Protein 3QHA (pdb70)

CATH classification: 3.40.50.720 (+1 more: 1.10.1040.10)

Radius of gyration: 26.73 Å; Cα contacts (8 Å, |Δi|>4): 1150; chains: 2; bounding box: 64×56×72 Å

Structure (mmCIF, N/CA/C/O backbone):
data_3QHA
#
_entry.id   3QHA
#
_cell.length_a   67.055
_cell.length_b   76.829
_cell.length_c   115.879
_cell.angle_alpha   90.000
_cell.angle_beta   90.000
_cell.angle_gamma   90.000
#
_symmetry.space_group_name_H-M   'P 21 21 21'
#
loop_
_entity.id
_entity.type
_entity.pdbx_description
1 polymer 'Putative oxidoreductase'
2 water water
#
loop_
_atom_site.group_PDB
_atom_site.id
_atom_site.type_symbol
_atom_site.label_atom_id
_atom_site.label_alt_id
_atom_site.label_comp_id
_atom_site.label_asym_id
_atom_site.label_entity_id
_atom_site.label_seq_id
_atom_site.pdbx_PDB_ins_code
_atom_site.Cartn_x
_atom_site.Cartn_y
_atom_site.Cartn_z
_atom_site.occupancy
_atom_site.B_iso_or_equiv
_atom_site.auth_seq_id
_atom_site.auth_comp_id
_atom_site.auth_asym_id
_atom_site.auth_atom_id
_atom_site.pdbx_PDB_model_num
ATOM 1 N N . GLN A 1 15 ? 6.245 -19.724 8.322 1.00 36.83 11 GLN A N 1
ATOM 2 C CA . GLN A 1 15 ? 6.440 -19.258 6.922 1.00 35.89 11 GLN A CA 1
ATOM 3 C C . GLN A 1 15 ? 7.716 -18.453 6.757 1.00 35.00 11 GLN A C 1
ATOM 4 O O . GLN A 1 15 ? 8.194 -17.809 7.692 1.00 35.42 11 GLN A O 1
ATOM 10 N N . LEU A 1 16 ? 8.238 -18.486 5.537 1.00 33.52 12 LEU A N 1
ATOM 11 C CA . LEU A 1 16 ? 9.485 -17.826 5.200 1.00 32.64 12 LEU A CA 1
ATOM 12 C C . LEU A 1 16 ? 9.391 -16.310 5.366 1.00 31.97 12 LEU A C 1
ATOM 13 O O . LEU A 1 16 ? 8.470 -15.676 4.849 1.00 31.66 12 LEU A O 1
ATOM 18 N N . LYS A 1 17 ? 10.343 -15.743 6.104 1.00 31.41 13 LYS A N 1
ATOM 19 C CA . LYS A 1 17 ? 10.515 -14.299 6.162 1.00 30.85 13 LYS A CA 1
ATOM 20 C C . LYS A 1 17 ? 11.223 -13.868 4.883 1.00 29.54 13 LYS A C 1
ATOM 21 O O . LYS A 1 17 ? 12.230 -14.470 4.491 1.00 29.16 13 LYS A O 1
ATOM 23 N N . LEU A 1 18 ? 10.698 -12.836 4.229 1.00 28.56 14 LEU A N 1
ATOM 24 C CA . LEU A 1 18 ? 11.197 -12.437 2.916 1.00 27.48 14 LEU A CA 1
ATOM 25 C C . LEU A 1 18 ? 12.057 -11.186 2.964 1.00 27.39 14 LEU A C 1
ATOM 26 O O . LEU A 1 18 ? 11.868 -10.315 3.816 1.00 27.97 14 LEU A O 1
ATOM 31 N N . GLY A 1 19 ? 13.006 -11.120 2.035 1.00 26.62 15 GLY A N 1
ATOM 32 C CA . GLY A 1 19 ? 13.786 -9.916 1.785 1.00 26.67 15 GLY A CA 1
ATOM 33 C C . GLY A 1 19 ? 13.694 -9.552 0.318 1.00 26.01 15 GLY A C 1
ATOM 34 O O . GLY A 1 19 ? 13.508 -10.429 -0.530 1.00 25.31 15 GLY A O 1
ATOM 35 N N . TYR A 1 20 ? 13.809 -8.262 0.013 1.00 26.24 16 TYR A N 1
ATOM 36 C CA . TYR A 1 20 ? 13.821 -7.805 -1.374 1.00 25.90 16 TYR A CA 1
ATOM 37 C C . TYR A 1 20 ? 14.812 -6.661 -1.551 1.00 26.47 16 TYR A C 1
ATOM 38 O O . TYR A 1 20 ? 14.748 -5.660 -0.837 1.00 27.08 16 TYR A O 1
ATOM 47 N N . ILE A 1 21 ? 15.726 -6.820 -2.505 1.00 26.31 17 ILE A N 1
ATOM 48 C CA . ILE A 1 21 ? 16.703 -5.788 -2.829 1.00 26.90 17 ILE A CA 1
ATOM 49 C C . ILE A 1 21 ? 16.541 -5.383 -4.294 1.00 26.90 17 ILE A C 1
ATOM 50 O O . ILE A 1 21 ? 16.617 -6.226 -5.187 1.00 26.32 17 ILE A O 1
ATOM 55 N N . GLY A 1 22 ? 16.307 -4.090 -4.522 1.00 27.81 18 GLY A N 1
ATOM 56 C CA . GLY A 1 22 ? 16.084 -3.541 -5.860 1.00 28.02 18 GLY A CA 1
ATOM 57 C C . GLY A 1 22 ? 14.604 -3.342 -6.141 1.00 28.25 18 GLY A C 1
ATOM 58 O O . GLY A 1 22 ? 13.904 -4.294 -6.483 1.00 27.53 18 GLY A O 1
ATOM 59 N N . LEU A 1 23 ? 14.127 -2.106 -6.001 1.00 29.25 19 LEU A N 1
ATOM 60 C CA . LEU A 1 23 ? 12.700 -1.801 -6.141 1.00 29.77 19 LEU A CA 1
ATOM 61 C C . LEU A 1 23 ? 12.402 -1.008 -7.416 1.00 30.55 19 LEU A C 1
ATOM 62 O O . LEU A 1 23 ? 11.693 0.002 -7.384 1.00 31.32 19 LEU A O 1
ATOM 67 N N . GLY A 1 24 ? 12.933 -1.483 -8.540 1.00 30.65 20 GLY A N 1
ATOM 68 C CA . GLY A 1 24 ? 12.726 -0.839 -9.835 1.00 31.40 20 GLY A CA 1
ATOM 69 C C . GLY A 1 24 ? 11.345 -1.116 -10.400 1.00 31.62 20 GLY A C 1
ATOM 70 O O . GLY A 1 24 ? 10.398 -1.380 -9.654 1.00 31.62 20 GLY A O 1
ATOM 71 N N . ASN A 1 25 ? 11.226 -1.070 -11.724 1.00 31.97 21 ASN A N 1
ATOM 72 C CA . ASN A 1 25 ? 9.911 -1.159 -12.364 1.00 32.23 21 ASN A CA 1
ATOM 73 C C . ASN A 1 25 ? 9.241 -2.545 -12.252 1.00 31.19 21 ASN A C 1
ATOM 74 O O . ASN A 1 25 ? 8.023 -2.649 -12.404 1.00 31.17 21 ASN A O 1
ATOM 79 N N . MET A 1 26 ? 10.027 -3.590 -11.976 1.00 30.23 22 MET A N 1
ATOM 80 C CA . MET A 1 26 ? 9.491 -4.919 -11.630 1.00 29.30 22 MET A CA 1
ATOM 81 C C . MET A 1 26 ? 9.684 -5.247 -10.145 1.00 28.64 22 MET A C 1
ATOM 82 O O . MET A 1 26 ? 8.837 -5.904 -9.535 1.00 28.20 22 MET A O 1
ATOM 87 N N . GLY A 1 27 ? 10.805 -4.801 -9.580 1.00 28.28 23 GLY A N 1
ATOM 88 C CA . GLY A 1 27 ? 11.107 -5.000 -8.165 1.00 27.85 23 GLY A CA 1
ATOM 89 C C . GLY A 1 27 ? 10.069 -4.447 -7.201 1.00 27.98 23 GLY A C 1
ATOM 90 O O . GLY A 1 27 ? 9.652 -5.140 -6.272 1.00 27.82 23 GLY A O 1
ATOM 91 N N . ALA A 1 28 ? 9.653 -3.202 -7.417 1.00 28.19 24 ALA A N 1
ATOM 92 C CA . ALA A 1 28 ? 8.666 -2.563 -6.542 1.00 28.43 24 ALA A CA 1
ATOM 93 C C . ALA A 1 28 ? 7.342 -3.341 -6.462 1.00 27.81 24 ALA A C 1
ATOM 94 O O . ALA A 1 28 ? 6.880 -3.646 -5.362 1.00 27.68 24 ALA A O 1
ATOM 96 N N . PRO A 1 29 ? 6.731 -3.666 -7.620 1.00 27.31 25 PRO A N 1
ATOM 97 C CA . PRO A 1 29 ? 5.453 -4.393 -7.578 1.00 26.97 25 PRO A CA 1
ATOM 98 C C . PRO A 1 29 ? 5.515 -5.811 -6.987 1.00 26.11 25 PRO A C 1
ATOM 99 O O . PRO A 1 29 ? 4.602 -6.194 -6.255 1.00 26.00 25 PRO A O 1
ATOM 103 N N . MET A 1 30 ? 6.559 -6.583 -7.298 1.00 25.33 26 MET A N 1
ATOM 104 C CA . MET A 1 30 ? 6.729 -7.906 -6.679 1.00 24.68 26 MET A CA 1
ATOM 105 C C . MET A 1 30 ? 6.819 -7.744 -5.169 1.00 24.78 26 MET A C 1
ATOM 106 O O . MET A 1 30 ? 6.170 -8.469 -4.413 1.00 24.85 26 MET A O 1
ATOM 111 N N . ALA A 1 31 ? 7.632 -6.783 -4.741 1.00 24.94 27 ALA A N 1
ATOM 112 C CA . ALA A 1 31 ? 7.794 -6.475 -3.324 1.00 25.23 27 ALA A CA 1
ATOM 113 C C . ALA A 1 31 ? 6.470 -6.062 -2.690 1.00 25.58 27 ALA A C 1
ATOM 114 O O . ALA A 1 31 ? 6.167 -6.468 -1.568 1.00 25.75 27 ALA A O 1
ATOM 116 N N . THR A 1 32 ? 5.686 -5.261 -3.409 1.00 25.80 28 THR A N 1
ATOM 117 C CA . THR A 1 32 ? 4.385 -4.810 -2.912 1.00 26.30 28 THR A CA 1
ATOM 118 C C . THR A 1 32 ? 3.447 -5.993 -2.702 1.00 25.94 28 THR A C 1
ATOM 119 O O . THR A 1 32 ? 2.758 -6.074 -1.686 1.00 26.33 28 THR A O 1
ATOM 123 N N . ARG A 1 33 ? 3.426 -6.903 -3.672 1.00 25.25 29 ARG A N 1
ATOM 124 C CA . ARG A 1 33 ? 2.655 -8.138 -3.566 1.00 24.95 29 ARG A CA 1
ATOM 125 C C . ARG A 1 33 ? 3.115 -8.968 -2.362 1.00 24.94 29 ARG A C 1
ATOM 126 O O . ARG A 1 33 ? 2.297 -9.601 -1.694 1.00 25.04 29 ARG A O 1
ATOM 134 N N . MET A 1 34 ? 4.417 -8.952 -2.082 1.00 24.82 30 MET A N 1
ATOM 135 C CA . MET A 1 34 ? 4.968 -9.700 -0.948 1.00 24.88 30 MET A CA 1
ATOM 136 C C . MET A 1 34 ? 4.618 -9.109 0.425 1.00 25.66 30 MET A C 1
ATOM 137 O O . MET A 1 34 ? 4.774 -9.788 1.442 1.00 25.71 30 MET A O 1
ATOM 142 N N . THR A 1 35 ? 4.142 -7.866 0.471 1.00 26.19 31 THR A N 1
ATOM 143 C CA . THR A 1 35 ? 3.628 -7.321 1.730 1.00 27.03 31 THR A CA 1
ATOM 144 C C . THR A 1 35 ? 2.348 -8.049 2.177 1.00 27.33 31 THR A C 1
ATOM 145 O O . THR A 1 35 ? 1.999 -8.014 3.355 1.00 27.79 31 THR A O 1
ATOM 149 N N . GLU A 1 36 ? 1.666 -8.713 1.240 1.00 27.12 32 GLU A N 1
ATOM 150 C CA . GLU A 1 36 ? 0.493 -9.539 1.557 1.00 27.46 32 GLU A CA 1
ATOM 151 C C . GLU A 1 36 ? 0.851 -10.942 2.069 1.00 27.22 32 GLU A C 1
ATOM 152 O O . GLU A 1 36 ? -0.020 -11.671 2.552 1.00 27.52 32 GLU A O 1
ATOM 158 N N . TRP A 1 37 ? 2.122 -11.317 1.948 1.00 26.69 33 TRP A N 1
ATOM 159 C CA . TRP A 1 37 ? 2.619 -12.605 2.427 1.00 26.46 33 TRP A CA 1
ATOM 160 C C . TRP A 1 37 ? 2.697 -12.580 3.953 1.00 27.04 33 TRP A C 1
ATOM 161 O O . TRP A 1 37 ? 3.286 -11.658 4.517 1.00 27.24 33 TRP A O 1
ATOM 172 N N . PRO A 1 38 ? 2.106 -13.585 4.631 1.00 27.33 34 PRO A N 1
ATOM 173 C CA . PRO A 1 38 ? 2.069 -13.510 6.099 1.00 28.20 34 PRO A CA 1
ATOM 174 C C . PRO A 1 38 ? 3.434 -13.530 6.793 1.00 28.34 34 PRO A C 1
ATOM 175 O O . PRO A 1 38 ? 3.563 -13.008 7.898 1.00 28.92 34 PRO A O 1
ATOM 179 N N . GLY A 1 39 ? 4.438 -14.120 6.151 1.00 28.01 35 GLY A N 1
ATOM 180 C CA . GLY A 1 39 ? 5.811 -14.052 6.646 1.00 28.28 35 GLY A CA 1
ATOM 181 C C . GLY A 1 39 ? 6.371 -12.638 6.660 1.00 28.64 35 GLY A C 1
ATOM 182 O O . GLY A 1 39 ? 7.304 -12.345 7.408 1.00 29.22 35 GLY A O 1
ATOM 183 N N . GLY A 1 40 ? 5.810 -11.762 5.826 1.00 28.61 36 GLY A N 1
ATOM 184 C CA . GLY A 1 40 ? 6.231 -10.367 5.769 1.00 28.90 36 GLY A CA 1
ATOM 185 C C . GLY A 1 40 ? 7.467 -10.208 4.905 1.00 28.47 36 GLY A C 1
ATOM 186 O O . GLY A 1 40 ? 8.125 -11.195 4.561 1.00 28.07 36 GLY A O 1
ATOM 187 N N . VAL A 1 41 ? 7.784 -8.965 4.553 1.00 28.57 37 VAL A N 1
ATOM 188 C CA . VAL A 1 41 ? 8.923 -8.683 3.690 1.00 28.16 37 VAL A CA 1
ATOM 189 C C . VAL A 1 41 ? 9.714 -7.468 4.173 1.00 28.89 37 VAL A C 1
ATOM 190 O O . VAL A 1 41 ? 9.140 -6.446 4.564 1.00 29.39 37 VAL A O 1
ATOM 194 N N . THR A 1 42 ? 11.037 -7.606 4.152 1.00 28.92 38 THR A N 1
ATOM 195 C CA . THR A 1 42 ? 11.948 -6.516 4.467 1.00 29.68 38 THR A CA 1
ATOM 196 C C . THR A 1 42 ? 12.611 -6.081 3.164 1.00 29.57 38 THR A C 1
ATOM 197 O O . THR A 1 42 ? 13.205 -6.900 2.464 1.00 28.79 38 THR A O 1
ATOM 201 N N . VAL A 1 43 ? 12.503 -4.796 2.837 1.00 30.39 39 VAL A N 1
ATOM 202 C CA . VAL A 1 43 ? 12.919 -4.303 1.524 1.00 30.42 39 VAL A CA 1
ATOM 203 C C . VAL A 1 43 ? 14.099 -3.342 1.610 1.00 31.56 39 VAL A C 1
ATOM 204 O O . VAL A 1 43 ? 14.330 -2.718 2.649 1.00 32.50 39 VAL A O 1
ATOM 208 N N . TYR A 1 44 ? 14.844 -3.235 0.511 1.00 31.79 40 TYR A N 1
ATOM 209 C CA . TYR A 1 44 ? 15.920 -2.253 0.408 1.00 33.04 40 TYR A CA 1
ATOM 210 C C . TYR A 1 44 ? 16.125 -1.736 -1.015 1.00 33.21 40 TYR A C 1
ATOM 211 O O . TYR A 1 44 ? 16.094 -2.493 -1.986 1.00 32.32 40 TYR A O 1
ATOM 220 N N . ASP A 1 45 ? 16.343 -0.429 -1.104 1.00 34.64 41 ASP A N 1
ATOM 221 C CA . ASP A 1 45 ? 16.720 0.239 -2.339 1.00 35.28 41 ASP A CA 1
ATOM 222 C C . ASP A 1 45 ? 17.335 1.587 -1.965 1.00 37.12 41 ASP A C 1
ATOM 223 O O . ASP A 1 45 ? 16.954 2.187 -0.961 1.00 37.84 41 ASP A O 1
ATOM 228 N N . ILE A 1 46 ? 18.282 2.058 -2.769 1.00 38.21 42 ILE A N 1
ATOM 229 C CA . ILE A 1 46 ? 19.003 3.294 -2.451 1.00 40.12 42 ILE A CA 1
ATOM 230 C C . ILE A 1 46 ? 18.177 4.575 -2.649 1.00 41.57 42 ILE A C 1
ATOM 231 O O . ILE A 1 46 ? 18.511 5.609 -2.070 1.00 42.92 42 ILE A O 1
ATOM 236 N N . ARG A 1 47 ? 17.111 4.508 -3.447 1.00 41.72 43 ARG A N 1
ATOM 237 C CA . ARG A 1 47 ? 16.245 5.670 -3.682 1.00 43.18 43 ARG A CA 1
ATOM 238 C C . ARG A 1 47 ? 15.126 5.752 -2.647 1.00 43.53 43 ARG A C 1
ATOM 239 O O . ARG A 1 47 ? 14.313 4.831 -2.530 1.00 42.66 43 ARG A O 1
ATOM 247 N N . ILE A 1 48 ? 15.083 6.857 -1.906 1.00 45.03 44 ILE A N 1
ATOM 248 C CA . ILE A 1 48 ? 13.989 7.125 -0.976 1.00 45.54 44 ILE A CA 1
ATOM 249 C C . ILE A 1 48 ? 12.811 7.663 -1.776 1.00 45.81 44 ILE A C 1
ATOM 250 O O . ILE A 1 48 ? 12.756 8.855 -2.084 1.00 47.14 44 ILE A O 1
ATOM 252 N N . GLU A 1 49 ? 11.863 6.783 -2.086 1.00 44.74 45 GLU A N 1
ATOM 253 C CA . GLU A 1 49 ? 10.813 7.055 -3.075 1.00 44.75 45 GLU A CA 1
ATOM 254 C C . GLU A 1 49 ? 10.452 5.756 -3.781 1.00 43.31 45 GLU A C 1
ATOM 255 O O . GLU A 1 49 ? 9.317 5.573 -4.231 1.00 43.13 45 GLU A O 1
ATOM 257 N N . ALA A 1 50 ? 11.446 4.876 -3.903 1.00 42.37 46 ALA A N 1
ATOM 258 C CA . ALA A 1 50 ? 11.214 3.477 -4.214 1.00 40.95 46 ALA A CA 1
ATOM 259 C C . ALA A 1 50 ? 10.783 2.760 -2.935 1.00 40.53 46 ALA A C 1
ATOM 260 O O . ALA A 1 50 ? 9.919 1.884 -2.971 1.00 39.86 46 ALA A O 1
ATOM 262 N N . MET A 1 51 ? 11.375 3.153 -1.807 1.00 41.01 47 MET A N 1
ATOM 263 C CA . MET A 1 51 ? 11.128 2.493 -0.519 1.00 40.83 47 MET A CA 1
ATOM 264 C C . MET A 1 51 ? 9.957 3.056 0.296 1.00 41.35 47 MET A C 1
ATOM 265 O O . MET A 1 51 ? 9.333 2.314 1.057 1.00 40.98 47 MET A O 1
ATOM 270 N N . THR A 1 52 ? 9.665 4.348 0.156 1.00 42.11 48 THR A N 1
ATOM 271 C CA . THR A 1 52 ? 8.576 4.972 0.921 1.00 42.73 48 THR A CA 1
ATOM 272 C C . THR A 1 52 ? 7.221 4.281 0.690 1.00 41.88 48 THR A C 1
ATOM 273 O O . THR A 1 52 ? 6.530 3.954 1.656 1.00 41.91 48 THR A O 1
ATOM 277 N N . PRO A 1 53 ? 6.849 4.037 -0.584 1.00 41.07 49 PRO A N 1
ATOM 278 C CA . PRO A 1 53 ? 5.576 3.375 -0.905 1.00 40.40 49 PRO A CA 1
ATOM 279 C C . PRO A 1 53 ? 5.456 1.951 -0.350 1.00 39.25 49 PRO A C 1
ATOM 280 O O . PRO A 1 53 ? 4.359 1.529 0.021 1.00 39.15 49 PRO A O 1
ATOM 284 N N . LEU A 1 54 ? 6.569 1.220 -0.314 1.00 38.28 50 LEU A N 1
ATOM 285 C CA . LEU A 1 54 ? 6.602 -0.115 0.291 1.00 37.37 50 LEU A CA 1
ATOM 286 C C . LEU A 1 54 ? 6.371 -0.049 1.797 1.00 37.98 50 LEU A C 1
ATOM 287 O O . LEU A 1 54 ? 5.734 -0.935 2.370 1.00 37.58 50 LEU A O 1
ATOM 292 N N . ALA A 1 55 ? 6.902 0.994 2.432 1.00 39.00 51 ALA A N 1
ATOM 293 C CA . ALA A 1 55 ? 6.666 1.232 3.853 1.00 39.87 51 ALA A CA 1
ATOM 294 C C . ALA A 1 55 ? 5.179 1.462 4.090 1.00 40.39 51 ALA A C 1
ATOM 295 O O . ALA A 1 55 ? 4.594 0.891 5.012 1.00 40.41 51 ALA A O 1
ATOM 297 N N . GLU A 1 56 ? 4.578 2.291 3.238 1.00 40.91 52 GLU A N 1
ATOM 298 C CA . GLU A 1 56 ? 3.134 2.546 3.264 1.00 41.53 52 GLU A CA 1
ATOM 299 C C . GLU A 1 56 ? 2.308 1.270 3.057 1.00 40.69 52 GLU A C 1
ATOM 300 O O . GLU A 1 56 ? 1.253 1.104 3.673 1.00 41.11 52 GLU A O 1
ATOM 306 N N . ALA A 1 57 ? 2.795 0.371 2.203 1.00 39.61 53 ALA A N 1
ATOM 307 C CA . ALA A 1 57 ? 2.132 -0.915 1.957 1.00 38.83 53 ALA A CA 1
ATOM 308 C C . ALA A 1 57 ? 2.385 -1.938 3.071 1.00 38.58 53 ALA A C 1
ATOM 309 O O . ALA A 1 57 ? 1.830 -3.037 3.038 1.00 38.12 53 ALA A O 1
ATOM 311 N N . GLY A 1 58 ? 3.230 -1.583 4.039 1.00 39.04 54 GLY A N 1
ATOM 312 C CA . GLY A 1 58 ? 3.466 -2.409 5.222 1.00 39.03 54 GLY A CA 1
ATOM 313 C C . GLY A 1 58 ? 4.742 -3.231 5.187 1.00 38.39 54 GLY A C 1
ATOM 314 O O . GLY A 1 58 ? 4.868 -4.209 5.926 1.00 38.29 54 GLY A O 1
ATOM 315 N N . ALA A 1 59 ? 5.691 -2.843 4.338 1.00 38.08 55 ALA A N 1
ATOM 316 C CA . ALA A 1 59 ? 6.987 -3.511 4.284 1.00 37.54 55 ALA A CA 1
ATOM 317 C C . ALA A 1 59 ? 7.891 -2.946 5.371 1.00 38.36 55 ALA A C 1
ATOM 318 O O . ALA A 1 59 ? 7.847 -1.748 5.660 1.00 39.25 55 ALA A O 1
ATOM 320 N N . THR A 1 60 ? 8.697 -3.810 5.983 1.00 38.19 56 THR A N 1
ATOM 321 C CA . THR A 1 60 ? 9.719 -3.363 6.923 1.00 38.93 56 THR A CA 1
ATOM 322 C C . THR A 1 60 ? 10.886 -2.802 6.115 1.00 38.88 56 THR A C 1
ATOM 323 O O . THR A 1 60 ? 11.385 -3.461 5.204 1.00 38.02 56 THR A O 1
ATOM 327 N N . LEU A 1 61 ? 11.306 -1.581 6.436 1.00 39.84 57 LEU A N 1
ATOM 328 C CA . LEU A 1 61 ? 12.411 -0.935 5.728 1.00 39.95 57 LEU A CA 1
ATOM 329 C C . LEU A 1 61 ? 13.741 -1.267 6.401 1.00 40.29 57 LEU A C 1
ATOM 330 O O . LEU A 1 61 ? 13.887 -1.098 7.613 1.00 41.26 57 LEU A O 1
ATOM 332 N N . ALA A 1 62 ? 14.703 -1.742 5.611 1.00 39.63 58 ALA A N 1
ATOM 333 C CA . ALA A 1 62 ? 16.033 -2.088 6.117 1.00 39.90 58 ALA A CA 1
ATOM 334 C C . ALA A 1 62 ? 17.012 -0.939 5.911 1.00 40.76 58 ALA A C 1
ATOM 335 O O . ALA A 1 62 ? 16.850 -0.123 5.003 1.00 40.60 58 ALA A O 1
ATOM 337 N N . ASP A 1 63 ? 18.034 -0.896 6.762 1.00 41.72 59 ASP A N 1
ATOM 338 C CA . ASP A 1 63 ? 19.065 0.142 6.713 1.00 42.81 59 ASP A CA 1
ATOM 339 C C . ASP A 1 63 ? 20.086 -0.111 5.612 1.00 42.23 59 ASP A C 1
ATOM 340 O O . ASP A 1 63 ? 20.667 0.831 5.068 1.00 42.79 59 ASP A O 1
ATOM 345 N N . SER A 1 64 ? 20.309 -1.386 5.301 1.00 41.16 60 SER A N 1
ATOM 346 C CA . SER A 1 64 ? 21.384 -1.788 4.403 1.00 40.66 60 SER A CA 1
ATOM 347 C C . SER A 1 64 ? 21.106 -3.160 3.798 1.00 39.35 60 SER A C 1
ATOM 348 O O . SER A 1 64 ? 20.183 -3.860 4.221 1.00 38.84 60 SER A O 1
ATOM 351 N N . VAL A 1 65 ? 21.914 -3.535 2.811 1.00 38.78 61 VAL A N 1
ATOM 352 C CA . VAL A 1 65 ? 21.831 -4.864 2.211 1.00 37.67 61 VAL A CA 1
ATOM 353 C C . VAL A 1 65 ? 22.109 -5.940 3.263 1.00 37.78 61 VAL A C 1
ATOM 354 O O . VAL A 1 65 ? 21.396 -6.940 3.332 1.00 37.10 61 VAL A O 1
ATOM 358 N N . ALA A 1 66 ? 23.135 -5.720 4.085 1.00 38.75 62 ALA A N 1
ATOM 359 C CA . ALA A 1 66 ? 23.463 -6.634 5.185 1.00 39.12 62 ALA A CA 1
ATOM 360 C C . ALA A 1 66 ? 22.289 -6.835 6.152 1.00 39.24 62 ALA A C 1
ATOM 361 O O . ALA A 1 66 ? 22.113 -7.925 6.701 1.00 39.09 62 ALA A O 1
ATOM 363 N N . ASP A 1 67 ? 21.495 -5.782 6.350 1.00 39.51 63 ASP A N 1
ATOM 364 C CA . ASP A 1 67 ? 20.299 -5.837 7.203 1.00 39.61 63 ASP A CA 1
ATOM 365 C C . ASP A 1 67 ? 19.273 -6.859 6.686 1.00 38.12 63 ASP A C 1
ATOM 366 O O . ASP A 1 67 ? 18.634 -7.563 7.470 1.00 38.27 63 ASP A O 1
ATOM 371 N N . VAL A 1 68 ? 19.133 -6.934 5.363 1.00 36.68 64 VAL A N 1
ATOM 372 C CA . VAL A 1 68 ? 18.170 -7.831 4.713 1.00 35.17 64 VAL A CA 1
ATOM 373 C C . VAL A 1 68 ? 18.594 -9.305 4.801 1.00 34.31 64 VAL A C 1
ATOM 374 O O . VAL A 1 68 ? 17.756 -10.204 4.711 1.00 33.58 64 VAL A O 1
ATOM 378 N N . ALA A 1 69 ? 19.891 -9.540 4.997 1.00 34.16 65 ALA A N 1
ATOM 379 C CA . ALA A 1 69 ? 20.453 -10.895 5.098 1.00 33.49 65 ALA A CA 1
ATOM 380 C C . ALA A 1 69 ? 19.823 -11.794 6.176 1.00 33.32 65 ALA A C 1
ATOM 381 O O . ALA A 1 69 ? 19.975 -13.015 6.122 1.00 33.06 65 ALA A O 1
ATOM 383 N N . ALA A 1 70 ? 19.127 -11.202 7.146 1.00 33.42 66 ALA A N 1
ATOM 384 C CA . ALA A 1 70 ? 18.448 -11.977 8.192 1.00 33.42 66 ALA A CA 1
ATOM 385 C C . ALA A 1 70 ? 17.219 -12.747 7.685 1.00 32.22 66 ALA A C 1
ATOM 386 O O . ALA A 1 70 ? 16.754 -13.676 8.350 1.00 32.53 66 ALA A O 1
ATOM 388 N N . ALA A 1 71 ? 16.695 -12.367 6.520 1.00 30.94 67 ALA A N 1
ATOM 389 C CA . ALA A 1 71 ? 15.559 -13.071 5.911 1.00 29.83 67 ALA A CA 1
ATOM 390 C C . ALA A 1 71 ? 15.917 -14.500 5.480 1.00 29.00 67 ALA A C 1
ATOM 391 O O . ALA A 1 71 ? 17.088 -14.828 5.305 1.00 29.09 67 ALA A O 1
ATOM 393 N N . ASP A 1 72 ? 14.893 -15.336 5.315 1.00 28.28 68 ASP A N 1
ATOM 394 C CA . ASP A 1 72 ? 15.059 -16.738 4.905 1.00 27.68 68 ASP A CA 1
ATOM 395 C C . ASP A 1 72 ? 15.175 -16.863 3.390 1.00 26.47 68 ASP A C 1
ATOM 396 O O . ASP A 1 72 ? 15.880 -17.733 2.875 1.00 26.12 68 ASP A O 1
ATOM 401 N N . LEU A 1 73 ? 14.447 -15.998 2.692 1.00 25.68 69 LEU A N 1
ATOM 402 C CA . LEU A 1 73 ? 14.379 -16.002 1.241 1.00 24.79 69 LEU A CA 1
ATOM 403 C C . LEU A 1 73 ? 14.527 -14.561 0.784 1.00 24.70 69 LEU A C 1
ATOM 404 O O . LEU A 1 73 ? 13.653 -13.727 1.038 1.00 24.67 69 LEU A O 1
ATOM 409 N N . ILE A 1 74 ? 15.641 -14.278 0.117 1.00 24.59 70 ILE A N 1
ATOM 410 C CA . ILE A 1 74 ? 16.008 -12.919 -0.245 1.00 24.79 70 ILE A CA 1
ATOM 411 C C . ILE A 1 74 ? 15.926 -12.761 -1.762 1.00 24.44 70 ILE A C 1
ATOM 412 O O . ILE A 1 74 ? 16.586 -13.491 -2.510 1.00 24.30 70 ILE A O 1
ATOM 417 N N . HIS A 1 75 ? 15.103 -11.812 -2.205 1.00 24.46 71 HIS A N 1
ATOM 418 C CA . HIS A 1 75 ? 14.890 -11.552 -3.626 1.00 24.13 71 HIS A CA 1
ATOM 419 C C . HIS A 1 75 ? 15.747 -10.381 -4.105 1.00 24.50 71 HIS A C 1
ATOM 420 O O . HIS A 1 75 ? 15.909 -9.389 -3.394 1.00 25.09 71 HIS A O 1
ATOM 427 N N . ILE A 1 76 ? 16.289 -10.511 -5.315 1.00 24.27 72 ILE A N 1
ATOM 428 C CA . ILE A 1 76 ? 17.175 -9.508 -5.899 1.00 24.66 72 ILE A CA 1
ATOM 429 C C . ILE A 1 76 ? 16.763 -9.204 -7.334 1.00 24.62 72 ILE A C 1
ATOM 430 O O . ILE A 1 76 ? 16.713 -10.102 -8.173 1.00 24.47 72 ILE A O 1
ATOM 435 N N . THR A 1 77 ? 16.465 -7.937 -7.601 1.00 25.19 73 THR A N 1
ATOM 436 C CA . THR A 1 77 ? 16.212 -7.450 -8.955 1.00 25.43 73 THR A CA 1
ATOM 437 C C . THR A 1 77 ? 16.998 -6.150 -9.158 1.00 26.20 73 THR A C 1
ATOM 438 O O . THR A 1 77 ? 16.515 -5.070 -8.819 1.00 26.80 73 THR A O 1
ATOM 442 N N . VAL A 1 78 ? 18.216 -6.263 -9.689 1.00 26.30 74 VAL A N 1
ATOM 443 C CA . VAL A 1 78 ? 19.079 -5.095 -9.932 1.00 27.14 74 VAL A CA 1
ATOM 444 C C . VAL A 1 78 ? 19.515 -5.016 -11.402 1.00 27.40 74 VAL A C 1
ATOM 445 O O . VAL A 1 78 ? 19.126 -5.855 -12.211 1.00 26.82 74 VAL A O 1
ATOM 449 N N . LEU A 1 79 ? 20.315 -4.006 -11.743 1.00 28.40 75 LEU A N 1
ATOM 450 C CA . LEU A 1 79 ? 20.586 -3.662 -13.145 1.00 28.89 75 LEU A CA 1
ATOM 451 C C . LEU A 1 79 ? 21.216 -4.781 -13.982 1.00 28.41 75 LEU A C 1
ATOM 452 O O . LEU A 1 79 ? 20.704 -5.121 -15.050 1.00 28.46 75 LEU A O 1
ATOM 457 N N . ASP A 1 80 ? 22.323 -5.338 -13.503 1.00 28.24 76 ASP A N 1
ATOM 458 C CA . ASP A 1 80 ? 23.132 -6.251 -14.307 1.00 28.03 76 ASP A CA 1
ATOM 459 C C . ASP A 1 80 ? 23.873 -7.266 -13.438 1.00 27.59 76 ASP A C 1
ATOM 460 O O . ASP A 1 80 ? 23.777 -7.229 -12.210 1.00 27.48 76 ASP A O 1
ATOM 465 N N . ASP A 1 81 ? 24.608 -8.168 -14.085 1.00 27.39 77 ASP A N 1
ATOM 466 C CA . ASP A 1 81 ? 25.385 -9.199 -13.389 1.00 27.22 77 ASP A CA 1
ATOM 467 C C . ASP A 1 81 ? 26.309 -8.600 -12.325 1.00 27.73 77 ASP A C 1
ATOM 468 O O . ASP A 1 81 ? 26.344 -9.077 -11.189 1.00 27.48 77 ASP A O 1
ATOM 473 N N . ALA A 1 82 ? 27.040 -7.551 -12.697 1.00 28.44 78 ALA A N 1
ATOM 474 C CA . ALA A 1 82 ? 27.969 -6.877 -11.784 1.00 29.25 78 ALA A CA 1
ATOM 475 C C . ALA A 1 82 ? 27.301 -6.488 -10.461 1.00 29.32 78 ALA A C 1
ATOM 476 O O . ALA A 1 82 ? 27.829 -6.782 -9.388 1.00 29.44 78 ALA A O 1
ATOM 478 N N . GLN A 1 83 ? 26.139 -5.841 -10.544 1.00 29.37 79 GLN A N 1
ATOM 479 C CA . GLN A 1 83 ? 25.386 -5.445 -9.345 1.00 29.49 79 GLN A CA 1
ATOM 480 C C . GLN A 1 83 ? 24.884 -6.651 -8.549 1.00 28.77 79 GLN A C 1
ATOM 481 O O . GLN A 1 83 ? 24.869 -6.617 -7.317 1.00 29.08 79 GLN A O 1
ATOM 487 N N . VAL A 1 84 ? 24.475 -7.709 -9.245 1.00 27.92 80 VAL A N 1
ATOM 488 C CA . VAL A 1 84 ? 24.021 -8.930 -8.575 1.00 27.35 80 VAL A CA 1
ATOM 489 C C . VAL A 1 84 ? 25.150 -9.549 -7.753 1.00 27.80 80 VAL A C 1
ATOM 490 O O . VAL A 1 84 ? 24.946 -9.918 -6.597 1.00 27.77 80 VAL A O 1
ATOM 494 N N . ARG A 1 85 ? 26.337 -9.651 -8.349 1.00 28.27 81 ARG A N 1
ATOM 495 C CA . ARG A 1 85 ? 27.507 -10.176 -7.644 1.00 28.93 81 ARG A CA 1
ATOM 496 C C . ARG A 1 85 ? 27.804 -9.342 -6.408 1.00 29.52 81 ARG A C 1
ATOM 497 O O . ARG A 1 85 ? 28.005 -9.883 -5.321 1.00 29.70 81 ARG A O 1
ATOM 505 N N . GLU A 1 86 ? 27.824 -8.023 -6.586 1.00 30.00 82 GLU A N 1
ATOM 506 C CA . GLU A 1 86 ? 28.058 -7.091 -5.486 1.00 30.81 82 GLU A CA 1
ATOM 507 C C . GLU A 1 86 ? 27.070 -7.322 -4.344 1.00 30.59 82 GLU A C 1
ATOM 508 O O . GLU A 1 86 ? 27.471 -7.462 -3.188 1.00 31.02 82 GLU A O 1
ATOM 510 N N . VAL A 1 87 ? 25.783 -7.381 -4.676 1.00 29.93 83 VAL A N 1
ATOM 511 C CA . VAL A 1 87 ? 24.738 -7.585 -3.672 1.00 29.75 83 VAL A CA 1
ATOM 512 C C . VAL A 1 87 ? 24.839 -8.969 -3.022 1.00 29.54 83 VAL A C 1
ATOM 513 O O . VAL A 1 87 ? 24.773 -9.085 -1.795 1.00 29.86 83 VAL A O 1
ATOM 517 N N . VAL A 1 88 ? 25.007 -10.007 -3.838 1.00 29.01 84 VAL A N 1
ATOM 518 C CA . VAL A 1 88 ? 25.149 -11.370 -3.321 1.00 28.91 84 VAL A CA 1
ATOM 519 C C . VAL A 1 88 ? 26.362 -11.476 -2.389 1.00 29.88 84 VAL A C 1
ATOM 520 O O . VAL A 1 88 ? 26.278 -12.095 -1.328 1.00 30.12 84 VAL A O 1
ATOM 524 N N . GLY A 1 89 ? 27.474 -10.861 -2.783 1.00 30.64 85 GLY A N 1
ATOM 525 C CA . GLY A 1 89 ? 28.680 -10.834 -1.957 1.00 31.85 85 GLY A CA 1
ATOM 526 C C . GLY A 1 89 ? 28.473 -10.191 -0.595 1.00 32.88 85 GLY A C 1
ATOM 527 O O . GLY A 1 89 ? 29.029 -10.654 0.403 1.00 33.62 85 GLY A O 1
ATOM 528 N N . GLU A 1 90 ? 27.675 -9.126 -0.549 1.00 33.24 86 GLU A N 1
ATOM 529 C CA . GLU A 1 90 ? 27.365 -8.450 0.710 1.00 34.31 86 GLU A CA 1
ATOM 530 C C . GLU A 1 90 ? 26.421 -9.282 1.583 1.00 34.30 86 GLU A C 1
ATOM 531 O O . GLU A 1 90 ? 26.609 -9.362 2.801 1.00 35.07 86 GLU A O 1
ATOM 537 N N . LEU A 1 91 ? 25.411 -9.893 0.967 1.00 33.59 87 LEU A N 1
ATOM 538 C CA . LEU A 1 91 ? 24.497 -10.781 1.691 1.00 33.63 87 LEU A CA 1
ATOM 539 C C . LEU A 1 91 ? 25.226 -12.006 2.251 1.00 34.20 87 LEU A C 1
ATOM 540 O O . LEU A 1 91 ? 24.930 -12.455 3.356 1.00 34.53 87 LEU A O 1
ATOM 545 N N . ALA A 1 92 ? 26.186 -12.526 1.488 1.00 34.52 88 ALA A N 1
ATOM 546 C CA . ALA A 1 92 ? 26.914 -13.746 1.855 1.00 35.10 88 ALA A CA 1
ATOM 547 C C . ALA A 1 92 ? 27.692 -13.622 3.165 1.00 36.54 88 ALA A C 1
ATOM 548 O O . ALA A 1 92 ? 27.853 -14.607 3.884 1.00 37.02 88 ALA A O 1
ATOM 550 N N . GLY A 1 93 ? 28.173 -12.419 3.470 1.00 37.51 89 GLY A N 1
ATOM 551 C CA . GLY A 1 93 ? 28.856 -12.161 4.736 1.00 38.94 89 GLY A CA 1
ATOM 552 C C . GLY A 1 93 ? 27.991 -12.360 5.974 1.00 39.38 89 GLY A C 1
ATOM 553 O O . GLY A 1 93 ? 28.518 -12.606 7.059 1.00 40.43 89 GLY A O 1
ATOM 554 N N . HIS A 1 94 ? 26.670 -12.264 5.817 1.00 38.76 90 HIS A N 1
ATOM 555 C CA . HIS A 1 94 ? 25.745 -12.267 6.958 1.00 39.23 90 HIS A CA 1
ATOM 556 C C . HIS A 1 94 ? 24.662 -13.351 6.939 1.00 38.49 90 HIS A C 1
ATOM 557 O O . HIS A 1 94 ? 24.103 -13.672 7.988 1.00 39.09 90 HIS A O 1
ATOM 564 N N . ALA A 1 95 ? 24.358 -13.907 5.768 1.00 37.32 91 ALA A N 1
ATOM 565 C CA . ALA A 1 95 ? 23.293 -14.905 5.643 1.00 36.48 91 ALA A CA 1
ATOM 566 C C . ALA A 1 95 ? 23.565 -16.153 6.488 1.00 36.84 91 ALA A C 1
ATOM 567 O O . ALA A 1 95 ? 24.670 -16.697 6.465 1.00 37.14 91 ALA A O 1
ATOM 569 N N . LYS A 1 96 ? 22.549 -16.594 7.230 1.00 36.70 92 LYS A N 1
ATOM 570 C CA . LYS A 1 96 ? 22.633 -17.828 8.009 1.00 37.02 92 LYS A CA 1
ATOM 571 C C . LYS A 1 96 ? 22.518 -19.042 7.084 1.00 36.02 92 LYS A C 1
ATOM 572 O O . LYS A 1 96 ? 21.985 -18.925 5.979 1.00 35.10 92 LYS A O 1
ATOM 574 N N . PRO A 1 97 ? 23.018 -20.213 7.526 1.00 36.15 93 PRO A N 1
ATOM 575 C CA . PRO A 1 97 ? 22.873 -21.434 6.725 1.00 35.29 93 PRO A CA 1
ATOM 576 C C . PRO A 1 97 ? 21.409 -21.769 6.435 1.00 34.20 93 PRO A C 1
ATOM 577 O O . PRO A 1 97 ? 20.568 -21.662 7.328 1.00 34.59 93 PRO A O 1
ATOM 581 N N . GLY A 1 98 ? 21.117 -22.162 5.195 1.00 32.78 94 GLY A N 1
ATOM 582 C CA . GLY A 1 98 ? 19.750 -22.472 4.769 1.00 31.64 94 GLY A CA 1
ATOM 583 C C . GLY A 1 98 ? 19.064 -21.328 4.041 1.00 30.39 94 GLY A C 1
ATOM 584 O O . GLY A 1 98 ? 18.001 -21.517 3.447 1.00 29.92 94 GLY A O 1
ATOM 585 N N . THR A 1 99 ? 19.670 -20.143 4.084 1.00 29.79 95 THR A N 1
ATOM 586 C CA . THR A 1 99 ? 19.131 -18.960 3.418 1.00 28.75 95 THR A CA 1
ATOM 587 C C . THR A 1 99 ? 19.109 -19.143 1.898 1.00 27.47 95 THR A C 1
ATOM 588 O O . THR A 1 99 ? 20.078 -19.634 1.315 1.00 27.38 95 THR A O 1
ATOM 592 N N . VAL A 1 100 ? 18.002 -18.750 1.268 1.00 26.34 96 VAL A N 1
ATOM 593 C CA . VAL A 1 100 ? 17.871 -18.804 -0.191 1.00 25.15 96 VAL A CA 1
ATOM 594 C C . VAL A 1 100 ? 18.002 -17.404 -0.777 1.00 24.59 96 VAL A C 1
ATOM 595 O O . VAL A 1 100 ? 17.494 -16.435 -0.209 1.00 24.77 96 VAL A O 1
ATOM 599 N N . ILE A 1 101 ? 18.690 -17.308 -1.912 1.00 23.82 97 ILE A N 1
ATOM 600 C CA . ILE A 1 101 ? 18.824 -16.052 -2.638 1.00 23.25 97 ILE A CA 1
ATOM 601 C C . ILE A 1 101 ? 18.329 -16.246 -4.070 1.00 22.51 97 ILE A C 1
ATOM 602 O O . ILE A 1 101 ? 18.907 -17.021 -4.834 1.00 22.12 97 ILE A O 1
ATOM 607 N N . ALA A 1 102 ? 17.252 -15.540 -4.415 1.00 22.18 98 ALA A N 1
ATOM 608 C CA . ALA A 1 102 ? 16.621 -15.645 -5.727 1.00 21.60 98 ALA A CA 1
ATOM 609 C C . ALA A 1 102 ? 16.928 -14.406 -6.564 1.00 21.66 98 ALA A C 1
ATOM 610 O O . ALA A 1 102 ? 16.706 -13.285 -6.113 1.00 21.93 98 ALA A O 1
ATOM 612 N N . ILE A 1 103 ? 17.437 -14.616 -7.776 1.00 21.63 99 ILE A N 1
ATOM 613 C CA . ILE A 1 103 ? 17.757 -13.523 -8.698 1.00 21.93 99 ILE A CA 1
ATOM 614 C C . ILE A 1 103 ? 16.718 -13.485 -9.817 1.00 21.91 99 ILE A C 1
ATOM 615 O O . ILE A 1 103 ? 16.530 -14.470 -10.533 1.00 21.82 99 ILE A O 1
ATOM 620 N N . HIS A 1 104 ? 16.054 -12.338 -9.956 1.00 22.31 100 HIS A N 1
ATOM 621 C CA . HIS A 1 104 ? 14.950 -12.161 -10.906 1.00 22.34 100 HIS A CA 1
ATOM 622 C C . HIS A 1 104 ? 15.272 -11.259 -12.092 1.00 22.69 100 HIS A C 1
ATOM 623 O O . HIS A 1 104 ? 14.528 -11.239 -13.074 1.00 22.89 100 HIS A O 1
ATOM 630 N N . SER A 1 105 ? 16.355 -10.496 -11.996 1.00 23.02 101 SER A N 1
ATOM 631 C CA . SER A 1 105 ? 16.729 -9.564 -13.052 1.00 23.46 101 SER A CA 1
ATOM 632 C C . SER A 1 105 ? 17.663 -10.249 -14.047 1.00 23.48 101 SER A C 1
ATOM 633 O O . SER A 1 105 ? 18.053 -11.400 -13.853 1.00 23.26 101 SER A O 1
ATOM 636 N N . THR A 1 106 ? 18.014 -9.537 -15.114 1.00 23.93 102 THR A N 1
ATOM 637 C CA . THR A 1 106 ? 18.749 -10.124 -16.227 1.00 23.86 102 THR A CA 1
ATOM 638 C C . THR A 1 106 ? 20.202 -10.442 -15.871 1.00 23.78 102 THR A C 1
ATOM 639 O O . THR A 1 106 ? 20.949 -9.571 -15.418 1.00 24.01 102 THR A O 1
ATOM 643 N N . ILE A 1 107 ? 20.572 -11.706 -16.075 1.00 23.42 103 ILE A N 1
ATOM 644 C CA . ILE A 1 107 ? 21.933 -12.200 -15.871 1.00 23.32 103 ILE A CA 1
ATOM 645 C C . ILE A 1 107 ? 22.276 -13.243 -16.932 1.00 23.46 103 ILE A C 1
ATOM 646 O O . ILE A 1 107 ? 21.384 -13.843 -17.539 1.00 23.10 103 ILE A O 1
ATOM 651 N N . SER A 1 108 ? 23.569 -13.460 -17.150 1.00 23.93 104 SER A N 1
ATOM 652 C CA . SER A 1 108 ? 24.025 -14.594 -17.943 1.00 24.19 104 SER A CA 1
ATOM 653 C C . SER A 1 108 ? 23.830 -15.847 -17.095 1.00 23.88 104 SER A C 1
ATOM 654 O O . SER A 1 108 ? 23.953 -15.790 -15.870 1.00 23.57 104 SER A O 1
ATOM 657 N N . ASP A 1 109 ? 23.515 -16.971 -17.733 1.00 23.97 105 ASP A N 1
ATOM 658 C CA . ASP A 1 109 ? 23.235 -18.202 -16.988 1.00 23.89 105 ASP A CA 1
ATOM 659 C C . ASP A 1 109 ? 24.457 -18.659 -16.178 1.00 23.98 105 ASP A C 1
ATOM 660 O O . ASP A 1 109 ? 24.315 -19.225 -15.092 1.00 23.82 105 ASP A O 1
ATOM 665 N N . THR A 1 110 ? 25.647 -18.371 -16.701 1.00 24.26 106 THR A N 1
ATOM 666 C CA . THR A 1 110 ? 26.898 -18.697 -16.025 1.00 24.36 106 THR A CA 1
ATOM 667 C C . THR A 1 110 ? 27.080 -17.957 -14.693 1.00 24.17 106 THR A C 1
ATOM 668 O O . THR A 1 110 ? 27.742 -18.474 -13.796 1.00 24.30 106 THR A O 1
ATOM 672 N N . THR A 1 111 ? 26.492 -16.767 -14.557 1.00 23.87 107 THR A N 1
ATOM 673 C CA . THR A 1 111 ? 26.524 -16.029 -13.287 1.00 23.79 107 THR A CA 1
ATOM 674 C C . THR A 1 111 ? 25.785 -16.790 -12.182 1.00 23.44 107 THR A C 1
ATOM 675 O O . THR A 1 111 ? 26.245 -16.840 -11.038 1.00 23.60 107 THR A O 1
ATOM 679 N N . ALA A 1 112 ? 24.640 -17.373 -12.530 1.00 22.85 108 ALA A N 1
ATOM 680 C CA . ALA A 1 112 ? 23.865 -18.178 -11.591 1.00 22.53 108 ALA A CA 1
ATOM 681 C C . ALA A 1 112 ? 24.622 -19.449 -11.210 1.00 22.54 108 ALA A C 1
ATOM 682 O O . ALA A 1 112 ? 24.691 -19.809 -10.037 1.00 22.40 108 ALA A O 1
ATOM 684 N N . VAL A 1 113 ? 25.187 -20.124 -12.206 1.00 22.58 109 VAL A N 1
ATOM 685 C CA . VAL A 1 113 ? 25.964 -21.340 -11.963 1.00 22.86 109 VAL A CA 1
ATOM 686 C C . VAL A 1 113 ? 27.124 -21.035 -11.016 1.00 23.32 109 VAL A C 1
ATOM 687 O O . VAL A 1 113 ? 27.381 -21.772 -10.066 1.00 23.44 109 VAL A O 1
ATOM 691 N N . GLU A 1 114 ? 27.789 -19.917 -11.281 1.00 23.55 110 GLU A N 1
ATOM 692 C CA . GLU A 1 114 ? 28.985 -19.505 -10.563 1.00 24.39 110 GLU A CA 1
ATOM 693 C C . GLU A 1 114 ? 28.688 -19.156 -9.110 1.00 24.23 110 GLU A C 1
ATOM 694 O O . GLU A 1 114 ? 29.356 -19.644 -8.197 1.00 24.61 110 GLU A O 1
ATOM 700 N N . LEU A 1 115 ? 27.695 -18.296 -8.904 1.00 23.65 111 LEU A N 1
ATOM 701 C CA . LEU A 1 115 ? 27.353 -17.840 -7.560 1.00 23.68 111 LEU A CA 1
ATOM 702 C C . LEU A 1 115 ? 26.835 -18.994 -6.706 1.00 23.42 111 LEU A C 1
ATOM 703 O O . LEU A 1 115 ? 27.226 -19.131 -5.548 1.00 23.76 111 LEU A O 1
ATOM 708 N N . ALA A 1 116 ? 25.971 -19.828 -7.283 1.00 22.72 112 ALA A N 1
ATOM 709 C CA . ALA A 1 116 ? 25.464 -21.015 -6.589 1.00 22.68 112 ALA A CA 1
ATOM 710 C C . ALA A 1 116 ? 26.598 -21.951 -6.181 1.00 23.18 112 ALA A C 1
ATOM 711 O O . ALA A 1 116 ? 26.616 -22.483 -5.068 1.00 23.30 112 ALA A O 1
ATOM 713 N N . ARG A 1 117 ? 27.536 -22.137 -7.102 1.00 30.22 113 ARG A N 1
ATOM 714 C CA . ARG A 1 117 ? 28.682 -23.008 -6.902 1.00 31.26 113 ARG A CA 1
ATOM 715 C C . ARG A 1 117 ? 29.558 -22.498 -5.760 1.00 31.49 113 ARG A C 1
ATOM 716 O O . ARG A 1 117 ? 29.996 -23.278 -4.913 1.00 32.13 113 ARG A O 1
ATOM 724 N N . ASP A 1 118 ? 29.801 -21.189 -5.736 1.00 30.93 114 ASP A N 1
ATOM 725 C CA . ASP A 1 118 ? 30.672 -20.583 -4.725 1.00 31.41 114 ASP A CA 1
ATOM 726 C C . ASP A 1 118 ? 30.064 -20.551 -3.323 1.00 31.26 114 ASP A C 1
ATOM 727 O O . ASP A 1 118 ? 30.800 -20.537 -2.336 1.00 31.70 114 ASP A O 1
ATOM 732 N N . LEU A 1 119 ? 28.734 -20.537 -3.235 1.00 30.50 115 LEU A N 1
ATOM 733 C CA . LEU A 1 119 ? 28.044 -20.365 -1.950 1.00 30.47 115 LEU A CA 1
ATOM 734 C C . LEU A 1 119 ? 27.448 -21.656 -1.365 1.00 30.91 115 LEU A C 1
ATOM 735 O O . LEU A 1 119 ? 27.029 -21.676 -0.201 1.00 31.08 115 LEU A O 1
ATOM 740 N N . LYS A 1 120 ? 27.432 -22.727 -2.157 1.00 31.16 116 LYS A N 1
ATOM 741 C CA . LYS A 1 120 ? 26.846 -24.011 -1.745 1.00 31.81 116 LYS A CA 1
ATOM 742 C C . LYS A 1 120 ? 27.455 -24.598 -0.465 1.00 32.72 116 LYS A C 1
ATOM 743 O O . LYS A 1 120 ? 26.733 -25.151 0.369 1.00 32.78 116 LYS A O 1
ATOM 749 N N . ALA A 1 121 ? 28.774 -24.486 -0.320 1.00 33.35 117 ALA A N 1
ATOM 750 C CA . ALA A 1 121 ? 29.486 -25.076 0.821 1.00 34.46 117 ALA A CA 1
ATOM 751 C C . ALA A 1 121 ? 29.113 -24.430 2.152 1.00 34.51 117 ALA A C 1
ATOM 752 O O . ALA A 1 121 ? 29.290 -25.041 3.209 1.00 35.35 117 ALA A O 1
ATOM 754 N N . ARG A 1 122 ? 28.615 -23.197 2.101 1.00 33.75 118 ARG A N 1
ATOM 755 C CA . ARG A 1 122 ? 28.117 -22.518 3.295 1.00 33.94 118 ARG A CA 1
ATOM 756 C C . ARG A 1 122 ? 26.599 -22.569 3.419 1.00 33.54 118 ARG A C 1
ATOM 757 O O . ARG A 1 122 ? 26.012 -21.831 4.215 1.00 33.34 118 ARG A O 1
ATOM 765 N N . ASP A 1 123 ? 25.966 -23.454 2.653 1.00 33.60 119 ASP A N 1
ATOM 766 C CA . ASP A 1 123 ? 24.536 -23.697 2.785 1.00 33.50 119 ASP A CA 1
ATOM 767 C C . ASP A 1 123 ? 23.712 -22.470 2.372 1.00 32.21 119 ASP A C 1
ATOM 768 O O . ASP A 1 123 ? 22.583 -22.285 2.837 1.00 32.06 119 ASP A O 1
ATOM 773 N N . ILE A 1 124 ? 24.279 -21.635 1.502 1.00 31.47 120 ILE A N 1
ATOM 774 C CA . ILE A 1 124 ? 23.588 -20.454 0.997 1.00 30.41 120 ILE A CA 1
ATOM 775 C C . ILE A 1 124 ? 23.192 -20.749 -0.438 1.00 29.88 120 ILE A C 1
ATOM 776 O O . ILE A 1 124 ? 24.047 -20.851 -1.321 1.00 29.90 120 ILE A O 1
ATOM 781 N N . HIS A 1 125 ? 21.889 -20.886 -0.660 1.00 29.39 121 HIS A N 1
ATOM 782 C CA . HIS A 1 125 ? 21.375 -21.439 -1.906 1.00 29.07 121 HIS A CA 1
ATOM 783 C C . HIS A 1 125 ? 21.014 -20.355 -2.910 1.00 28.06 121 HIS A C 1
ATOM 784 O O . HIS A 1 125 ? 20.076 -19.586 -2.700 1.00 27.47 121 HIS A O 1
ATOM 791 N N . ILE A 1 126 ? 21.771 -20.302 -4.001 1.00 27.77 122 ILE A N 1
ATOM 792 C CA . ILE A 1 126 ? 21.493 -19.364 -5.077 1.00 27.13 122 ILE A CA 1
ATOM 793 C C . ILE A 1 126 ? 20.495 -19.991 -6.028 1.00 26.58 122 ILE A C 1
ATOM 794 O O . ILE A 1 126 ? 20.608 -21.164 -6.388 1.00 27.06 122 ILE A O 1
ATOM 799 N N . VAL A 1 127 ? 19.523 -19.185 -6.431 1.00 25.74 123 VAL A N 1
ATOM 800 C CA . VAL A 1 127 ? 18.471 -19.604 -7.330 1.00 25.18 123 VAL A CA 1
ATOM 801 C C . VAL A 1 127 ? 18.275 -18.495 -8.364 1.00 24.40 123 VAL A C 1
ATOM 802 O O . VAL A 1 127 ? 18.145 -17.329 -7.993 1.00 23.91 123 VAL A O 1
ATOM 806 N N . ASP A 1 128 ? 18.298 -18.842 -9.652 1.00 23.96 124 ASP A N 1
ATOM 807 C CA . ASP A 1 128 ? 17.926 -17.876 -10.690 1.00 23.54 124 ASP A CA 1
ATOM 808 C C . ASP A 1 128 ? 16.462 -18.078 -11.063 1.00 23.11 124 ASP A C 1
ATOM 809 O O . ASP A 1 128 ? 16.051 -19.173 -11.458 1.00 23.05 124 ASP A O 1
ATOM 814 N N . ALA A 1 129 ? 15.683 -17.009 -10.914 1.00 22.72 125 ALA A N 1
ATOM 815 C CA . ALA A 1 129 ? 14.230 -17.069 -11.040 1.00 22.44 125 ALA A CA 1
ATOM 816 C C . ALA A 1 129 ? 13.694 -15.887 -11.842 1.00 22.19 125 ALA A C 1
ATOM 817 O O . ALA A 1 129 ? 12.892 -15.103 -11.331 1.00 22.04 125 ALA A O 1
ATOM 819 N N . PRO A 1 130 ? 14.133 -15.755 -13.108 1.00 22.15 126 PRO A N 1
ATOM 820 C CA . PRO A 1 130 ? 13.603 -14.698 -13.963 1.00 22.14 126 PRO A CA 1
ATOM 821 C C . PRO A 1 130 ? 12.088 -14.794 -14.099 1.00 22.39 126 PRO A C 1
ATOM 822 O O . PRO A 1 130 ? 11.517 -15.875 -13.938 1.00 22.11 126 PRO A O 1
ATOM 826 N N . VAL A 1 131 ? 11.454 -13.665 -14.387 1.00 22.88 127 VAL A N 1
ATOM 827 C CA . VAL A 1 131 ? 10.004 -13.590 -14.429 1.00 23.50 127 VAL A CA 1
ATOM 828 C C . VAL A 1 131 ? 9.489 -13.076 -15.769 1.00 24.10 127 VAL A C 1
ATOM 829 O O . VAL A 1 131 ? 10.232 -12.491 -16.566 1.00 24.00 127 VAL A O 1
ATOM 833 N N . SER A 1 132 ? 8.202 -13.323 -15.992 1.00 24.79 128 SER A N 1
ATOM 834 C CA . SER A 1 132 ? 7.476 -12.867 -17.172 1.00 25.45 128 SER A CA 1
ATOM 835 C C . SER A 1 132 ? 5.984 -12.938 -16.796 1.00 26.04 128 SER A C 1
ATOM 836 O O . SER A 1 132 ? 5.617 -13.788 -15.995 1.00 26.10 128 SER A O 1
ATOM 839 N N . GLY A 1 133 ? 5.117 -12.041 -17.268 1.00 26.94 129 GLY A N 1
ATOM 840 C CA . GLY A 1 133 ? 5.468 -10.772 -17.875 1.00 27.45 129 GLY A CA 1
ATOM 841 C C . GLY A 1 133 ? 4.584 -9.664 -17.324 1.00 28.12 129 GLY A C 1
ATOM 842 O O . GLY A 1 133 ? 3.353 -9.764 -17.348 1.00 28.77 129 GLY A O 1
ATOM 843 N N . GLY A 1 134 ? 5.218 -8.622 -16.793 1.00 28.35 130 GLY A N 1
ATOM 844 C CA . GLY A 1 134 ? 4.555 -7.343 -16.568 1.00 28.98 130 GLY A CA 1
ATOM 845 C C . GLY A 1 134 ? 4.435 -6.889 -15.125 1.00 29.07 130 GLY A C 1
ATOM 846 O O . GLY A 1 134 ? 4.200 -7.696 -14.221 1.00 28.88 130 GLY A O 1
ATOM 847 N N . ALA A 1 135 ? 4.580 -5.578 -14.929 1.00 29.45 131 ALA A N 1
ATOM 848 C CA . ALA A 1 135 ? 4.429 -4.942 -13.619 1.00 29.68 131 ALA A CA 1
ATOM 849 C C . ALA A 1 135 ? 3.050 -5.188 -13.003 1.00 29.97 131 ALA A C 1
ATOM 850 O O . ALA A 1 135 ? 2.950 -5.529 -11.825 1.00 29.89 131 ALA A O 1
ATOM 852 N N . ALA A 1 136 ? 1.996 -5.012 -13.799 1.00 30.45 132 ALA A N 1
ATOM 853 C CA . ALA A 1 136 ? 0.620 -5.212 -13.331 1.00 30.90 132 ALA A CA 1
ATOM 854 C C . ALA A 1 136 ? 0.417 -6.622 -12.786 1.00 30.32 132 ALA A C 1
ATOM 855 O O . ALA A 1 136 ? -0.140 -6.801 -11.705 1.00 30.61 132 ALA A O 1
ATOM 857 N N . ALA A 1 137 ? 0.881 -7.612 -13.544 1.00 29.65 133 ALA A N 1
ATOM 858 C CA . ALA A 1 137 ? 0.828 -9.010 -13.123 1.00 29.08 133 ALA A CA 1
ATOM 859 C C . ALA A 1 137 ? 1.617 -9.227 -11.833 1.00 28.68 133 ALA A C 1
ATOM 860 O O . ALA A 1 137 ? 1.179 -9.968 -10.951 1.00 28.71 133 ALA A O 1
ATOM 862 N N . ALA A 1 138 ? 2.776 -8.581 -11.730 1.00 28.35 134 ALA A N 1
ATOM 863 C CA . ALA A 1 138 ? 3.581 -8.630 -10.512 1.00 28.14 134 ALA A CA 1
ATOM 864 C C . ALA A 1 138 ? 2.761 -8.174 -9.305 1.00 28.77 134 ALA A C 1
ATOM 865 O O . ALA A 1 138 ? 2.712 -8.867 -8.290 1.00 28.49 134 ALA A O 1
ATOM 867 N N . ALA A 1 139 ? 2.100 -7.024 -9.439 1.00 29.61 135 ALA A N 1
ATOM 868 C CA . ALA A 1 139 ? 1.265 -6.466 -8.368 1.00 30.59 135 ALA A CA 1
ATOM 869 C C . ALA A 1 139 ? 0.183 -7.443 -7.901 1.00 31.07 135 ALA A C 1
ATOM 870 O O . ALA A 1 139 ? -0.106 -7.530 -6.704 1.00 31.40 135 ALA A O 1
ATOM 872 N N . ARG A 1 140 ? -0.399 -8.175 -8.848 1.00 31.29 136 ARG A N 1
ATOM 873 C CA . ARG A 1 140 ? -1.494 -9.106 -8.564 1.00 32.00 136 ARG A CA 1
ATOM 874 C C . ARG A 1 140 ? -1.030 -10.525 -8.231 1.00 31.25 136 ARG A C 1
ATOM 875 O O . ARG A 1 140 ? -1.841 -11.365 -7.837 1.00 31.55 136 ARG A O 1
ATOM 883 N N . GLY A 1 141 ? 0.261 -10.794 -8.402 1.00 30.36 137 GLY A N 1
ATOM 884 C CA . GLY A 1 141 ? 0.812 -12.123 -8.162 1.00 29.64 137 GLY A CA 1
ATOM 885 C C . GLY A 1 141 ? 0.485 -13.125 -9.261 1.00 29.24 137 GLY A C 1
ATOM 886 O O . GLY A 1 141 ? 0.262 -14.304 -8.978 1.00 29.09 137 GLY A O 1
ATOM 887 N N . GLU A 1 142 ? 0.473 -12.662 -10.512 1.00 28.85 138 GLU A N 1
ATOM 888 C CA . GLU A 1 142 ? 0.118 -13.504 -11.665 1.00 28.67 138 GLU A CA 1
ATOM 889 C C . GLU A 1 142 ? 1.303 -13.778 -12.587 1.00 27.34 138 GLU A C 1
ATOM 890 O O . GLU A 1 142 ? 1.116 -14.208 -13.728 1.00 27.18 138 GLU A O 1
ATOM 896 N N . LEU A 1 143 ? 2.515 -13.523 -12.110 1.00 26.32 139 LEU A N 1
ATOM 897 C CA . LEU A 1 143 ? 3.707 -13.728 -12.928 1.00 25.22 139 LEU A CA 1
ATOM 898 C C . LEU A 1 143 ? 3.934 -15.206 -13.223 1.00 24.42 139 LEU A C 1
ATOM 899 O O . LEU A 1 143 ? 3.424 -16.083 -12.521 1.00 24.44 139 LEU A O 1
ATOM 904 N N . ALA A 1 144 ? 4.675 -15.458 -14.296 1.00 23.56 140 ALA A N 1
ATOM 905 C CA . ALA A 1 144 ? 5.322 -16.738 -14.528 1.00 23.04 140 ALA A CA 1
ATOM 906 C C . ALA A 1 144 ? 6.767 -16.573 -14.082 1.00 22.40 140 ALA A C 1
ATOM 907 O O . ALA A 1 144 ? 7.372 -15.526 -14.326 1.00 22.25 140 ALA A O 1
ATOM 909 N N . THR A 1 145 ? 7.314 -17.586 -13.416 1.00 21.86 141 THR A N 1
ATOM 910 C CA . THR A 1 145 ? 8.733 -17.590 -13.077 1.00 21.35 141 THR A CA 1
ATOM 911 C C . THR A 1 145 ? 9.354 -18.929 -13.451 1.00 21.29 141 THR A C 1
ATOM 912 O O . THR A 1 145 ? 8.739 -19.987 -13.291 1.00 21.55 141 THR A O 1
ATOM 916 N N . MET A 1 146 ? 10.575 -18.862 -13.967 1.00 21.25 142 MET A N 1
ATOM 917 C CA . MET A 1 146 ? 11.295 -20.031 -14.439 1.00 21.53 142 MET A CA 1
ATOM 918 C C . MET A 1 146 ? 12.523 -20.161 -13.559 1.00 21.83 142 MET A C 1
ATOM 919 O O . MET A 1 146 ? 13.398 -19.296 -13.584 1.00 21.68 142 MET A O 1
ATOM 924 N N . VAL A 1 147 ? 12.580 -21.238 -12.778 1.00 22.39 143 VAL A N 1
ATOM 925 C CA . VAL A 1 147 ? 13.506 -21.321 -11.650 1.00 22.75 143 VAL A CA 1
ATOM 926 C C . VAL A 1 147 ? 14.586 -22.387 -11.832 1.00 23.60 143 VAL A C 1
ATOM 927 O O . VAL A 1 147 ? 14.280 -23.546 -12.118 1.00 23.97 143 VAL A O 1
ATOM 931 N N . GLY A 1 148 ? 15.844 -21.981 -11.662 1.00 24.14 144 GLY A N 1
ATOM 932 C CA . GLY A 1 148 ? 16.967 -22.913 -11.578 1.00 25.05 144 GLY A CA 1
ATOM 933 C C . GLY A 1 148 ? 17.394 -23.086 -10.130 1.00 25.79 144 GLY A C 1
ATOM 934 O O . GLY A 1 148 ? 17.762 -22.114 -9.468 1.00 25.54 144 GLY A O 1
ATOM 935 N N . ALA A 1 149 ? 17.342 -24.320 -9.637 1.00 26.91 145 ALA A N 1
ATOM 936 C CA . ALA A 1 149 ? 17.633 -24.602 -8.233 1.00 27.90 145 ALA A CA 1
ATOM 937 C C . ALA A 1 149 ? 17.857 -26.090 -7.983 1.00 29.31 145 ALA A C 1
ATOM 938 O O . ALA A 1 149 ? 17.484 -26.933 -8.805 1.00 29.30 145 ALA A O 1
ATOM 940 N N . ASP A 1 150 ? 18.472 -26.397 -6.841 1.00 30.70 146 ASP A N 1
ATOM 941 C CA . ASP A 1 150 ? 18.472 -27.753 -6.295 1.00 32.28 146 ASP A CA 1
ATOM 942 C C . ASP A 1 150 ? 17.012 -28.122 -6.052 1.00 32.44 146 ASP A C 1
ATOM 943 O O . ASP A 1 150 ? 16.228 -27.276 -5.615 1.00 32.08 146 ASP A O 1
ATOM 948 N N . ARG A 1 151 ? 16.641 -29.368 -6.340 1.00 33.26 147 ARG A N 1
ATOM 949 C CA . ARG A 1 151 ? 15.257 -29.815 -6.158 1.00 33.63 147 ARG A CA 1
ATOM 950 C C . ARG A 1 151 ? 14.755 -29.567 -4.737 1.00 33.88 147 ARG A C 1
ATOM 951 O O . ARG A 1 151 ? 13.622 -29.134 -4.538 1.00 33.73 147 ARG A O 1
ATOM 959 N N . GLU A 1 152 ? 15.607 -29.857 -3.761 1.00 34.54 148 GLU A N 1
ATOM 960 C CA . GLU A 1 152 ? 15.288 -29.669 -2.349 1.00 34.96 148 GLU A CA 1
ATOM 961 C C . GLU A 1 152 ? 14.962 -28.198 -2.062 1.00 33.95 148 GLU A C 1
ATOM 962 O O . GLU A 1 152 ? 13.968 -27.884 -1.401 1.00 33.80 148 GLU A O 1
ATOM 968 N N . VAL A 1 153 ? 15.795 -27.306 -2.590 1.00 33.06 149 VAL A N 1
ATOM 969 C CA . VAL A 1 153 ? 15.608 -25.865 -2.430 1.00 32.16 149 VAL A CA 1
ATOM 970 C C . VAL A 1 153 ? 14.337 -25.382 -3.134 1.00 31.36 149 VAL A C 1
ATOM 971 O O . VAL A 1 153 ? 13.574 -24.587 -2.579 1.00 31.05 149 VAL A O 1
ATOM 975 N N . TYR A 1 154 ? 14.116 -25.867 -4.353 1.00 30.85 150 TYR A N 1
ATOM 976 C CA . TYR A 1 154 ? 12.909 -25.539 -5.102 1.00 30.14 150 TYR A CA 1
ATOM 977 C C . TYR A 1 154 ? 11.638 -25.899 -4.327 1.00 30.34 150 TYR A C 1
ATOM 978 O O . TYR A 1 154 ? 10.674 -25.134 -4.325 1.00 29.94 150 TYR A O 1
ATOM 987 N N . GLU A 1 155 ? 11.643 -27.059 -3.676 1.00 30.93 151 GLU A N 1
ATOM 988 C CA . GLU A 1 155 ? 10.462 -27.541 -2.954 1.00 31.42 151 GLU A CA 1
ATOM 989 C C . GLU A 1 155 ? 10.127 -26.681 -1.731 1.00 31.09 151 GLU A C 1
ATOM 990 O O . GLU A 1 155 ? 8.951 -26.419 -1.458 1.00 31.19 151 GLU A O 1
ATOM 996 N N . ARG A 1 156 ? 11.157 -26.242 -1.010 1.00 30.69 152 ARG A N 1
ATOM 997 C CA . ARG A 1 156 ? 10.976 -25.390 0.168 1.00 30.44 152 ARG A CA 1
ATOM 998 C C . ARG A 1 156 ? 10.458 -23.988 -0.169 1.00 29.41 152 ARG A C 1
ATOM 999 O O . ARG A 1 156 ? 9.712 -23.402 0.620 1.00 29.46 152 ARG A O 1
ATOM 1001 N N . ILE A 1 157 ? 10.845 -23.453 -1.328 1.00 28.35 153 ILE A N 1
ATOM 1002 C CA . ILE A 1 157 ? 10.468 -22.082 -1.702 1.00 27.41 153 ILE A CA 1
ATOM 1003 C C . ILE A 1 157 ? 9.256 -21.992 -2.632 1.00 26.98 153 ILE A C 1
ATOM 1004 O O . ILE A 1 157 ? 8.768 -20.893 -2.891 1.00 26.58 153 ILE A O 1
ATOM 1009 N N . LYS A 1 158 ? 8.767 -23.127 -3.130 1.00 27.04 154 LYS A N 1
ATOM 1010 C CA . LYS A 1 158 ? 7.648 -23.114 -4.073 1.00 26.77 154 LYS A CA 1
ATOM 1011 C C . LYS A 1 158 ? 6.412 -22.415 -3.498 1.00 26.55 154 LYS A C 1
ATOM 1012 O O . LYS A 1 158 ? 5.818 -21.576 -4.171 1.00 26.06 154 LYS A O 1
ATOM 1018 N N . PRO A 1 159 ? 6.024 -22.750 -2.252 1.00 26.66 155 PRO A N 1
ATOM 1019 C CA . PRO A 1 159 ? 4.863 -22.078 -1.670 1.00 26.70 155 PRO A CA 1
ATOM 1020 C C . PRO A 1 159 ? 5.028 -20.561 -1.616 1.00 26.00 155 PRO A C 1
ATOM 1021 O O . PRO A 1 159 ? 4.088 -19.832 -1.936 1.00 26.07 155 PRO A O 1
ATOM 1025 N N . ALA A 1 160 ? 6.215 -20.093 -1.235 1.00 25.40 156 ALA A N 1
ATOM 1026 C CA . ALA A 1 160 ? 6.504 -18.657 -1.228 1.00 24.80 156 ALA A CA 1
ATOM 1027 C C . ALA A 1 160 ? 6.410 -18.068 -2.632 1.00 23.94 156 ALA A C 1
ATOM 1028 O O . ALA A 1 160 ? 5.821 -17.010 -2.825 1.00 23.88 156 ALA A O 1
ATOM 1030 N N . PHE A 1 161 ? 6.989 -18.758 -3.608 1.00 23.42 157 PHE A N 1
ATOM 1031 C CA . PHE A 1 161 ? 6.935 -18.315 -5.004 1.00 22.90 157 PHE A CA 1
ATOM 1032 C C . PHE A 1 161 ? 5.503 -18.272 -5.534 1.00 23.02 157 PHE A C 1
ATOM 1033 O O . PHE A 1 161 ? 5.129 -17.347 -6.265 1.00 22.84 157 PHE A O 1
ATOM 1041 N N . LYS A 1 162 ? 4.700 -19.260 -5.145 1.00 23.33 158 LYS A N 1
ATOM 1042 C CA . LYS A 1 162 ? 3.318 -19.360 -5.616 1.00 23.63 158 LYS A CA 1
ATOM 1043 C C . LYS A 1 162 ? 2.433 -18.202 -5.130 1.00 23.68 158 LYS A C 1
ATOM 1044 O O . LYS A 1 162 ? 1.378 -17.951 -5.708 1.00 23.79 158 LYS A O 1
ATOM 1050 N N . HIS A 1 163 ? 2.865 -17.499 -4.081 1.00 23.65 159 HIS A N 1
ATOM 1051 C CA . HIS A 1 163 ? 2.165 -16.299 -3.605 1.00 23.91 159 HIS A CA 1
ATOM 1052 C C . HIS A 1 163 ? 2.193 -15.142 -4.618 1.00 23.45 159 HIS A C 1
ATOM 1053 O O . HIS A 1 163 ? 1.217 -14.402 -4.732 1.00 23.64 159 HIS A O 1
ATOM 1060 N N . TRP A 1 164 ? 3.297 -14.995 -5.350 1.00 22.82 160 TRP A N 1
ATOM 1061 C CA . TRP A 1 164 ? 3.441 -13.900 -6.328 1.00 22.49 160 TRP A CA 1
ATOM 1062 C C . TRP A 1 164 ? 3.510 -14.370 -7.788 1.00 22.16 160 TRP A C 1
ATOM 1063 O O . TRP A 1 164 ? 3.503 -13.543 -8.704 1.00 22.24 160 TRP A O 1
ATOM 1074 N N . ALA A 1 165 ? 3.570 -15.683 -8.004 1.00 22.02 161 ALA A N 1
ATOM 1075 C CA . ALA A 1 165 ? 3.577 -16.256 -9.352 1.00 21.70 161 ALA A CA 1
ATOM 1076 C C . ALA A 1 165 ? 2.432 -17.246 -9.510 1.00 22.02 161 ALA A C 1
ATOM 1077 O O . ALA A 1 165 ? 2.250 -18.125 -8.670 1.00 22.30 161 ALA A O 1
ATOM 1079 N N . ALA A 1 166 ? 1.661 -17.090 -10.584 1.00 22.17 162 ALA A N 1
ATOM 1080 C CA . ALA A 1 166 ? 0.603 -18.037 -10.929 1.00 22.53 162 ALA A CA 1
ATOM 1081 C C . ALA A 1 166 ? 1.196 -19.285 -11.573 1.00 22.33 162 ALA A C 1
ATOM 1082 O O . ALA A 1 166 ? 0.628 -20.373 -11.462 1.00 22.79 162 ALA A O 1
ATOM 1084 N N . VAL A 1 167 ? 2.328 -19.124 -12.258 1.00 21.87 163 VAL A N 1
ATOM 1085 C CA . VAL A 1 167 ? 3.029 -20.249 -12.876 1.00 21.60 163 VAL A CA 1
ATOM 1086 C C . VAL A 1 167 ? 4.464 -20.317 -12.374 1.00 21.35 163 VAL A C 1
ATOM 1087 O O . VAL A 1 167 ? 5.248 -19.391 -12.583 1.00 21.04 163 VAL A O 1
ATOM 1091 N N . VAL A 1 168 ? 4.796 -21.420 -11.707 1.00 21.63 164 VAL A N 1
ATOM 1092 C CA . VAL A 1 168 ? 6.140 -21.644 -11.189 1.00 21.50 164 VAL A CA 1
ATOM 1093 C C . VAL A 1 168 ? 6.712 -22.910 -11.810 1.00 21.90 164 VAL A C 1
ATOM 1094 O O . VAL A 1 168 ? 6.222 -24.012 -11.554 1.00 22.34 164 VAL A O 1
ATOM 1098 N N . ILE A 1 169 ? 7.744 -22.735 -12.632 1.00 22.01 165 ILE A N 1
ATOM 1099 C CA . ILE A 1 169 ? 8.414 -23.836 -13.308 1.00 22.38 165 ILE A CA 1
ATOM 1100 C C . ILE A 1 169 ? 9.766 -24.111 -12.666 1.00 22.66 165 ILE A C 1
ATOM 1101 O O . ILE A 1 169 ? 10.550 -23.191 -12.430 1.00 22.26 165 ILE A O 1
ATOM 1106 N N . HIS A 1 170 ? 10.033 -25.382 -12.382 1.00 23.65 166 HIS A N 1
ATOM 1107 C CA . HIS A 1 170 ? 11.375 -25.816 -12.024 1.00 24.22 166 HIS A CA 1
ATOM 1108 C C . HIS A 1 170 ? 12.106 -26.132 -13.322 1.00 24.34 166 HIS A C 1
ATOM 1109 O O . HIS A 1 170 ? 11.901 -27.193 -13.915 1.00 24.94 166 HIS A O 1
ATOM 1116 N N . ALA A 1 171 ? 12.943 -25.199 -13.768 1.00 24.09 167 ALA A N 1
ATOM 1117 C CA . ALA A 1 171 ? 13.590 -25.302 -15.077 1.00 24.12 167 ALA A CA 1
ATOM 1118 C C . ALA A 1 171 ? 14.754 -26.294 -15.084 1.00 24.61 167 ALA A C 1
ATOM 1119 O O . ALA A 1 171 ? 15.108 -26.830 -16.133 1.00 24.88 167 ALA A O 1
ATOM 1121 N N . GLY A 1 172 ? 15.339 -26.533 -13.914 1.00 24.87 168 GLY A N 1
ATOM 1122 C CA . GLY A 1 172 ? 16.519 -27.392 -13.781 1.00 25.44 168 GLY A CA 1
ATOM 1123 C C . GLY A 1 172 ? 17.424 -26.874 -12.676 1.00 25.55 168 GLY A C 1
ATOM 1124 O O . GLY A 1 172 ? 16.950 -26.262 -11.715 1.00 25.50 168 GLY A O 1
ATOM 1125 N N . GLU A 1 173 ? 18.726 -27.115 -12.813 1.00 25.78 169 GLU A N 1
ATOM 1126 C CA . GLU A 1 173 ? 19.716 -26.631 -11.849 1.00 25.81 169 GLU A CA 1
ATOM 1127 C C . GLU A 1 173 ? 19.939 -25.128 -12.043 1.00 25.00 169 GLU A C 1
ATOM 1128 O O . GLU A 1 173 ? 19.465 -24.559 -13.027 1.00 24.57 169 GLU A O 1
ATOM 1130 N N . PRO A 1 174 ? 20.657 -24.476 -11.107 1.00 24.79 170 PRO A N 1
ATOM 1131 C CA . PRO A 1 174 ? 20.900 -23.042 -11.272 1.00 24.22 170 PRO A CA 1
ATOM 1132 C C . PRO A 1 174 ? 21.534 -22.714 -12.625 1.00 24.01 170 PRO A C 1
ATOM 1133 O O . PRO A 1 174 ? 22.506 -23.349 -13.025 1.00 24.57 170 PRO A O 1
ATOM 1137 N N . GLY A 1 175 ? 20.959 -21.738 -13.318 1.00 23.50 171 GLY A N 1
ATOM 1138 C CA . GLY A 1 175 ? 21.299 -21.447 -14.710 1.00 23.40 171 GLY A CA 1
ATOM 1139 C C . GLY A 1 175 ? 20.173 -21.809 -15.669 1.00 23.18 171 GLY A C 1
ATOM 1140 O O . GLY A 1 175 ? 19.962 -21.122 -16.669 1.00 22.61 171 GLY A O 1
ATOM 1141 N N . ALA A 1 176 ? 19.448 -22.887 -15.366 1.00 23.39 172 ALA A N 1
ATOM 1142 C CA . ALA A 1 176 ? 18.382 -23.377 -16.249 1.00 23.44 172 ALA A CA 1
ATOM 1143 C C . ALA A 1 176 ? 17.230 -22.382 -16.354 1.00 23.01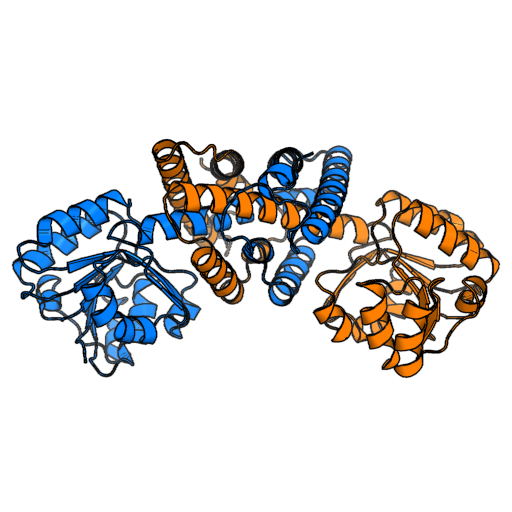 172 ALA A C 1
ATOM 1144 O O . ALA A 1 176 ? 16.643 -22.227 -17.423 1.00 22.94 172 ALA A O 1
ATOM 1146 N N . GLY A 1 177 ? 16.912 -21.718 -15.243 1.00 23.00 173 GLY A N 1
ATOM 1147 C CA . GLY A 1 177 ? 15.891 -20.670 -15.225 1.00 22.68 173 GLY A CA 1
ATOM 1148 C C . GLY A 1 177 ? 16.196 -19.590 -16.245 1.00 22.56 173 GLY A C 1
ATOM 1149 O O . GLY A 1 177 ? 15.351 -19.253 -17.080 1.00 22.44 173 GLY A O 1
ATOM 1150 N N . THR A 1 178 ? 17.416 -19.065 -16.179 1.00 22.62 174 THR A N 1
ATOM 1151 C CA . THR A 1 178 ? 17.896 -18.072 -17.136 1.00 22.58 174 THR A CA 1
ATOM 1152 C C . THR A 1 178 ? 17.802 -18.572 -18.574 1.00 22.81 174 THR A C 1
ATOM 1153 O O . THR A 1 178 ? 17.349 -17.843 -19.456 1.00 22.85 174 THR A O 1
ATOM 1157 N N . ARG A 1 179 ? 18.220 -19.812 -18.808 1.00 23.15 175 ARG A N 1
ATOM 1158 C CA . ARG A 1 179 ? 18.187 -20.379 -20.153 1.00 23.49 175 ARG A CA 1
ATOM 1159 C C . ARG A 1 179 ? 16.755 -20.484 -20.689 1.00 23.07 175 ARG A C 1
ATOM 1160 O O . ARG A 1 179 ? 16.517 -20.208 -21.867 1.00 22.98 175 ARG A O 1
ATOM 1168 N N . MET A 1 180 ? 15.804 -20.864 -19.835 1.00 22.61 176 MET A N 1
ATOM 1169 C CA . MET A 1 180 ? 14.402 -20.916 -20.260 1.00 22.42 176 MET A CA 1
ATOM 1170 C C . MET A 1 180 ? 13.874 -19.511 -20.546 1.00 21.91 176 MET A C 1
ATOM 1171 O O . MET A 1 180 ? 13.146 -19.309 -21.513 1.00 21.94 176 MET A O 1
ATOM 1176 N N . LYS A 1 181 ? 14.249 -18.547 -19.710 1.00 21.50 177 LYS A N 1
ATOM 1177 C CA . LYS A 1 181 ? 13.893 -17.148 -19.945 1.00 21.23 177 LYS A CA 1
ATOM 1178 C C . LYS A 1 181 ? 14.440 -16.641 -21.285 1.00 20.99 177 LYS A C 1
ATOM 1179 O O . LYS A 1 181 ? 13.770 -15.869 -21.972 1.00 21.04 177 LYS A O 1
ATOM 1185 N N . LEU A 1 182 ? 15.648 -17.064 -21.653 1.00 20.79 178 LEU A N 1
ATOM 1186 C CA . LEU A 1 182 ? 16.267 -16.600 -22.902 1.00 20.83 178 LEU A CA 1
ATOM 1187 C C . LEU A 1 182 ? 15.553 -17.156 -24.130 1.00 20.96 178 LEU A C 1
ATOM 1188 O O . LEU A 1 182 ? 15.417 -16.465 -25.137 1.00 21.05 178 LEU A O 1
ATOM 1193 N N . ALA A 1 183 ? 15.104 -18.404 -24.046 1.00 21.02 179 ALA A N 1
ATOM 1194 C CA . ALA A 1 183 ? 14.277 -18.980 -25.098 1.00 21.15 179 ALA A CA 1
ATOM 1195 C C . ALA A 1 183 ? 12.944 -18.239 -25.180 1.00 21.04 179 ALA A C 1
ATOM 1196 O O . ALA A 1 183 ? 12.511 -17.850 -26.269 1.00 20.98 179 ALA A O 1
ATOM 1198 N N . ARG A 1 184 ? 12.304 -18.030 -24.031 1.00 20.81 180 ARG A N 1
ATOM 1199 C CA . ARG A 1 184 ? 10.996 -17.375 -24.004 1.00 20.91 180 ARG A CA 1
ATOM 1200 C C . ARG A 1 184 ? 11.081 -15.961 -24.577 1.00 21.05 180 ARG A C 1
ATOM 1201 O O . ARG A 1 184 ? 10.285 -15.581 -25.433 1.00 21.11 180 ARG A O 1
ATOM 1209 N N . ASN A 1 185 ? 12.055 -15.189 -24.112 1.00 21.68 181 ASN A N 1
ATOM 1210 C CA . ASN A 1 185 ? 12.176 -13.795 -24.526 1.00 21.69 181 ASN A CA 1
ATOM 1211 C C . ASN A 1 185 ? 12.725 -13.600 -25.939 1.00 21.69 181 ASN A C 1
ATOM 1212 O O . ASN A 1 185 ? 12.483 -12.563 -26.553 1.00 21.61 181 ASN A O 1
ATOM 1217 N N . MET A 1 186 ? 13.451 -14.585 -26.459 1.00 21.86 182 MET A N 1
ATOM 1218 C CA . MET A 1 186 ? 13.862 -14.548 -27.863 1.00 21.86 182 MET A CA 1
ATOM 1219 C C . MET A 1 186 ? 12.619 -14.572 -28.749 1.00 21.48 182 MET A C 1
ATOM 1220 O O . MET A 1 186 ? 12.554 -13.863 -29.757 1.00 21.28 182 MET A O 1
ATOM 1225 N N . LEU A 1 187 ? 11.638 -15.391 -28.369 1.00 21.29 183 LEU A N 1
ATOM 1226 C CA . LEU A 1 187 ? 10.341 -15.394 -29.038 1.00 20.99 183 LEU A CA 1
ATOM 1227 C C . LEU A 1 187 ? 9.656 -14.033 -28.922 1.00 20.98 183 LEU A C 1
ATOM 1228 O O . LEU A 1 187 ? 9.223 -13.473 -29.931 1.00 21.07 183 LEU A O 1
ATOM 1233 N N . THR A 1 188 ? 9.567 -13.502 -27.702 1.00 21.11 184 THR A N 1
ATOM 1234 C CA . THR A 1 188 ? 8.932 -12.203 -27.477 1.00 21.07 184 THR A CA 1
ATOM 1235 C C . THR A 1 188 ? 9.492 -11.139 -28.413 1.00 21.17 184 THR A C 1
ATOM 1236 O O . THR A 1 188 ? 8.742 -10.492 -29.148 1.00 20.70 184 THR A O 1
ATOM 1240 N N . PHE A 1 189 ? 10.810 -10.964 -28.392 1.00 21.49 185 PHE A N 1
ATOM 1241 C CA . PHE A 1 189 ? 11.415 -9.849 -29.119 1.00 21.81 185 PHE A CA 1
ATOM 1242 C C . PHE A 1 189 ? 11.521 -10.093 -30.627 1.00 21.87 185 PHE A C 1
ATOM 1243 O O . PHE A 1 189 ? 11.461 -9.140 -31.401 1.00 21.99 185 PHE A O 1
ATOM 1251 N N . THR A 1 190 ? 11.638 -11.352 -31.047 1.00 21.96 186 THR A N 1
ATOM 1252 C CA . THR A 1 190 ? 11.573 -11.676 -32.473 1.00 22.01 186 THR A CA 1
ATOM 1253 C C . THR A 1 190 ? 10.177 -11.394 -33.018 1.00 21.90 186 THR A C 1
ATOM 1254 O O . THR A 1 190 ? 10.034 -10.952 -34.160 1.00 21.80 186 THR A O 1
ATOM 1258 N N . SER A 1 191 ? 9.151 -11.643 -32.208 1.00 21.85 187 SER A N 1
ATOM 1259 C CA . SER A 1 191 ? 7.777 -11.386 -32.640 1.00 21.80 187 SER A CA 1
ATOM 1260 C C . SER A 1 191 ? 7.453 -9.886 -32.617 1.00 21.61 187 SER A C 1
ATOM 1261 O O . SER A 1 191 ? 6.623 -9.421 -33.401 1.00 21.50 187 SER A O 1
ATOM 1264 N N . TYR A 1 192 ? 8.110 -9.132 -31.735 1.00 21.57 188 TYR A N 1
ATOM 1265 C CA . TYR A 1 192 ? 8.013 -7.672 -31.766 1.00 21.53 188 TYR A CA 1
ATOM 1266 C C . TYR A 1 192 ? 8.617 -7.124 -33.056 1.00 21.65 188 TYR A C 1
ATOM 1267 O O . TYR A 1 192 ? 8.039 -6.234 -33.680 1.00 21.73 188 TYR A O 1
ATOM 1276 N N . ALA A 1 193 ? 9.766 -7.663 -33.461 1.00 21.71 189 ALA A N 1
ATOM 1277 C CA . ALA A 1 193 ? 10.376 -7.297 -34.742 1.00 21.78 189 ALA A CA 1
ATOM 1278 C C . ALA A 1 193 ? 9.441 -7.645 -35.904 1.00 21.61 189 ALA A C 1
ATOM 1279 O O . ALA A 1 193 ? 9.289 -6.859 -36.845 1.00 21.82 189 ALA A O 1
ATOM 1281 N N . ALA A 1 194 ? 8.817 -8.819 -35.827 1.00 21.15 190 ALA A N 1
ATOM 1282 C CA . ALA A 1 194 ? 7.843 -9.255 -36.831 1.00 21.00 190 ALA A CA 1
ATOM 1283 C C . ALA A 1 194 ? 6.615 -8.339 -36.880 1.00 20.67 190 ALA A C 1
ATOM 1284 O O . ALA A 1 194 ? 6.131 -8.007 -37.962 1.00 20.90 190 ALA A O 1
ATOM 1286 N N . ALA A 1 195 ? 6.120 -7.942 -35.710 1.00 20.26 191 ALA A N 1
ATOM 1287 C CA . ALA A 1 195 ? 5.004 -6.998 -35.611 1.00 20.02 191 ALA A CA 1
ATOM 1288 C C . ALA A 1 195 ? 5.306 -5.678 -36.319 1.00 20.13 191 ALA A C 1
ATOM 1289 O O . ALA A 1 195 ? 4.465 -5.161 -37.049 1.00 20.20 191 ALA A O 1
ATOM 1291 N N . CYS A 1 196 ? 6.505 -5.140 -36.103 1.00 20.22 192 CYS A N 1
ATOM 1292 C CA . CYS A 1 196 ? 6.914 -3.887 -36.740 1.00 20.42 192 CYS A CA 1
ATOM 1293 C C . CYS A 1 196 ? 6.999 -4.043 -38.261 1.00 20.57 192 CYS A C 1
ATOM 1294 O O . CYS A 1 196 ? 6.605 -3.147 -39.007 1.00 20.74 192 CYS A O 1
ATOM 1297 N N . GLU A 1 197 ? 7.504 -5.186 -38.715 1.00 20.56 193 GLU A N 1
ATOM 1298 C CA . GLU A 1 197 ? 7.487 -5.523 -40.140 1.00 20.84 193 GLU A CA 1
ATOM 1299 C C . GLU A 1 197 ? 6.054 -5.548 -40.703 1.00 20.76 193 GLU A C 1
ATOM 1300 O O . GLU A 1 197 ? 5.808 -5.024 -41.790 1.00 20.92 193 GLU A O 1
ATOM 1306 N N . ALA A 1 198 ? 5.115 -6.142 -39.964 1.00 20.53 194 ALA A N 1
ATOM 1307 C CA . ALA A 1 198 ? 3.705 -6.163 -40.380 1.00 20.57 194 ALA A CA 1
ATOM 1308 C C . ALA A 1 198 ? 3.128 -4.748 -40.498 1.00 20.85 194 ALA A C 1
ATOM 1309 O O . ALA A 1 198 ? 2.330 -4.467 -41.400 1.00 20.91 194 ALA A O 1
ATOM 1311 N N . MET A 1 199 ? 3.548 -3.867 -39.590 1.00 20.94 195 MET A N 1
ATOM 1312 C CA . MET A 1 199 ? 3.100 -2.474 -39.572 1.00 21.18 195 MET A CA 1
ATOM 1313 C C . MET A 1 199 ? 3.653 -1.683 -40.762 1.00 21.77 195 MET A C 1
ATOM 1314 O O . MET A 1 199 ? 2.953 -0.842 -41.332 1.00 21.95 195 MET A O 1
ATOM 1319 N N . LYS A 1 200 ? 4.906 -1.943 -41.129 1.00 22.06 196 LYS A N 1
ATOM 1320 C CA . LYS A 1 200 ? 5.508 -1.298 -42.294 1.00 22.66 196 LYS A CA 1
ATOM 1321 C C . LYS A 1 200 ? 4.747 -1.683 -43.562 1.00 22.94 196 LYS A C 1
ATOM 1322 O O . LYS A 1 200 ? 4.497 -0.836 -44.419 1.00 23.22 196 LYS A O 1
ATOM 1324 N N . LEU A 1 201 ? 4.367 -2.956 -43.667 1.00 22.92 197 LEU A N 1
ATOM 1325 C CA . LEU A 1 201 ? 3.607 -3.442 -44.821 1.00 23.15 197 LEU A CA 1
ATOM 1326 C C . LEU A 1 201 ? 2.207 -2.828 -44.866 1.00 23.32 197 LEU A C 1
ATOM 1327 O O . LEU A 1 201 ? 1.766 -2.351 -45.913 1.00 23.71 197 LEU A O 1
ATOM 1332 N N . ALA A 1 202 ? 1.518 -2.856 -43.727 1.00 23.17 198 ALA A N 1
ATOM 1333 C CA . ALA A 1 202 ? 0.195 -2.250 -43.593 1.00 23.32 198 ALA A CA 1
ATOM 1334 C C . ALA A 1 202 ? 0.192 -0.779 -44.023 1.00 23.70 198 ALA A C 1
ATOM 1335 O O . ALA A 1 202 ? -0.696 -0.346 -44.754 1.00 23.73 198 ALA A O 1
ATOM 1337 N N . GLU A 1 203 ? 1.196 -0.027 -43.575 1.00 24.00 199 GLU A N 1
ATOM 1338 C CA . GLU A 1 203 ? 1.299 1.405 -43.875 1.00 24.37 199 GLU A CA 1
ATOM 1339 C C . GLU A 1 203 ? 1.509 1.660 -45.367 1.00 24.67 199 GLU A C 1
ATOM 1340 O O . GLU A 1 203 ? 0.881 2.549 -45.946 1.00 25.05 199 GLU A O 1
ATOM 1346 N N . ALA A 1 204 ? 2.388 0.875 -45.982 1.00 24.62 200 ALA A N 1
ATOM 1347 C CA . ALA A 1 204 ? 2.619 0.953 -47.424 1.00 24.90 200 ALA A CA 1
ATOM 1348 C C . ALA A 1 204 ? 1.365 0.561 -48.216 1.00 24.88 200 ALA A C 1
ATOM 1349 O O . ALA A 1 204 ? 1.203 0.963 -49.367 1.00 25.19 200 ALA A O 1
ATOM 1351 N N . ALA A 1 205 ? 0.489 -0.225 -47.593 1.00 24.42 201 ALA A N 1
ATOM 1352 C CA . ALA A 1 205 ? -0.791 -0.599 -48.192 1.00 24.52 201 ALA A CA 1
ATOM 1353 C C . ALA A 1 205 ? -1.899 0.420 -47.896 1.00 24.61 201 ALA A C 1
ATOM 1354 O O . ALA A 1 205 ? -3.037 0.230 -48.315 1.00 24.91 201 ALA A O 1
ATOM 1356 N N . GLY A 1 206 ? -1.574 1.490 -47.174 1.00 24.56 202 GLY A N 1
ATOM 1357 C CA . GLY A 1 206 ? -2.534 2.559 -46.900 1.00 24.72 202 GLY A CA 1
ATOM 1358 C C . GLY A 1 206 ? -3.537 2.232 -45.806 1.00 24.34 202 GLY A C 1
ATOM 1359 O O . GLY A 1 206 ? -4.625 2.809 -45.770 1.00 24.63 202 GLY A O 1
ATOM 1360 N N . LEU A 1 207 ? -3.165 1.326 -44.903 1.00 23.86 203 LEU A N 1
ATOM 1361 C CA . LEU A 1 207 ? -4.078 0.825 -43.872 1.00 23.44 203 LEU A CA 1
ATOM 1362 C C . LEU A 1 207 ? -3.892 1.522 -42.522 1.00 23.14 203 LEU A C 1
ATOM 1363 O O . LEU A 1 207 ? -2.850 2.124 -42.254 1.00 23.10 203 LEU A O 1
ATOM 1368 N N . ASP A 1 208 ? -4.920 1.432 -41.681 1.00 22.88 204 ASP A N 1
ATOM 1369 C CA . ASP A 1 208 ? -4.875 1.959 -40.319 1.00 22.75 204 ASP A CA 1
ATOM 1370 C C . ASP A 1 208 ? -4.115 0.966 -39.432 1.00 22.46 204 ASP A C 1
ATOM 1371 O O . ASP A 1 208 ? -4.587 -0.144 -39.195 1.00 22.15 204 ASP A O 1
ATOM 1376 N N . LEU A 1 209 ? -2.944 1.376 -38.942 1.00 22.49 205 LEU A N 1
ATOM 1377 C CA . LEU A 1 209 ? -2.077 0.492 -38.152 1.00 22.36 205 LEU A CA 1
ATOM 1378 C C . LEU A 1 209 ? -2.648 0.203 -36.765 1.00 22.16 205 LEU A C 1
ATOM 1379 O O . LEU A 1 209 ? -2.449 -0.885 -36.217 1.00 21.91 205 LEU A O 1
ATOM 1384 N N . GLN A 1 210 ? -3.351 1.183 -36.201 1.00 22.17 206 GLN A N 1
ATOM 1385 C CA . GLN A 1 210 ? -3.950 1.038 -34.878 1.00 21.86 206 GLN A CA 1
ATOM 1386 C C . GLN A 1 210 ? -5.107 0.042 -34.914 1.00 21.69 206 GLN A C 1
ATOM 1387 O O . GLN A 1 210 ? -5.335 -0.682 -33.946 1.00 21.61 206 GLN A O 1
ATOM 1393 N N . ALA A 1 211 ? -5.832 0.013 -36.031 1.00 21.64 207 ALA A N 1
ATOM 1394 C CA . ALA A 1 211 ? -6.909 -0.954 -36.231 1.00 21.57 207 ALA A CA 1
ATOM 1395 C C . ALA A 1 211 ? -6.328 -2.359 -36.353 1.00 21.42 207 ALA A C 1
ATOM 1396 O O . ALA A 1 211 ? -6.849 -3.303 -35.753 1.00 21.13 207 ALA A O 1
ATOM 1398 N N . LEU A 1 212 ? -5.248 -2.490 -37.128 1.00 21.30 208 LEU A N 1
ATOM 1399 C CA . LEU A 1 212 ? -4.532 -3.764 -37.249 1.00 21.08 208 LEU A CA 1
ATOM 1400 C C . LEU A 1 212 ? -4.108 -4.253 -35.869 1.00 20.95 208 LEU A C 1
ATOM 1401 O O . LEU A 1 212 ? -4.345 -5.409 -35.516 1.00 20.91 208 LEU A O 1
ATOM 1406 N N . GLY A 1 213 ? -3.490 -3.363 -35.095 1.00 20.92 209 GLY A N 1
ATOM 1407 C CA . GLY A 1 213 ? -3.080 -3.669 -33.724 1.00 20.79 209 GLY A CA 1
ATOM 1408 C C . GLY A 1 213 ? -4.219 -4.192 -32.861 1.00 20.74 209 GLY A C 1
ATOM 1409 O O . GLY A 1 213 ? -4.038 -5.144 -32.099 1.00 20.45 209 GLY A O 1
ATOM 1410 N N . ARG A 1 214 ? -5.391 -3.573 -32.982 1.00 20.80 210 ARG A N 1
ATOM 1411 C CA . ARG A 1 214 ? -6.580 -4.030 -32.257 1.00 21.08 210 ARG A CA 1
ATOM 1412 C C . ARG A 1 214 ? -7.009 -5.443 -32.666 1.00 20.74 210 ARG A C 1
ATOM 1413 O O . ARG A 1 214 ? -7.405 -6.239 -31.813 1.00 20.51 210 ARG A O 1
ATOM 1421 N N . VAL A 1 215 ? -6.933 -5.747 -33.962 1.00 20.51 211 VAL A N 1
ATOM 1422 C CA . VAL A 1 215 ? -7.278 -7.083 -34.461 1.00 20.43 211 VAL A CA 1
ATOM 1423 C C . VAL A 1 215 ? -6.315 -8.131 -33.901 1.00 20.23 211 VAL A C 1
ATOM 1424 O O . VAL A 1 215 ? -6.744 -9.171 -33.400 1.00 20.30 211 VAL A O 1
ATOM 1428 N N . VAL A 1 216 ? -5.020 -7.833 -33.965 1.00 20.04 212 VAL A N 1
ATOM 1429 C CA . VAL A 1 216 ? -3.981 -8.740 -33.480 1.00 19.92 212 VAL A CA 1
ATOM 1430 C C . VAL A 1 216 ? -4.159 -9.070 -31.998 1.00 20.07 212 VAL A C 1
ATOM 1431 O O . VAL A 1 216 ? -4.158 -10.242 -31.611 1.00 19.90 212 VAL A O 1
ATOM 1435 N N . ARG A 1 217 ? -4.318 -8.035 -31.178 1.00 20.07 213 ARG A N 1
ATOM 1436 C CA . ARG A 1 217 ? -4.459 -8.218 -29.737 1.00 20.31 213 ARG A CA 1
ATOM 1437 C C . ARG A 1 217 ? -5.746 -8.967 -29.372 1.00 20.38 213 ARG A C 1
ATOM 1438 O O . ARG A 1 217 ? -5.720 -9.865 -28.530 1.00 20.36 213 ARG A O 1
ATOM 1446 N N . HIS A 1 218 ? -6.857 -8.615 -30.018 1.00 20.49 214 HIS A N 1
ATOM 1447 C CA . HIS A 1 218 ? -8.129 -9.310 -29.791 1.00 20.78 214 HIS A CA 1
ATOM 1448 C C . HIS A 1 218 ? -8.044 -10.790 -30.152 1.00 20.87 214 HIS A C 1
ATOM 1449 O O . HIS A 1 218 ? -8.483 -11.644 -29.384 1.00 21.14 214 HIS A O 1
ATOM 1456 N N . THR A 1 219 ? -7.480 -11.087 -31.318 1.00 20.96 215 THR A N 1
ATOM 1457 C CA . THR A 1 219 ? -7.446 -12.463 -31.817 1.00 21.25 215 THR A CA 1
ATOM 1458 C C . THR A 1 219 ? -6.446 -13.339 -31.057 1.00 21.46 215 THR A C 1
ATOM 1459 O O . THR A 1 219 ? -6.691 -14.534 -30.873 1.00 21.67 215 THR A O 1
ATOM 1463 N N . ASP A 1 220 ? -5.342 -12.749 -30.601 1.00 21.54 216 ASP A N 1
ATOM 1464 C CA . ASP A 1 220 ? -4.363 -13.476 -29.780 1.00 21.90 216 ASP A CA 1
ATOM 1465 C C . ASP A 1 220 ? -4.890 -13.802 -28.382 1.00 22.56 216 ASP A C 1
ATOM 1466 O O . ASP A 1 220 ? -4.444 -14.770 -27.771 1.00 22.72 216 ASP A O 1
ATOM 1471 N N . ALA A 1 221 ? -5.819 -12.993 -27.872 1.00 23.19 217 ALA A N 1
ATOM 1472 C CA . ALA A 1 221 ? -6.513 -13.316 -26.624 1.00 23.89 217 ALA A CA 1
ATOM 1473 C C . ALA A 1 221 ? -7.484 -14.476 -26.836 1.00 24.49 217 ALA A C 1
ATOM 1474 O O . ALA A 1 221 ? -7.710 -15.273 -25.928 1.00 24.92 217 ALA A O 1
ATOM 1476 N N . LEU A 1 222 ? -8.064 -14.561 -28.032 1.00 24.89 218 LEU A N 1
ATOM 1477 C CA . LEU A 1 222 ? -8.927 -15.686 -28.386 1.00 25.46 218 LEU A CA 1
ATOM 1478 C C . LEU A 1 222 ? -8.116 -16.960 -28.622 1.00 25.57 218 LEU A C 1
ATOM 1479 O O . LEU A 1 222 ? -8.473 -18.019 -28.111 1.00 25.96 218 LEU A O 1
ATOM 1484 N N . THR A 1 223 ? -7.022 -16.854 -29.378 1.00 25.49 219 THR A N 1
ATOM 1485 C CA . THR A 1 223 ? -6.268 -18.035 -29.826 1.00 25.63 219 THR A CA 1
ATOM 1486 C C . THR A 1 223 ? -5.095 -18.425 -28.925 1.00 25.47 219 THR A C 1
ATOM 1487 O O . THR A 1 223 ? -4.633 -19.565 -28.975 1.00 25.49 219 THR A O 1
ATOM 1491 N N . GLY A 1 224 ? -4.608 -17.487 -28.117 1.00 25.31 220 GLY A N 1
ATOM 1492 C CA . GLY A 1 224 ? -3.483 -17.752 -27.218 1.00 25.14 220 GLY A CA 1
ATOM 1493 C C . GLY A 1 224 ? -2.168 -17.137 -27.669 1.00 24.68 220 GLY A C 1
ATOM 1494 O O . GLY A 1 224 ? -1.264 -16.956 -26.855 1.00 24.85 220 GLY A O 1
ATOM 1495 N N . GLY A 1 225 ? -2.053 -16.823 -28.959 1.00 24.24 221 GLY A N 1
ATOM 1496 C CA . GLY A 1 225 ? -0.851 -16.186 -29.503 1.00 23.84 221 GLY A CA 1
ATOM 1497 C C . GLY A 1 225 ? 0.168 -17.183 -30.036 1.00 23.69 221 GLY A C 1
ATOM 1498 O O . GLY A 1 225 ? -0.176 -18.333 -30.310 1.00 23.88 221 GLY A O 1
ATOM 1499 N N . PRO A 1 226 ? 1.432 -16.744 -30.197 1.00 23.31 222 PRO A N 1
ATOM 1500 C CA . PRO A 1 226 ? 2.513 -17.588 -30.727 1.00 23.25 222 PRO A CA 1
ATOM 1501 C C . PRO A 1 226 ? 2.636 -18.938 -30.024 1.00 23.20 222 PRO A C 1
ATOM 1502 O O . PRO A 1 226 ? 2.966 -19.933 -30.665 1.00 23.42 222 PRO A O 1
ATOM 1506 N N . GLY A 1 227 ? 2.367 -18.958 -28.719 1.00 22.95 223 GLY A N 1
ATOM 1507 C CA . GLY A 1 227 ? 2.380 -20.184 -27.922 1.00 23.00 223 GLY A CA 1
ATOM 1508 C C . GLY A 1 227 ? 1.418 -21.263 -28.387 1.00 22.99 223 GLY A C 1
ATOM 1509 O O . GLY A 1 227 ? 1.564 -22.427 -28.013 1.00 22.98 223 GLY A O 1
ATOM 1510 N N . ALA A 1 228 ? 0.432 -20.875 -29.195 1.00 22.78 224 ALA A N 1
ATOM 1511 C CA . ALA A 1 228 ? -0.507 -21.817 -29.804 1.00 22.86 224 ALA A CA 1
ATOM 1512 C C . ALA A 1 228 ? 0.172 -22.935 -30.599 1.00 22.87 224 ALA A C 1
ATOM 1513 O O . ALA A 1 228 ? -0.352 -24.043 -30.666 1.00 23.05 224 ALA A O 1
ATOM 1515 N N . ILE A 1 229 ? 1.325 -22.649 -31.201 1.00 22.77 225 ILE A N 1
ATOM 1516 C CA . ILE A 1 229 ? 2.031 -23.642 -32.021 1.00 22.91 225 ILE A CA 1
ATOM 1517 C C . ILE A 1 229 ? 2.974 -24.522 -31.189 1.00 23.36 225 ILE A C 1
ATOM 1518 O O . ILE A 1 229 ? 3.535 -25.491 -31.700 1.00 23.44 225 ILE A O 1
ATOM 1523 N N . MET A 1 230 ? 3.128 -24.186 -29.908 1.00 23.72 226 MET A N 1
ATOM 1524 C CA . MET A 1 230 ? 4.051 -24.875 -29.007 1.00 24.38 226 MET A CA 1
ATOM 1525 C C . MET A 1 230 ? 3.330 -26.012 -28.291 1.00 24.74 226 MET A C 1
ATOM 1526 O O . MET A 1 230 ? 3.060 -25.943 -27.092 1.00 24.87 226 MET A O 1
ATOM 1531 N N . VAL A 1 231 ? 3.028 -27.062 -29.049 1.00 25.16 227 VAL A N 1
ATOM 1532 C CA . VAL A 1 231 ? 2.259 -28.204 -28.554 1.00 25.61 227 VAL A CA 1
ATOM 1533 C C . VAL A 1 231 ? 2.979 -29.521 -28.874 1.00 26.22 227 VAL A C 1
ATOM 1534 O O . VAL A 1 231 ? 2.345 -30.568 -29.012 1.00 26.79 227 VAL A O 1
ATOM 1538 N N . ARG A 1 232 ? 4.307 -29.453 -28.975 1.00 26.42 228 ARG A N 1
ATOM 1539 C CA . ARG A 1 232 ? 5.159 -30.617 -29.228 1.00 26.97 228 ARG A CA 1
ATOM 1540 C C . ARG A 1 232 ? 6.163 -30.756 -28.085 1.00 27.37 228 ARG A C 1
ATOM 1541 O O . ARG A 1 232 ? 6.690 -29.752 -27.608 1.00 27.23 228 ARG A O 1
ATOM 1549 N N . ASP A 1 233 ? 6.438 -31.985 -27.650 1.00 28.15 229 ASP A N 1
ATOM 1550 C CA . ASP A 1 233 ? 7.350 -32.194 -26.515 1.00 28.80 229 ASP A CA 1
ATOM 1551 C C . ASP A 1 233 ? 8.794 -32.489 -26.941 1.00 28.85 229 ASP A C 1
ATOM 1552 O O . ASP A 1 233 ? 9.693 -32.523 -26.099 1.00 29.15 229 ASP A O 1
ATOM 1557 N N . ASN A 1 234 ? 9.005 -32.705 -28.238 1.00 28.62 230 ASN A N 1
ATOM 1558 C CA . ASN A 1 234 ? 10.341 -32.643 -28.825 1.00 28.62 230 ASN A CA 1
ATOM 1559 C C . ASN A 1 234 ? 10.274 -32.111 -30.257 1.00 28.47 230 ASN A C 1
ATOM 1560 O O . ASN A 1 234 ? 9.184 -31.910 -30.803 1.00 28.19 230 ASN A O 1
ATOM 1565 N N . MET A 1 235 ? 11.439 -31.885 -30.859 1.00 28.64 231 MET A N 1
ATOM 1566 C CA . MET A 1 235 ? 11.518 -31.317 -32.204 1.00 28.62 231 MET A CA 1
ATOM 1567 C C . MET A 1 235 ? 11.753 -32.352 -33.306 1.00 28.95 231 MET A C 1
ATOM 1568 O O . MET A 1 235 ? 12.166 -31.986 -34.405 1.00 29.11 231 MET A O 1
ATOM 1573 N N . LYS A 1 236 ? 11.481 -33.629 -33.036 1.00 29.30 232 LYS A N 1
ATOM 1574 C CA . LYS A 1 236 ? 11.530 -34.649 -34.094 1.00 29.67 232 LYS A CA 1
ATOM 1575 C C . LYS A 1 236 ? 10.490 -34.337 -35.165 1.00 29.10 232 LYS A C 1
ATOM 1576 O O . LYS A 1 236 ? 9.419 -33.801 -34.863 1.00 28.74 232 LYS A O 1
ATOM 1582 N N . ASP A 1 237 ? 10.808 -34.670 -36.412 1.00 29.04 233 ASP A N 1
ATOM 1583 C CA . ASP A 1 237 ? 9.845 -34.549 -37.503 1.00 28.84 233 ASP A CA 1
ATOM 1584 C C . ASP A 1 237 ? 8.638 -35.431 -37.184 1.00 29.10 233 ASP A C 1
ATOM 1585 O O . ASP A 1 237 ? 8.791 -36.537 -36.659 1.00 29.29 233 ASP A O 1
ATOM 1590 N N . LEU A 1 238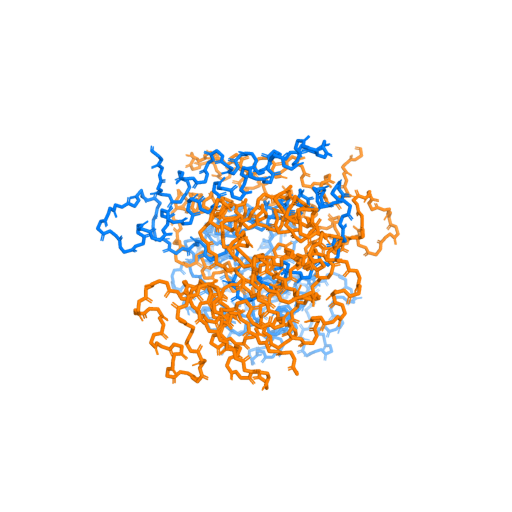 ? 7.443 -34.933 -37.485 1.00 29.11 234 LEU A N 1
ATOM 1591 C CA . LEU A 1 238 ? 6.213 -35.667 -37.194 1.00 29.60 234 LEU A CA 1
ATOM 1592 C C . LEU A 1 238 ? 6.013 -36.768 -38.228 1.00 30.46 234 LEU A C 1
ATOM 1593 O O . LEU A 1 238 ? 6.341 -36.587 -39.402 1.00 30.45 234 LEU A O 1
ATOM 1598 N N . GLU A 1 239 ? 5.484 -37.907 -37.785 1.00 31.40 235 GLU A N 1
ATOM 1599 C CA . GLU A 1 239 ? 5.202 -39.032 -38.676 1.00 32.40 235 GLU A CA 1
ATOM 1600 C C . GLU A 1 239 ? 3.686 -39.225 -38.826 1.00 32.68 235 GLU A C 1
ATOM 1601 O O . GLU A 1 239 ? 2.921 -38.810 -37.954 1.00 32.36 235 GLU A O 1
ATOM 1607 N N . PRO A 1 240 ? 3.247 -39.849 -39.938 1.00 33.32 236 PRO A N 1
ATOM 1608 C CA . PRO A 1 240 ? 1.820 -39.991 -40.270 1.00 33.63 236 PRO A CA 1
ATOM 1609 C C . PRO A 1 240 ? 0.939 -40.635 -39.197 1.00 33.92 236 PRO A C 1
ATOM 1610 O O . PRO A 1 240 ? -0.259 -40.350 -39.137 1.00 34.01 236 PRO A O 1
ATOM 1614 N N . ASP A 1 241 ? 1.523 -41.492 -38.367 1.00 34.12 237 ASP A N 1
ATOM 1615 C CA . ASP A 1 241 ? 0.798 -42.097 -37.248 1.00 34.39 237 ASP A CA 1
ATOM 1616 C C . ASP A 1 241 ? 0.517 -41.115 -36.102 1.00 33.63 237 ASP A C 1
ATOM 1617 O O . ASP A 1 241 ? -0.294 -41.411 -35.225 1.00 33.88 237 ASP A O 1
ATOM 1622 N N . ASN A 1 242 ? 1.189 -39.966 -36.096 1.00 32.74 238 ASN A N 1
ATOM 1623 C CA . ASN A 1 242 ? 0.954 -38.943 -35.075 1.00 32.06 238 ASN A CA 1
ATOM 1624 C C . ASN A 1 242 ? -0.353 -38.207 -35.375 1.00 31.63 238 ASN A C 1
ATOM 1625 O O . ASN A 1 242 ? -0.564 -37.757 -36.501 1.00 31.39 238 ASN A O 1
ATOM 1630 N N . PHE A 1 243 ? -1.232 -38.094 -34.377 1.00 31.35 239 PHE A N 1
ATOM 1631 C CA . PHE A 1 243 ? -2.487 -37.340 -34.538 1.00 31.09 239 PHE A CA 1
ATOM 1632 C C . PHE A 1 243 ? -2.237 -35.866 -34.870 1.00 30.38 239 PHE A C 1
ATOM 1633 O O . PHE A 1 243 ? -3.096 -35.206 -35.454 1.00 30.12 239 PHE A O 1
ATOM 1641 N N . LEU A 1 244 ? -1.064 -35.358 -34.500 1.00 30.03 240 LEU A N 1
ATOM 1642 C CA . LEU A 1 244 ? -0.695 -33.969 -34.772 1.00 29.56 240 LEU A CA 1
ATOM 1643 C C . LEU A 1 244 ? -0.264 -33.748 -36.227 1.00 29.52 240 LEU A C 1
ATOM 1644 O O . LEU A 1 244 ? -0.193 -32.610 -36.688 1.00 29.13 240 LEU A O 1
ATOM 1649 N N . TYR A 1 245 ? 0.001 -34.838 -36.945 1.00 29.98 241 TYR A N 1
ATOM 1650 C CA . TYR A 1 245 ? 0.596 -34.777 -38.278 1.00 30.08 241 TYR A CA 1
ATOM 1651 C C . TYR A 1 245 ? -0.256 -34.031 -39.312 1.00 30.07 241 TYR A C 1
ATOM 1652 O O . TYR A 1 245 ? 0.175 -33.004 -39.835 1.00 29.62 241 TYR A O 1
ATOM 1661 N N . GLN A 1 246 ? -1.450 -34.542 -39.609 1.00 30.50 242 GLN A N 1
ATOM 1662 C CA . GLN A 1 246 ? -2.310 -33.911 -40.619 1.00 30.73 242 GLN A CA 1
ATOM 1663 C C . GLN A 1 246 ? -2.678 -32.459 -40.285 1.00 29.99 242 GLN A C 1
ATOM 1664 O O . GLN A 1 246 ? -2.682 -31.613 -41.178 1.00 29.75 242 GLN A O 1
ATOM 1670 N N . PRO A 1 247 ? -2.988 -32.167 -39.008 1.00 29.61 243 PRO A N 1
ATOM 1671 C CA . PRO A 1 247 ? -3.244 -30.773 -38.628 1.00 29.08 243 PRO A CA 1
ATOM 1672 C C . PRO A 1 247 ? -2.055 -29.824 -38.829 1.00 28.55 243 PRO A C 1
ATOM 1673 O O . PRO A 1 247 ? -2.258 -28.672 -39.210 1.00 28.15 243 PRO A O 1
ATOM 1677 N N . PHE A 1 248 ? -0.836 -30.296 -38.573 1.00 28.51 244 PHE A N 1
ATOM 1678 C CA . PHE A 1 248 ? 0.367 -29.479 -38.793 1.00 28.18 244 PHE A CA 1
ATOM 1679 C C . PHE A 1 248 ? 0.695 -29.350 -40.277 1.00 28.52 244 PHE A C 1
ATOM 1680 O O . PHE A 1 248 ? 1.161 -28.304 -40.730 1.00 28.28 244 PHE A O 1
ATOM 1688 N N . LEU A 1 249 ? 0.444 -30.419 -41.026 1.00 29.20 245 LEU A N 1
ATOM 1689 C CA . LEU A 1 249 ? 0.510 -30.374 -42.485 1.00 29.59 245 LEU A CA 1
ATOM 1690 C C . LEU A 1 249 ? -0.454 -29.312 -43.010 1.00 29.50 245 LEU A C 1
ATOM 1691 O O . LEU A 1 249 ? -0.115 -28.548 -43.917 1.00 29.39 245 LEU A O 1
ATOM 1696 N N . HIS A 1 250 ? -1.653 -29.273 -42.428 1.00 29.54 246 HIS A N 1
ATOM 1697 C CA . HIS A 1 250 ? -2.670 -28.289 -42.797 1.00 29.49 246 HIS A CA 1
ATOM 1698 C C . HIS A 1 250 ? -2.176 -26.876 -42.522 1.00 28.60 246 HIS A C 1
ATOM 1699 O O . HIS A 1 250 ? -2.222 -26.016 -43.401 1.00 28.59 246 HIS A O 1
ATOM 1706 N N . THR A 1 251 ? -1.692 -26.652 -41.304 1.00 27.88 247 THR A N 1
ATOM 1707 C CA . THR A 1 251 ? -1.182 -25.343 -40.891 1.00 27.08 247 THR A CA 1
ATOM 1708 C C . THR A 1 251 ? 0.018 -24.896 -41.733 1.00 26.51 247 THR A C 1
ATOM 1709 O O . THR A 1 251 ? 0.160 -23.711 -42.021 1.00 26.09 247 THR A O 1
ATOM 1713 N N . ARG A 1 252 ? 0.867 -25.842 -42.130 1.00 26.31 248 ARG A N 1
ATOM 1714 C CA . ARG A 1 252 ? 1.983 -25.546 -43.032 1.00 26.04 248 ARG A CA 1
ATOM 1715 C C . ARG A 1 252 ? 1.481 -25.003 -44.369 1.00 25.99 248 ARG A C 1
ATOM 1716 O O . ARG A 1 252 ? 2.048 -24.056 -44.908 1.00 25.84 248 ARG A O 1
ATOM 1724 N N . GLY A 1 253 ? 0.425 -25.611 -44.901 1.00 26.01 249 GLY A N 1
ATOM 1725 C CA . GLY A 1 253 ? -0.176 -25.155 -46.153 1.00 26.05 249 GLY A CA 1
ATOM 1726 C C . GLY A 1 253 ? -0.728 -23.747 -46.030 1.00 25.59 249 GLY A C 1
ATOM 1727 O O . GLY A 1 253 ? -0.475 -22.895 -46.885 1.00 25.47 249 GLY A O 1
ATOM 1728 N N . LEU A 1 254 ? -1.482 -23.511 -44.957 1.00 25.22 250 LEU A N 1
ATOM 1729 C CA . LEU A 1 254 ? -2.018 -22.188 -44.649 1.00 24.99 250 LEU A CA 1
ATOM 1730 C C . LEU A 1 254 ? -0.898 -21.164 -44.514 1.00 24.58 250 LEU A C 1
ATOM 1731 O O . LEU A 1 254 ? -0.950 -20.091 -45.119 1.00 24.49 250 LEU A O 1
ATOM 1736 N N . GLY A 1 255 ? 0.108 -21.511 -43.713 1.00 24.27 251 GLY A N 1
ATOM 1737 C CA . GLY A 1 255 ? 1.223 -20.619 -43.420 1.00 24.08 251 GLY A CA 1
ATOM 1738 C C . GLY A 1 255 ? 2.020 -20.234 -44.646 1.00 24.26 251 GLY A C 1
ATOM 1739 O O . GLY A 1 255 ? 2.375 -19.069 -44.824 1.00 23.86 251 GLY A O 1
ATOM 1740 N N . GLU A 1 256 ? 2.296 -21.221 -45.492 1.00 24.68 252 GLU A N 1
ATOM 1741 C CA . GLU A 1 256 ? 3.017 -20.987 -46.737 1.00 25.16 252 GLU A CA 1
ATOM 1742 C C . GLU A 1 256 ? 2.196 -20.157 -47.728 1.00 25.24 252 GLU A C 1
ATOM 1743 O O . GLU A 1 256 ? 2.747 -19.300 -48.417 1.00 25.47 252 GLU A O 1
ATOM 1749 N N . LYS A 1 257 ? 0.888 -20.399 -47.784 1.00 25.18 253 LYS A N 1
ATOM 1750 C CA . LYS A 1 257 ? -0.002 -19.619 -48.646 1.00 25.25 253 LYS A CA 1
ATOM 1751 C C . LYS A 1 257 ? -0.039 -18.153 -48.218 1.00 24.84 253 LYS A C 1
ATOM 1752 O O . LYS A 1 257 ? 0.234 -17.264 -49.022 1.00 25.00 253 LYS A O 1
ATOM 1754 N N . ASP A 1 258 ? -0.362 -17.910 -46.951 1.00 24.43 254 ASP A N 1
ATOM 1755 C CA . ASP A 1 258 ? -0.488 -16.543 -46.438 1.00 24.20 254 ASP A CA 1
ATOM 1756 C C . ASP A 1 258 ? 0.833 -15.773 -46.497 1.00 23.86 254 ASP A C 1
ATOM 1757 O O . ASP A 1 258 ? 0.843 -14.589 -46.841 1.00 23.81 254 ASP A O 1
ATOM 1762 N N . LEU A 1 259 ? 1.936 -16.442 -46.169 1.00 23.45 255 LEU A N 1
ATOM 1763 C CA . LEU A 1 259 ? 3.253 -15.814 -46.246 1.00 23.33 255 LEU A CA 1
ATOM 1764 C C . LEU A 1 259 ? 3.615 -15.445 -47.684 1.00 23.71 255 LEU A C 1
ATOM 1765 O O . LEU A 1 259 ? 4.118 -14.350 -47.920 1.00 23.80 255 LEU A O 1
ATOM 1770 N N . SER A 1 260 ? 3.353 -16.333 -48.644 1.00 24.11 256 SER A N 1
ATOM 1771 C CA . SER A 1 260 ? 3.629 -16.006 -50.049 1.00 24.75 256 SER A CA 1
ATOM 1772 C C . SER A 1 260 ? 2.736 -14.861 -50.530 1.00 24.64 256 SER A C 1
ATOM 1773 O O . SER A 1 260 ? 3.206 -13.967 -51.233 1.00 25.08 256 SER A O 1
ATOM 1776 N N . LEU A 1 261 ? 1.464 -14.877 -50.139 1.00 24.17 257 LEU A N 1
ATOM 1777 C CA . LEU A 1 261 ? 0.561 -13.772 -50.460 1.00 24.07 257 LEU A CA 1
ATOM 1778 C C . LEU A 1 261 ? 1.063 -12.442 -49.880 1.00 23.73 257 LEU A C 1
ATOM 1779 O O . LEU A 1 261 ? 1.011 -11.414 -50.556 1.00 23.78 257 LEU A O 1
ATOM 1784 N N . ALA A 1 262 ? 1.566 -12.470 -48.646 1.00 23.22 258 ALA A N 1
ATOM 1785 C CA . ALA A 1 262 ? 2.092 -11.264 -47.996 1.00 23.04 258 ALA A CA 1
ATOM 1786 C C . ALA A 1 262 ? 3.362 -10.761 -48.683 1.00 23.31 258 ALA A C 1
ATOM 1787 O O . ALA A 1 262 ? 3.523 -9.560 -48.903 1.00 23.31 258 ALA A O 1
ATOM 1789 N N . LEU A 1 263 ? 4.259 -11.690 -49.009 1.00 23.58 259 LEU A N 1
ATOM 1790 C CA . LEU A 1 263 ? 5.494 -11.374 -49.728 1.00 24.14 259 LEU A CA 1
ATOM 1791 C C . LEU A 1 263 ? 5.219 -10.762 -51.106 1.00 24.85 259 LEU A C 1
ATOM 1792 O O . LEU A 1 263 ? 5.943 -9.866 -51.547 1.00 24.98 259 LEU A O 1
ATOM 1797 N N . A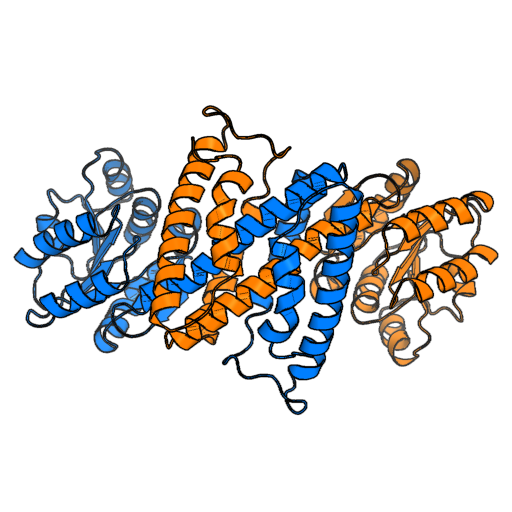LA A 1 264 ? 4.175 -11.242 -51.777 1.00 25.31 260 ALA A N 1
ATOM 1798 C CA . ALA A 1 264 ? 3.761 -10.674 -53.062 1.00 26.22 260 ALA A CA 1
ATOM 1799 C C . ALA A 1 264 ? 3.209 -9.254 -52.891 1.00 26.53 260 ALA A C 1
ATOM 1800 O O . ALA A 1 264 ? 3.489 -8.375 -53.711 1.00 26.85 260 ALA A O 1
ATOM 1802 N N . LEU A 1 265 ? 2.430 -9.033 -51.830 1.00 26.57 261 LEU A N 1
ATOM 1803 C CA . LEU A 1 265 ? 1.965 -7.685 -51.491 1.00 26.95 261 LEU A CA 1
ATOM 1804 C C . LEU A 1 265 ? 3.155 -6.775 -51.207 1.00 27.59 261 LEU A C 1
ATOM 1805 O O . LEU A 1 265 ? 3.209 -5.649 -51.701 1.00 27.97 261 LEU A O 1
ATOM 1810 N N . GLY A 1 266 ? 4.102 -7.271 -50.414 1.00 28.09 262 GLY A N 1
ATOM 1811 C CA . GLY A 1 266 ? 5.320 -6.529 -50.096 1.00 28.80 262 GLY A CA 1
ATOM 1812 C C . GLY A 1 266 ? 6.011 -6.014 -51.342 1.00 30.07 262 GLY A C 1
ATOM 1813 O O . GLY A 1 266 ? 6.388 -4.843 -51.415 1.00 30.36 262 GLY A O 1
ATOM 1814 N N . GLU A 1 267 ? 6.161 -6.892 -52.329 1.00 31.18 263 GLU A N 1
ATOM 1815 C CA . GLU A 1 267 ? 6.766 -6.527 -53.609 1.00 32.51 263 GLU A CA 1
ATOM 1816 C C . GLU A 1 267 ? 5.886 -5.537 -54.383 1.00 32.94 263 GLU A C 1
ATOM 1817 O O . GLU A 1 267 ? 6.397 -4.644 -55.060 1.00 33.48 263 GLU A O 1
ATOM 1823 N N . ALA A 1 268 ? 4.569 -5.698 -54.275 1.00 32.88 264 ALA A N 1
ATOM 1824 C CA . ALA A 1 268 ? 3.617 -4.802 -54.935 1.00 33.26 264 ALA A CA 1
ATOM 1825 C C . ALA A 1 268 ? 3.641 -3.374 -54.373 1.00 33.21 264 ALA A C 1
ATOM 1826 O O . ALA A 1 268 ? 3.456 -2.415 -55.122 1.00 33.71 264 ALA A O 1
ATOM 1828 N N . VAL A 1 269 ? 3.866 -3.235 -53.067 1.00 32.65 265 VAL A N 1
ATOM 1829 C CA . VAL A 1 269 ? 3.888 -1.913 -52.423 1.00 32.50 265 VAL A CA 1
ATOM 1830 C C . VAL A 1 269 ? 5.304 -1.465 -52.026 1.00 32.50 265 VAL A C 1
ATOM 1831 O O . VAL A 1 269 ? 5.470 -0.537 -51.231 1.00 32.22 265 VAL A O 1
ATOM 1835 N N . SER A 1 270 ? 6.312 -2.125 -52.600 1.00 32.71 266 SER A N 1
ATOM 1836 C CA . SER A 1 270 ? 7.722 -1.753 -52.441 1.00 32.81 266 SER A CA 1
ATOM 1837 C C . SER A 1 270 ? 8.210 -1.753 -50.988 1.00 32.10 266 SER A C 1
ATOM 1838 O O . SER A 1 270 ? 8.840 -0.791 -50.529 1.00 32.20 266 SER A O 1
ATOM 1841 N N . VAL A 1 271 ? 7.927 -2.845 -50.279 1.00 31.23 267 VAL A N 1
ATOM 1842 C CA . VAL A 1 271 ? 8.416 -3.039 -48.914 1.00 30.49 267 VAL A CA 1
ATOM 1843 C C . VAL A 1 271 ? 9.186 -4.354 -48.783 1.00 30.18 267 VAL A C 1
ATOM 1844 O O . VAL A 1 271 ? 8.716 -5.412 -49.202 1.00 30.04 267 VAL A O 1
ATOM 1848 N N . ASP A 1 272 ? 10.373 -4.259 -48.194 1.00 30.01 268 ASP A N 1
ATOM 1849 C CA . ASP A 1 272 ? 11.229 -5.403 -47.917 1.00 29.88 268 ASP A CA 1
ATOM 1850 C C . ASP A 1 272 ? 10.701 -6.135 -46.682 1.00 28.84 268 ASP A C 1
ATOM 1851 O O . ASP A 1 272 ? 10.432 -5.505 -45.659 1.00 28.41 268 ASP A O 1
ATOM 1856 N N . LEU A 1 273 ? 10.558 -7.457 -46.780 1.00 28.25 269 LEU A N 1
ATOM 1857 C CA . LEU A 1 273 ? 9.961 -8.268 -45.712 1.00 27.40 269 LEU A CA 1
ATOM 1858 C C . LEU A 1 273 ? 10.859 -9.455 -45.345 1.00 27.30 269 LEU A C 1
ATOM 1859 O O . LEU A 1 273 ? 10.487 -10.612 -45.559 1.00 27.29 269 LEU A O 1
ATOM 1864 N N . PRO A 1 274 ? 12.042 -9.176 -44.770 1.00 27.21 270 PRO A N 1
ATOM 1865 C CA . PRO A 1 274 ? 13.028 -10.244 -44.590 1.00 27.22 270 PRO A CA 1
ATOM 1866 C C . PRO A 1 274 ? 12.702 -11.273 -43.498 1.00 26.73 270 PRO A C 1
ATOM 1867 O O . PRO A 1 274 ? 13.115 -12.425 -43.625 1.00 26.61 270 PRO A O 1
ATOM 1871 N N . LEU A 1 275 ? 11.990 -10.878 -42.441 1.00 26.24 271 LEU A N 1
ATOM 1872 C CA . LEU A 1 275 ? 11.566 -11.848 -41.420 1.00 25.89 271 LEU A CA 1
ATOM 1873 C C . LEU A 1 275 ? 10.531 -12.805 -41.996 1.00 25.73 271 LEU A C 1
ATOM 1874 O O . LEU A 1 275 ? 10.627 -14.017 -41.807 1.00 25.67 271 LEU A O 1
ATOM 1879 N N . ALA A 1 276 ? 9.543 -12.250 -42.695 1.00 25.69 272 ALA A N 1
ATOM 1880 C CA . ALA A 1 276 ? 8.529 -13.048 -43.385 1.00 25.82 272 ALA A CA 1
ATOM 1881 C C . ALA A 1 276 ? 9.161 -14.021 -44.380 1.00 26.48 272 ALA A C 1
ATOM 1882 O O . ALA A 1 276 ? 8.751 -15.177 -44.476 1.00 26.49 272 ALA A O 1
ATOM 1884 N N . ARG A 1 277 ? 10.160 -13.536 -45.111 1.00 27.19 273 ARG A N 1
ATOM 1885 C CA . ARG A 1 277 ? 10.847 -14.313 -46.142 1.00 28.13 273 ARG A CA 1
ATOM 1886 C C . ARG A 1 277 ? 11.584 -15.505 -45.525 1.00 28.10 273 ARG A C 1
ATOM 1887 O O . ARG A 1 277 ? 11.474 -16.634 -46.006 1.00 28.12 273 ARG A O 1
ATOM 1895 N N . LEU A 1 278 ? 12.328 -15.236 -44.457 1.00 28.04 274 LEU A N 1
ATOM 1896 C CA . LEU A 1 278 ? 13.001 -16.278 -43.683 1.00 28.11 274 LEU A CA 1
ATOM 1897 C C . LEU A 1 278 ? 11.990 -17.293 -43.138 1.00 27.65 274 LEU A C 1
ATOM 1898 O O . LEU A 1 278 ? 12.190 -18.504 -43.252 1.00 27.66 274 LEU A O 1
ATOM 1903 N N . ALA A 1 279 ? 10.909 -16.786 -42.544 1.00 27.12 275 ALA A N 1
ATOM 1904 C CA . ALA A 1 279 ? 9.839 -17.632 -42.011 1.00 26.75 275 ALA A CA 1
ATOM 1905 C C . ALA A 1 279 ? 9.244 -18.522 -43.098 1.00 26.88 275 ALA A C 1
ATOM 1906 O O . ALA A 1 279 ? 9.054 -19.719 -42.888 1.00 26.94 275 ALA A O 1
ATOM 1908 N N . TYR A 1 280 ? 8.956 -17.929 -44.256 1.00 26.84 276 TYR A N 1
ATOM 1909 C CA . TYR A 1 280 ? 8.399 -18.666 -45.390 1.00 27.13 276 TYR A CA 1
ATOM 1910 C C . TYR A 1 280 ? 9.287 -19.849 -45.774 1.00 27.30 276 TYR A C 1
ATOM 1911 O O . TYR A 1 280 ? 8.791 -20.953 -46.009 1.00 27.40 276 TYR A O 1
ATOM 1920 N N . GLU A 1 281 ? 10.596 -19.616 -45.826 1.00 27.31 277 GLU A N 1
ATOM 1921 C CA . GLU A 1 281 ? 11.554 -20.664 -46.195 1.00 27.80 277 GLU A CA 1
ATOM 1922 C C . GLU A 1 281 ? 11.710 -21.729 -45.109 1.00 27.17 277 GLU A C 1
ATOM 1923 O O . GLU A 1 281 ? 11.970 -22.892 -45.414 1.00 27.57 277 GLU A O 1
ATOM 1929 N N . GLY A 1 282 ? 11.556 -21.331 -43.848 1.00 26.20 278 GLY A N 1
ATOM 1930 C CA . GLY A 1 282 ? 11.859 -22.211 -42.720 1.00 25.65 278 GLY A CA 1
ATOM 1931 C C . GLY A 1 282 ? 10.675 -22.844 -42.008 1.00 25.02 278 GLY A C 1
ATOM 1932 O O . GLY A 1 282 ? 10.867 -23.758 -41.205 1.00 24.95 278 GLY A O 1
ATOM 1933 N N . LEU A 1 283 ? 9.457 -22.379 -42.292 1.00 24.34 279 LEU A N 1
ATOM 1934 C CA . LEU A 1 283 ? 8.284 -22.774 -41.496 1.00 23.92 279 LEU A CA 1
ATOM 1935 C C . LEU A 1 283 ? 8.073 -24.283 -41.451 1.00 23.87 279 LEU A C 1
ATOM 1936 O O . LEU A 1 283 ? 7.861 -24.850 -40.382 1.00 23.53 279 LEU A O 1
ATOM 1941 N N . ALA A 1 284 ? 8.126 -24.921 -42.616 1.00 24.03 280 ALA A N 1
ATOM 1942 C CA . ALA A 1 284 ? 7.862 -26.354 -42.723 1.00 24.19 280 ALA A CA 1
ATOM 1943 C C . ALA A 1 284 ? 8.796 -27.155 -41.819 1.00 24.18 280 ALA A C 1
ATOM 1944 O O . ALA A 1 284 ? 8.346 -27.994 -41.037 1.00 23.97 280 ALA A O 1
ATOM 1946 N N . ALA A 1 285 ? 10.093 -26.872 -41.922 1.00 24.25 281 ALA A N 1
ATOM 1947 C CA . ALA A 1 285 ? 11.107 -27.555 -41.117 1.00 24.45 281 ALA A CA 1
ATOM 1948 C C . ALA A 1 285 ? 10.933 -27.286 -39.620 1.00 24.17 281 ALA A C 1
ATOM 1949 O O . ALA A 1 285 ? 11.158 -28.177 -38.799 1.00 24.18 281 ALA A O 1
ATOM 1951 N N . GLY A 1 286 ? 10.540 -26.060 -39.274 1.00 23.82 282 GLY A N 1
ATOM 1952 C CA . GLY A 1 286 ? 10.304 -25.680 -37.880 1.00 23.66 282 GLY A CA 1
ATOM 1953 C C . GLY A 1 286 ? 9.114 -26.390 -37.254 1.00 23.67 282 GLY A C 1
ATOM 1954 O O . GLY A 1 286 ? 9.133 -26.719 -36.065 1.00 23.54 282 GLY A O 1
ATOM 1955 N N . LEU A 1 287 ? 8.081 -26.626 -38.061 1.00 23.72 283 LEU A N 1
ATOM 1956 C CA . LEU A 1 287 ? 6.867 -27.303 -37.608 1.00 23.81 283 LEU A CA 1
ATOM 1957 C C . LEU A 1 287 ? 7.045 -28.816 -37.489 1.00 24.50 283 LEU A C 1
ATOM 1958 O O . LEU A 1 287 ? 6.198 -29.491 -36.911 1.00 24.70 283 LEU A O 1
ATOM 1963 N N . GLY A 1 288 ? 8.132 -29.348 -38.042 1.00 25.14 284 GLY A N 1
ATOM 1964 C CA . GLY A 1 288 ? 8.367 -30.789 -38.050 1.00 25.85 284 GLY A CA 1
ATOM 1965 C C . GLY A 1 288 ? 7.667 -31.497 -39.198 1.00 26.39 284 GLY A C 1
ATOM 1966 O O . GLY A 1 288 ? 7.459 -32.709 -39.151 1.00 26.58 284 GLY A O 1
ATOM 1967 N N . VAL A 1 289 ? 7.307 -30.737 -40.231 1.00 26.61 285 VAL A N 1
ATOM 1968 C CA . VAL A 1 289 ? 6.663 -31.284 -41.420 1.00 27.08 285 VAL A CA 1
ATOM 1969 C C . VAL A 1 289 ? 7.333 -30.695 -42.658 1.00 27.64 285 VAL A C 1
ATOM 1970 O O . VAL A 1 289 ? 6.704 -29.973 -43.433 1.00 27.61 285 VAL A O 1
ATOM 1974 N N . PRO A 1 290 ? 8.632 -30.996 -42.839 1.00 28.35 286 PRO A N 1
ATOM 1975 C CA . PRO A 1 290 ? 9.338 -30.494 -44.005 1.00 28.81 286 PRO A CA 1
ATOM 1976 C C . PRO A 1 290 ? 8.875 -31.180 -45.278 1.00 29.54 286 PRO A C 1
ATOM 1977 O O . PRO A 1 290 ? 8.297 -32.272 -45.230 1.00 29.83 286 PRO A O 1
ATOM 1981 N N . HIS A 1 291 ? 9.143 -30.531 -46.405 1.00 29.98 287 HIS A N 1
ATOM 1982 C CA . HIS A 1 291 ? 8.727 -31.020 -47.710 1.00 30.64 287 HIS A CA 1
ATOM 1983 C C . HIS A 1 291 ? 9.578 -32.211 -48.152 1.00 31.49 287 HIS A C 1
ATOM 1984 O O . HIS A 1 291 ? 10.806 -32.195 -48.029 1.00 31.97 287 HIS A O 1
ATOM 1991 N N . GLN B 1 15 ? -32.559 -7.591 -39.365 1.00 37.15 11 GLN B N 1
ATOM 1992 C CA . GLN B 1 15 ? -33.641 -7.575 -40.391 1.00 37.80 11 GLN B CA 1
ATOM 1993 C C . GLN B 1 15 ? -33.200 -8.270 -41.678 1.00 37.19 11 GLN B C 1
ATOM 1994 O O . GLN B 1 15 ? -33.964 -9.044 -42.260 1.00 37.79 11 GLN B O 1
ATOM 1996 N N . LEU B 1 16 ? -31.976 -7.985 -42.121 1.00 36.00 12 LEU B N 1
ATOM 1997 C CA . LEU B 1 16 ? -31.419 -8.616 -43.321 1.00 35.25 12 LEU B CA 1
ATOM 1998 C C . LEU B 1 16 ? -31.524 -10.140 -43.259 1.00 34.63 12 LEU B C 1
ATOM 1999 O O . LEU B 1 16 ? -31.161 -10.754 -42.254 1.00 34.33 12 LEU B O 1
ATOM 2004 N N . LYS B 1 17 ? -32.015 -10.741 -44.340 1.00 34.34 13 LYS B N 1
ATOM 2005 C CA . LYS B 1 17 ? -32.032 -12.195 -44.474 1.00 33.69 13 LYS B CA 1
ATOM 2006 C C . LYS B 1 17 ? -30.637 -12.677 -44.869 1.00 32.34 13 LYS B C 1
ATOM 2007 O O . LYS B 1 17 ? -30.014 -12.120 -45.776 1.00 32.10 13 LYS B O 1
ATOM 2009 N N . LEU B 1 18 ? -30.151 -13.711 -44.186 1.00 31.37 14 LEU B N 1
ATOM 2010 C CA . LEU B 1 18 ? -28.768 -14.163 -44.340 1.00 30.14 14 LEU B CA 1
ATOM 2011 C C . LEU B 1 18 ? -28.641 -15.432 -45.176 1.00 29.94 14 LEU B C 1
ATOM 2012 O O . LEU B 1 18 ? -29.513 -16.298 -45.149 1.00 30.40 14 LEU B O 1
ATOM 2017 N N . GLY B 1 19 ? -27.538 -15.527 -45.913 1.00 29.24 15 GLY B N 1
ATOM 2018 C CA . GLY B 1 19 ? -27.173 -16.742 -46.632 1.00 29.07 15 GLY B CA 1
ATOM 2019 C C . GLY B 1 19 ? -25.753 -17.140 -46.279 1.00 28.26 15 GLY B C 1
ATOM 2020 O O . GLY B 1 19 ? -24.906 -16.274 -46.052 1.00 27.83 15 GLY B O 1
ATOM 2021 N N . TYR B 1 20 ? -25.488 -18.443 -46.216 1.00 28.03 16 TYR B N 1
ATOM 2022 C CA . TYR B 1 20 ? -24.134 -18.934 -45.953 1.00 27.43 16 TYR B CA 1
ATOM 2023 C C . TYR B 1 20 ? -23.775 -20.104 -46.865 1.00 27.57 16 TYR B C 1
ATOM 2024 O O . TYR B 1 20 ? -24.474 -21.119 -46.895 1.00 28.08 16 TYR B O 1
ATOM 2033 N N . ILE B 1 21 ? -22.678 -19.951 -47.603 1.00 27.23 17 ILE B N 1
ATOM 2034 C CA . ILE B 1 21 ? -22.178 -20.997 -48.488 1.00 27.39 17 ILE B CA 1
ATOM 2035 C C . ILE B 1 21 ? -20.811 -21.466 -47.988 1.00 27.17 17 ILE B C 1
ATOM 2036 O O . ILE B 1 21 ? -19.882 -20.663 -47.866 1.00 26.69 17 ILE B O 1
ATOM 2041 N N . GLY B 1 22 ? -20.710 -22.765 -47.692 1.00 27.39 18 GLY B N 1
ATOM 2042 C CA . GLY B 1 22 ? -19.491 -23.371 -47.146 1.00 27.36 18 GLY B CA 1
ATOM 2043 C C . GLY B 1 22 ? -19.574 -23.575 -45.641 1.00 27.19 18 GLY B C 1
ATOM 2044 O O . GLY B 1 22 ? -19.413 -22.626 -44.877 1.00 26.78 18 GLY B O 1
ATOM 2045 N N . LEU B 1 23 ? -19.822 -24.815 -45.221 1.00 27.63 19 LEU B N 1
ATOM 2046 C CA . LEU B 1 23 ? -19.997 -25.151 -43.803 1.00 27.75 19 LEU B CA 1
ATOM 2047 C C . LEU B 1 23 ? -18.849 -26.023 -43.289 1.00 28.28 19 LEU B C 1
ATOM 2048 O O . LEU B 1 23 ? -19.071 -27.066 -42.671 1.00 28.70 19 LEU B O 1
ATOM 2053 N N . GLY B 1 24 ? -17.621 -25.583 -43.548 1.00 28.49 20 GLY B N 1
ATOM 2054 C CA . GLY B 1 24 ? -16.426 -26.272 -43.068 1.00 29.15 20 GLY B CA 1
ATOM 2055 C C . GLY B 1 24 ? -16.109 -25.901 -41.631 1.00 29.30 20 GLY B C 1
ATOM 2056 O O . GLY B 1 24 ? -16.994 -25.489 -40.877 1.00 29.15 20 GLY B O 1
ATOM 2057 N N . ASN B 1 25 ? -14.840 -26.026 -41.252 1.00 29.86 21 ASN B N 1
ATOM 2058 C CA . ASN B 1 25 ? -14.435 -25.822 -39.858 1.00 30.26 21 ASN B CA 1
ATOM 2059 C C . ASN B 1 25 ? -14.562 -24.382 -39.351 1.00 29.63 21 ASN B C 1
ATOM 2060 O O . ASN B 1 25 ? -14.604 -24.160 -38.138 1.00 29.56 21 ASN B O 1
ATOM 2065 N N . MET B 1 26 ? -14.623 -23.414 -40.268 1.00 29.22 22 MET B N 1
ATOM 2066 C CA . MET B 1 26 ? -14.917 -22.020 -39.908 1.00 28.75 22 MET B CA 1
ATOM 2067 C C . MET B 1 26 ? -16.328 -21.600 -40.329 1.00 28.08 22 MET B C 1
ATOM 2068 O O . MET B 1 26 ? -17.017 -20.902 -39.581 1.00 27.84 22 MET B O 1
ATOM 2073 N N . GLY B 1 27 ? -16.757 -22.026 -41.514 1.00 27.76 23 GLY B N 1
ATOM 2074 C CA . GLY B 1 27 ? -18.089 -21.692 -42.018 1.00 27.28 23 GLY B CA 1
ATOM 2075 C C . GLY B 1 27 ? -19.236 -22.178 -41.148 1.00 27.10 23 GLY B C 1
ATOM 2076 O O . GLY B 1 27 ? -20.220 -21.462 -40.951 1.00 27.06 23 GLY B O 1
ATOM 2077 N N . ALA B 1 28 ? -19.104 -23.395 -40.627 1.00 27.11 24 ALA B N 1
ATOM 2078 C CA . ALA B 1 28 ? -20.152 -24.024 -39.818 1.00 27.36 24 ALA B CA 1
ATOM 2079 C C . ALA B 1 28 ? -20.425 -23.295 -38.498 1.00 27.10 24 ALA B C 1
ATOM 2080 O O . ALA B 1 28 ? -21.574 -22.976 -38.208 1.00 27.15 24 ALA B O 1
ATOM 2082 N N . PRO B 1 29 ? -19.376 -23.032 -37.696 1.00 27.10 25 PRO B N 1
ATOM 2083 C CA . PRO B 1 29 ? -19.594 -22.292 -36.443 1.00 27.26 25 PRO B CA 1
ATOM 2084 C C . PRO B 1 29 ? -20.085 -20.856 -36.650 1.00 27.03 25 PRO B C 1
ATOM 2085 O O . PRO B 1 29 ? -20.910 -20.376 -35.871 1.00 27.16 25 PRO B O 1
ATOM 2089 N N . MET B 1 30 ? -19.581 -20.179 -37.681 1.00 26.91 26 MET B N 1
ATOM 2090 C CA . MET B 1 30 ? -20.121 -18.873 -38.078 1.00 26.95 26 MET B CA 1
ATOM 2091 C C . MET B 1 30 ? -21.604 -18.960 -38.404 1.00 27.07 26 MET B C 1
ATOM 2092 O O . MET B 1 30 ? -22.410 -18.223 -37.842 1.00 27.17 26 MET B O 1
ATOM 2097 N N . ALA B 1 31 ? -21.955 -19.856 -39.321 1.00 27.25 27 ALA B N 1
ATOM 2098 C CA . ALA B 1 31 ? -23.348 -20.016 -39.739 1.00 27.59 27 ALA B CA 1
ATOM 2099 C C . ALA B 1 31 ? -24.229 -20.455 -38.571 1.00 28.15 27 ALA B C 1
ATOM 2100 O O . ALA B 1 31 ? -25.403 -20.081 -38.498 1.00 28.59 27 ALA B O 1
ATOM 2102 N N . THR B 1 32 ? -23.662 -21.243 -37.658 1.00 28.38 28 THR B N 1
ATOM 2103 C CA . THR B 1 32 ? -24.368 -21.657 -36.445 1.00 29.00 28 THR B CA 1
ATOM 2104 C C . THR B 1 32 ? -24.680 -20.460 -35.543 1.00 29.14 28 THR B C 1
ATOM 2105 O O . THR B 1 32 ? -25.769 -20.377 -34.975 1.00 29.67 28 THR B O 1
ATOM 2109 N N . ARG B 1 33 ? -23.724 -19.544 -35.410 1.00 28.89 29 ARG B N 1
ATOM 2110 C CA . ARG B 1 33 ? -23.941 -18.299 -34.666 1.00 29.06 29 ARG B CA 1
ATOM 2111 C C . ARG B 1 33 ? -25.067 -17.483 -35.307 1.00 29.42 29 ARG B C 1
ATOM 2112 O O . ARG B 1 33 ? -25.882 -16.880 -34.610 1.00 29.77 29 ARG B O 1
ATOM 2120 N N . MET B 1 34 ? -25.110 -17.484 -36.637 1.00 29.55 30 MET B N 1
ATOM 2121 C CA . MET B 1 34 ? -26.129 -16.744 -37.386 1.00 30.03 30 MET B CA 1
ATOM 2122 C C . MET B 1 34 ? -27.559 -17.293 -37.261 1.00 31.21 30 MET B C 1
ATOM 2123 O O . MET B 1 34 ? -28.507 -16.607 -37.645 1.00 31.40 30 MET B O 1
ATOM 2128 N N . THR B 1 35 ? -27.733 -18.507 -36.733 1.00 32.12 31 THR B N 1
ATOM 2129 C CA . THR B 1 35 ? -29.087 -19.015 -36.471 1.00 33.39 31 THR B CA 1
ATOM 2130 C C . THR B 1 35 ? -29.777 -18.213 -35.361 1.00 34.41 31 THR B C 1
ATOM 2131 O O . THR B 1 35 ? -31.001 -18.255 -35.227 1.00 35.06 31 THR B O 1
ATOM 2135 N N . GLU B 1 36 ? -28.982 -17.487 -34.575 1.00 34.72 32 GLU B N 1
ATOM 2136 C CA . GLU B 1 36 ? -29.493 -16.632 -33.504 1.00 35.75 32 GLU B CA 1
ATOM 2137 C C . GLU B 1 36 ? -29.832 -15.211 -33.984 1.00 35.68 32 GLU B C 1
ATOM 2138 O O . GLU B 1 36 ? -30.470 -14.447 -33.258 1.00 36.29 32 GLU B O 1
ATOM 2144 N N . TRP B 1 37 ? -29.402 -14.864 -35.198 1.00 35.18 33 TRP B N 1
ATOM 2145 C CA . TRP B 1 37 ? -29.760 -13.591 -35.834 1.00 35.25 33 TRP B CA 1
ATOM 2146 C C . TRP B 1 37 ? -31.261 -13.588 -36.130 1.00 35.99 33 TRP B C 1
ATOM 2147 O O . TRP B 1 37 ? -31.784 -14.584 -36.631 1.00 36.27 33 TRP B O 1
ATOM 2158 N N . PRO B 1 38 ? -31.966 -12.484 -35.803 1.00 36.42 34 PRO B N 1
ATOM 2159 C CA . PRO B 1 38 ? -33.412 -12.431 -36.060 1.00 37.20 34 PRO B CA 1
ATOM 2160 C C . PRO B 1 38 ? -33.798 -12.626 -37.529 1.00 36.84 34 PRO B C 1
ATOM 2161 O O . PRO B 1 38 ? -34.851 -13.191 -37.817 1.00 37.63 34 PRO B O 1
ATOM 2165 N N . GLY B 1 39 ? -32.953 -12.158 -38.442 1.00 35.74 35 GLY B N 1
ATOM 2166 C CA . GLY B 1 39 ? -33.148 -12.399 -39.869 1.00 35.42 35 GLY B CA 1
ATOM 2167 C C . GLY B 1 39 ? -33.156 -13.869 -40.269 1.00 34.97 35 GLY B C 1
ATOM 2168 O O . GLY B 1 39 ? -33.694 -14.220 -41.320 1.00 35.26 35 GLY B O 1
ATOM 2169 N N . GLY B 1 40 ? -32.559 -14.726 -39.439 1.00 34.09 36 GLY B N 1
ATOM 2170 C CA . GLY B 1 40 ? -32.412 -16.143 -39.761 1.00 33.56 36 GLY B CA 1
ATOM 2171 C C . GLY B 1 40 ? -31.332 -16.340 -40.810 1.00 32.34 36 GLY B C 1
ATOM 2172 O O . GLY B 1 40 ? -30.905 -15.377 -41.457 1.00 31.95 36 GLY B O 1
ATOM 2173 N N . VAL B 1 41 ? -30.890 -17.584 -40.983 1.00 31.43 37 VAL B N 1
ATOM 2174 C CA . VAL B 1 41 ? -29.881 -17.902 -41.991 1.00 30.34 37 VAL B CA 1
ATOM 2175 C C . VAL B 1 41 ? -30.295 -19.104 -42.838 1.00 30.30 37 VAL B C 1
ATOM 2176 O O . VAL B 1 41 ? -30.889 -20.059 -42.335 1.00 30.75 37 VAL B O 1
ATOM 2180 N N . THR B 1 42 ? -29.988 -19.027 -44.131 1.00 29.60 38 THR B N 1
ATOM 2181 C CA . THR B 1 42 ? -30.207 -20.116 -45.076 1.00 29.57 38 THR B CA 1
ATOM 2182 C C . THR B 1 42 ? -28.840 -20.613 -45.521 1.00 28.82 38 THR B C 1
ATOM 2183 O O . THR B 1 42 ? -28.006 -19.827 -45.966 1.00 28.10 38 THR B O 1
ATOM 2187 N N . VAL B 1 43 ? -28.611 -21.916 -45.402 1.00 28.77 39 VAL B N 1
ATOM 2188 C CA . VAL B 1 43 ? -27.278 -22.464 -45.609 1.00 28.26 39 VAL B CA 1
ATOM 2189 C C . VAL B 1 43 ? -27.229 -23.433 -46.772 1.00 28.82 39 VAL B C 1
ATOM 2190 O O . VAL B 1 43 ? -28.234 -24.054 -47.128 1.00 29.37 39 VAL B O 1
ATOM 2194 N N . TYR B 1 44 ? -26.044 -23.552 -47.359 1.00 28.72 40 TYR B N 1
ATOM 2195 C CA . TYR B 1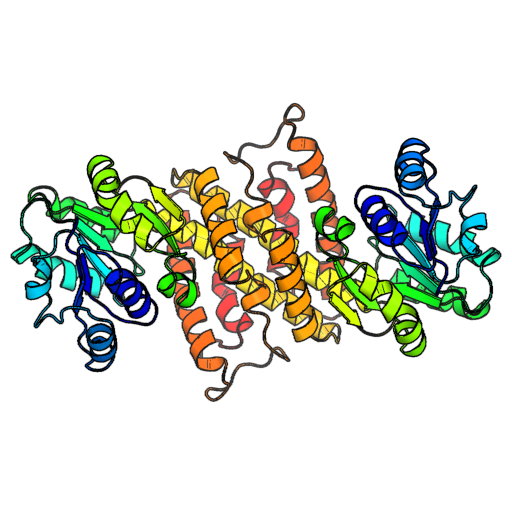 44 ? -25.788 -24.576 -48.354 1.00 29.43 40 TYR B CA 1
ATOM 2196 C C . TYR B 1 44 ? -24.350 -25.082 -48.296 1.00 29.34 40 TYR B C 1
ATOM 2197 O O . TYR B 1 44 ? -23.401 -24.304 -48.198 1.00 28.87 40 TYR B O 1
ATOM 2206 N N . ASP B 1 45 ? -24.218 -26.401 -48.355 1.00 30.06 41 ASP B N 1
ATOM 2207 C CA . ASP B 1 45 ? -22.941 -27.069 -48.542 1.00 30.31 41 ASP B CA 1
ATOM 2208 C C . ASP B 1 45 ? -23.251 -28.378 -49.258 1.00 31.42 41 ASP B C 1
ATOM 2209 O O . ASP B 1 45 ? -24.262 -29.022 -48.963 1.00 31.80 41 ASP B O 1
ATOM 2214 N N . ILE B 1 46 ? -22.394 -28.767 -50.198 1.00 32.10 42 ILE B N 1
ATOM 2215 C CA . ILE B 1 46 ? -22.638 -29.976 -50.996 1.00 33.44 42 ILE B CA 1
ATOM 2216 C C . ILE B 1 46 ? -22.624 -31.248 -50.142 1.00 34.07 42 ILE B C 1
ATOM 2217 O O . ILE B 1 46 ? -23.235 -32.249 -50.509 1.00 34.81 42 ILE B O 1
ATOM 2222 N N . ARG B 1 47 ? -21.934 -31.190 -49.005 1.00 34.07 43 ARG B N 1
ATOM 2223 C CA . ARG B 1 47 ? -21.846 -32.311 -48.076 1.00 34.87 43 ARG B CA 1
ATOM 2224 C C . ARG B 1 47 ? -23.040 -32.326 -47.125 1.00 35.07 43 ARG B C 1
ATOM 2225 O O . ARG B 1 47 ? -23.231 -31.393 -46.346 1.00 34.45 43 ARG B O 1
ATOM 2233 N N . ILE B 1 48 ? -23.836 -33.392 -47.191 1.00 36.20 44 ILE B N 1
ATOM 2234 C CA . ILE B 1 48 ? -25.008 -33.548 -46.325 1.00 36.73 44 ILE B CA 1
ATOM 2235 C C . ILE B 1 48 ? -24.639 -33.519 -44.837 1.00 36.66 44 ILE B C 1
ATOM 2236 O O . ILE B 1 48 ? -25.353 -32.913 -44.036 1.00 36.38 44 ILE B O 1
ATOM 2241 N N . GLU B 1 49 ? -23.529 -34.156 -44.471 1.00 37.07 45 GLU B N 1
ATOM 2242 C CA . GLU B 1 49 ? -23.108 -34.204 -43.064 1.00 37.27 45 GLU B CA 1
ATOM 2243 C C . GLU B 1 49 ? -22.702 -32.835 -42.510 1.00 36.30 45 GLU B C 1
ATOM 2244 O O . GLU B 1 49 ? -22.672 -32.645 -41.293 1.00 36.41 45 GLU B O 1
ATOM 2250 N N . ALA B 1 50 ? -22.387 -31.892 -43.396 1.00 35.63 46 ALA B N 1
ATOM 2251 C CA . ALA B 1 50 ? -22.156 -30.503 -42.998 1.00 34.79 46 ALA B CA 1
ATOM 2252 C C . ALA B 1 50 ? -23.481 -29.772 -42.766 1.00 34.60 46 ALA B C 1
ATOM 2253 O O . ALA B 1 50 ? -23.574 -28.912 -41.889 1.00 34.20 46 ALA B O 1
ATOM 2255 N N . MET B 1 51 ? -24.498 -30.126 -43.552 1.00 35.00 47 MET B N 1
ATOM 2256 C CA . MET B 1 51 ? -25.806 -29.462 -43.510 1.00 35.00 47 MET B CA 1
ATOM 2257 C C . MET B 1 51 ? -26.636 -29.805 -42.272 1.00 35.44 47 MET B C 1
ATOM 2258 O O . MET B 1 51 ? -27.266 -28.927 -41.682 1.00 35.19 47 MET B O 1
ATOM 2263 N N . THR B 1 52 ? -26.643 -31.080 -41.890 1.00 36.16 48 THR B N 1
ATOM 2264 C CA . THR B 1 52 ? -27.580 -31.583 -40.879 1.00 36.92 48 THR B CA 1
ATOM 2265 C C . THR B 1 52 ? -27.462 -30.896 -39.506 1.00 36.66 48 THR B C 1
ATOM 2266 O O . THR B 1 52 ? -28.481 -30.522 -38.923 1.00 36.91 48 THR B O 1
ATOM 2270 N N . PRO B 1 53 ? -26.228 -30.722 -38.989 1.00 36.24 49 PRO B N 1
ATOM 2271 C CA . PRO B 1 53 ? -26.024 -29.941 -37.761 1.00 36.00 49 PRO B CA 1
ATOM 2272 C C . PRO B 1 53 ? -26.633 -28.536 -37.807 1.00 35.43 49 PRO B C 1
ATOM 2273 O O . PRO B 1 53 ? -27.248 -28.099 -36.834 1.00 35.52 49 PRO B O 1
ATOM 2277 N N . LEU B 1 54 ? -26.446 -27.837 -38.925 1.00 34.88 50 LEU B N 1
ATOM 2278 C CA . LEU B 1 54 ? -27.049 -26.516 -39.123 1.00 34.42 50 LEU B CA 1
ATOM 2279 C C . LEU B 1 54 ? -28.572 -26.597 -39.172 1.00 35.23 50 LEU B C 1
ATOM 2280 O O . LEU B 1 54 ? -29.258 -25.691 -38.698 1.00 35.13 50 LEU B O 1
ATOM 2285 N N . ALA B 1 55 ? -29.094 -27.679 -39.747 1.00 36.11 51 ALA B N 1
ATOM 2286 C CA . ALA B 1 55 ? -30.535 -27.918 -39.767 1.00 37.11 51 ALA B CA 1
ATOM 2287 C C . ALA B 1 55 ? -31.088 -28.001 -38.346 1.00 37.92 51 ALA B C 1
ATOM 2288 O O . ALA B 1 55 ? -32.080 -27.345 -38.023 1.00 38.24 51 ALA B O 1
ATOM 2290 N N . GLU B 1 56 ? -30.432 -28.784 -37.492 1.00 38.41 52 GLU B N 1
ATOM 2291 C CA . GLU B 1 56 ? -30.908 -28.959 -36.115 1.00 39.37 52 GLU B CA 1
ATOM 2292 C C . GLU B 1 56 ? -30.492 -27.828 -35.165 1.00 38.87 52 GLU B C 1
ATOM 2293 O O . GLU B 1 56 ? -30.809 -27.867 -33.977 1.00 39.42 52 GLU B O 1
ATOM 2299 N N . ALA B 1 57 ? -29.804 -26.818 -35.700 1.00 37.89 53 ALA B N 1
ATOM 2300 C CA . ALA B 1 57 ? -29.562 -25.563 -34.990 1.00 37.44 53 ALA B CA 1
ATOM 2301 C C . ALA B 1 57 ? -30.599 -24.495 -35.363 1.00 37.42 53 ALA B C 1
ATOM 2302 O O . ALA B 1 57 ? -30.626 -23.421 -34.759 1.00 37.30 53 ALA B O 1
ATOM 2304 N N . GLY B 1 58 ? -31.436 -24.787 -36.360 1.00 37.63 54 GLY B N 1
ATOM 2305 C CA . GLY B 1 58 ? -32.525 -23.891 -36.769 1.00 37.72 54 GLY B CA 1
ATOM 2306 C C . GLY B 1 58 ? -32.294 -23.129 -38.065 1.00 36.87 54 GLY B C 1
ATOM 2307 O O . GLY B 1 58 ? -33.042 -22.200 -38.380 1.00 37.07 54 GLY B O 1
ATOM 2308 N N . ALA B 1 59 ? -31.266 -23.511 -38.821 1.00 35.94 55 ALA B N 1
ATOM 2309 C CA . ALA B 1 59 ? -30.987 -22.876 -40.107 1.00 35.14 55 ALA B CA 1
ATOM 2310 C C . ALA B 1 59 ? -31.913 -23.451 -41.174 1.00 35.46 55 ALA B C 1
ATOM 2311 O O . ALA B 1 59 ? -32.332 -24.605 -41.081 1.00 36.15 55 ALA B O 1
ATOM 2313 N N . THR B 1 60 ? -32.244 -22.643 -42.177 1.00 35.11 56 THR B N 1
ATOM 2314 C CA . THR B 1 60 ? -32.963 -23.141 -43.348 1.00 35.44 56 THR B CA 1
ATOM 2315 C C . THR B 1 60 ? -31.941 -23.737 -44.307 1.00 34.91 56 THR B C 1
ATOM 2316 O O . THR B 1 60 ? -30.847 -23.197 -44.469 1.00 34.04 56 THR B O 1
ATOM 2320 N N . LEU B 1 61 ? -32.296 -24.856 -44.931 1.00 35.40 57 LEU B N 1
ATOM 2321 C CA . LEU B 1 61 ? -31.378 -25.566 -45.814 1.00 35.17 57 LEU B CA 1
ATOM 2322 C C . LEU B 1 61 ? -31.721 -25.302 -47.270 1.00 35.47 57 LEU B C 1
ATOM 2323 O O . LEU B 1 61 ? -32.808 -25.651 -47.733 1.00 36.35 57 LEU B O 1
ATOM 2328 N N . ALA B 1 62 ? -30.789 -24.677 -47.986 1.00 34.89 58 ALA B N 1
ATOM 2329 C CA . ALA B 1 62 ? -30.961 -24.416 -49.410 1.00 35.22 58 ALA B CA 1
ATOM 2330 C C . ALA B 1 62 ? -30.740 -25.695 -50.208 1.00 35.71 58 ALA B C 1
ATOM 2331 O O . ALA B 1 62 ? -30.046 -26.610 -49.761 1.00 35.43 58 ALA B O 1
ATOM 2333 N N . ASP B 1 63 ? -31.345 -25.744 -51.389 1.00 36.57 59 ASP B N 1
ATOM 2334 C CA . ASP B 1 63 ? -31.211 -26.880 -52.295 1.00 37.33 59 ASP B CA 1
ATOM 2335 C C . ASP B 1 63 ? -29.997 -26.709 -53.204 1.00 36.93 59 ASP B C 1
ATOM 2336 O O . ASP B 1 63 ? -29.506 -27.679 -53.786 1.00 37.37 59 ASP B O 1
ATOM 2341 N N . SER B 1 64 ? -29.517 -25.473 -53.319 1.00 36.19 60 SER B N 1
ATOM 2342 C CA . SER B 1 64 ? -28.450 -25.137 -54.254 1.00 36.01 60 SER B CA 1
ATOM 2343 C C . SER B 1 64 ? -27.872 -23.762 -53.941 1.00 35.21 60 SER B C 1
ATOM 2344 O O . SER B 1 64 ? -28.444 -23.002 -53.157 1.00 34.85 60 SER B O 1
ATOM 2347 N N . VAL B 1 65 ? -26.738 -23.447 -54.560 1.00 35.07 61 VAL B N 1
ATOM 2348 C CA . VAL B 1 65 ? -26.153 -22.109 -54.459 1.00 34.55 61 VAL B CA 1
ATOM 2349 C C . VAL B 1 65 ? -27.105 -21.058 -55.042 1.00 35.01 61 VAL B C 1
ATOM 2350 O O . VAL B 1 65 ? -27.208 -19.945 -54.520 1.00 34.55 61 VAL B O 1
ATOM 2354 N N . ALA B 1 66 ? -27.804 -21.422 -56.116 1.00 36.01 62 ALA B N 1
ATOM 2355 C CA . ALA B 1 66 ? -28.771 -20.529 -56.762 1.00 36.77 62 ALA B CA 1
ATOM 2356 C C . ALA B 1 66 ? -29.946 -20.199 -55.841 1.00 36.73 62 ALA B C 1
ATOM 2357 O O . ALA B 1 66 ? -30.497 -19.098 -55.897 1.00 36.86 62 ALA B O 1
ATOM 2359 N N . ASP B 1 67 ? -30.324 -21.163 -55.003 1.00 36.69 63 ASP B N 1
ATOM 2360 C CA . ASP B 1 67 ? -31.378 -20.975 -54.008 1.00 36.78 63 ASP B CA 1
ATOM 2361 C C . ASP B 1 67 ? -30.966 -19.928 -52.966 1.00 35.80 63 ASP B C 1
ATOM 2362 O O . ASP B 1 67 ? -31.770 -19.081 -52.571 1.00 35.91 63 ASP B O 1
ATOM 2367 N N . VAL B 1 68 ? -29.703 -19.986 -52.545 1.00 34.82 64 VAL B N 1
ATOM 2368 C CA . VAL B 1 68 ? -29.169 -19.083 -51.520 1.00 33.81 64 VAL B CA 1
ATOM 2369 C C . VAL B 1 68 ? -29.174 -17.619 -51.979 1.00 33.68 64 VAL B C 1
ATOM 2370 O O . VAL B 1 68 ? -29.240 -16.706 -51.155 1.00 33.20 64 VAL B O 1
ATOM 2374 N N . ALA B 1 69 ? -29.132 -17.405 -53.295 1.00 34.02 65 ALA B N 1
ATOM 2375 C CA . ALA B 1 69 ? -29.106 -16.058 -53.878 1.00 34.02 65 ALA B CA 1
ATOM 2376 C C . ALA B 1 69 ? -30.305 -15.166 -53.524 1.00 34.14 65 ALA B C 1
ATOM 2377 O O . ALA B 1 69 ? -30.250 -13.957 -53.743 1.00 34.15 65 ALA B O 1
ATOM 2379 N N . ALA B 1 70 ? -31.378 -15.748 -52.988 1.00 34.17 66 ALA B N 1
ATOM 2380 C CA . ALA B 1 70 ? -32.545 -14.969 -52.558 1.00 34.49 66 ALA B CA 1
ATOM 2381 C C . ALA B 1 70 ? -32.259 -14.061 -51.352 1.00 33.63 66 ALA B C 1
ATOM 2382 O O . ALA B 1 70 ? -32.954 -13.063 -51.150 1.00 34.03 66 ALA B O 1
ATOM 2384 N N . ALA B 1 71 ? -31.243 -14.405 -50.561 1.00 32.41 67 ALA B N 1
ATOM 2385 C CA . ALA B 1 71 ? -30.920 -13.664 -49.336 1.00 31.69 67 ALA B CA 1
ATOM 2386 C C . ALA B 1 71 ? -30.360 -12.270 -49.616 1.00 31.37 67 ALA B C 1
ATOM 2387 O O . ALA B 1 71 ? -29.845 -12.001 -50.702 1.00 31.61 67 ALA B O 1
ATOM 2389 N N . ASP B 1 72 ? -30.463 -11.395 -48.618 1.00 30.92 68 ASP B N 1
ATOM 2390 C CA . ASP B 1 72 ? -29.978 -10.014 -48.724 1.00 30.65 68 ASP B CA 1
ATOM 2391 C C . ASP B 1 72 ? -28.465 -9.922 -48.547 1.00 29.48 68 ASP B C 1
ATOM 2392 O O . ASP B 1 72 ? -27.811 -9.100 -49.192 1.00 29.61 68 ASP B O 1
ATOM 2397 N N . LEU B 1 73 ? -27.924 -10.743 -47.648 1.00 28.28 69 LEU B N 1
ATOM 2398 C CA . LEU B 1 73 ? -26.494 -10.741 -47.341 1.00 27.15 69 LEU B CA 1
ATOM 2399 C C . LEU B 1 73 ? -25.982 -12.174 -47.344 1.00 26.57 69 LEU B C 1
ATOM 2400 O O . LEU B 1 73 ? -26.356 -12.975 -46.487 1.00 26.58 69 LEU B O 1
ATOM 2405 N N . ILE B 1 74 ? -25.122 -12.482 -48.308 1.00 26.19 70 ILE B N 1
ATOM 2406 C CA . ILE B 1 74 ? -24.688 -13.851 -48.564 1.00 25.83 70 ILE B CA 1
ATOM 2407 C C . ILE B 1 74 ? -23.223 -14.007 -48.195 1.00 25.06 70 ILE B C 1
ATOM 2408 O O . ILE B 1 74 ? -22.361 -13.347 -48.771 1.00 24.96 70 ILE B O 1
ATOM 2413 N N . HIS B 1 75 ? -22.951 -14.891 -47.240 1.00 24.54 71 HIS B N 1
ATOM 2414 C CA . HIS B 1 75 ? -21.598 -15.131 -46.756 1.00 24.03 71 HIS B CA 1
ATOM 2415 C C . HIS B 1 75 ? -20.976 -16.328 -47.472 1.00 24.38 71 HIS B C 1
ATOM 2416 O O . HIS B 1 75 ? -21.636 -17.356 -47.660 1.00 24.59 71 HIS B O 1
ATOM 2423 N N . ILE B 1 76 ? -19.709 -16.199 -47.864 1.00 24.43 72 ILE B N 1
ATOM 2424 C CA . ILE B 1 76 ? -18.998 -17.276 -48.558 1.00 24.84 72 ILE B CA 1
ATOM 2425 C C . ILE B 1 76 ? -17.680 -17.612 -47.858 1.00 24.91 72 ILE B C 1
ATOM 2426 O O . ILE B 1 76 ? -16.809 -16.753 -47.710 1.00 24.66 72 ILE B O 1
ATOM 2431 N N . THR B 1 77 ? -17.552 -18.867 -47.430 1.00 25.27 73 THR B N 1
ATOM 2432 C CA . THR B 1 77 ? -16.311 -19.396 -46.870 1.00 25.52 73 THR B CA 1
ATOM 2433 C C . THR B 1 77 ? -16.026 -20.749 -47.509 1.00 26.25 73 THR B C 1
ATOM 2434 O O . THR B 1 77 ? -16.603 -21.760 -47.110 1.00 26.24 73 THR B O 1
ATOM 2438 N N . VAL B 1 78 ? -15.144 -20.758 -48.508 1.00 26.98 74 VAL B N 1
ATOM 2439 C CA . VAL B 1 78 ? -14.788 -21.985 -49.232 1.00 27.92 74 VAL B CA 1
ATOM 2440 C C . VAL B 1 78 ? -13.260 -22.117 -49.342 1.00 28.68 74 VAL B C 1
ATOM 2441 O O . VAL B 1 78 ? -12.527 -21.352 -48.715 1.00 28.50 74 VAL B O 1
ATOM 2445 N N . LEU B 1 79 ? -12.783 -23.083 -50.125 1.00 29.73 75 LEU B N 1
ATOM 2446 C CA . LEU B 1 79 ? -11.381 -23.503 -50.068 1.00 30.48 75 LEU B CA 1
ATOM 2447 C C . LEU B 1 79 ? -10.369 -22.479 -50.584 1.00 31.05 75 LEU B C 1
ATOM 2448 O O . LEU B 1 79 ? -9.353 -22.233 -49.932 1.00 31.02 75 LEU B O 1
ATOM 2450 N N . ASP B 1 80 ? -10.644 -21.894 -51.752 1.00 31.71 76 ASP B N 1
ATOM 2451 C CA . ASP B 1 80 ? -9.650 -21.086 -52.473 1.00 32.34 76 ASP B CA 1
ATOM 2452 C C . ASP B 1 80 ? -10.295 -20.085 -53.444 1.00 32.69 76 ASP B C 1
ATOM 2453 O O . ASP B 1 80 ? -11.519 -20.064 -53.585 1.00 32.35 76 ASP B O 1
ATOM 2458 N N . ASP B 1 81 ? -9.472 -19.262 -54.104 1.00 33.59 77 ASP B N 1
ATOM 2459 C CA . ASP B 1 81 ? -9.964 -18.262 -55.073 1.00 34.23 77 ASP B CA 1
ATOM 2460 C C . ASP B 1 81 ? -10.879 -18.873 -56.116 1.00 34.78 77 ASP B C 1
ATOM 2461 O O . ASP B 1 81 ? -11.995 -18.397 -56.326 1.00 34.68 77 ASP B O 1
ATOM 2466 N N . ALA B 1 82 ? -10.381 -19.913 -56.780 1.00 35.67 78 ALA B N 1
ATOM 2467 C CA . ALA B 1 82 ? -11.097 -20.548 -57.885 1.00 36.51 78 ALA B CA 1
ATOM 2468 C C . ALA B 1 82 ? -12.537 -20.860 -57.500 1.00 36.07 78 ALA B C 1
ATOM 2469 O O . ALA B 1 82 ? -13.460 -20.587 -58.265 1.00 36.49 78 ALA B O 1
ATOM 2471 N N . GLN B 1 83 ? -12.720 -21.418 -56.306 1.00 35.62 79 GLN B N 1
ATOM 2472 C CA . GLN B 1 83 ? -14.052 -21.761 -55.803 1.00 35.27 79 GLN B CA 1
ATOM 2473 C C . GLN B 1 83 ? -14.878 -20.527 -55.431 1.00 34.68 79 GLN B C 1
ATOM 2474 O O . GLN B 1 83 ? -16.094 -20.518 -55.634 1.00 34.61 79 GLN B O 1
ATOM 2480 N N . VAL B 1 84 ? -14.231 -19.493 -54.892 1.00 34.30 80 VAL B N 1
ATOM 2481 C CA . VAL B 1 84 ? -14.924 -18.237 -54.597 1.00 33.96 80 VAL B CA 1
ATOM 2482 C C . VAL B 1 84 ? -15.476 -17.633 -55.887 1.00 34.78 80 VAL B C 1
ATOM 2483 O O . VAL B 1 84 ? -16.652 -17.277 -55.956 1.00 34.63 80 VAL B O 1
ATOM 2487 N N . ARG B 1 85 ? -14.623 -17.540 -56.906 1.00 35.76 81 ARG B N 1
ATOM 2488 C CA . ARG B 1 85 ? -15.034 -17.032 -58.216 1.00 36.81 81 ARG B CA 1
ATOM 2489 C C . ARG B 1 85 ? -16.242 -17.783 -58.781 1.00 37.22 81 ARG B C 1
ATOM 2490 O O . ARG B 1 85 ? -17.149 -17.166 -59.339 1.00 37.58 81 ARG B O 1
ATOM 2498 N N . GLU B 1 86 ? -16.263 -19.105 -58.620 1.00 37.33 82 GLU B N 1
ATOM 2499 C CA . GLU B 1 86 ? -17.364 -19.916 -59.143 1.00 37.88 82 GLU B CA 1
ATOM 2500 C C . GLU B 1 86 ? -18.686 -19.689 -58.409 1.00 36.98 82 GLU B C 1
ATOM 2501 O O . GLU B 1 86 ? -19.722 -19.519 -59.048 1.00 37.45 82 GLU B O 1
ATOM 2507 N N . VAL B 1 87 ? -18.653 -19.705 -57.079 1.00 35.81 83 VAL B N 1
ATOM 2508 C CA . VAL B 1 87 ? -19.868 -19.516 -56.285 1.00 35.07 83 VAL B CA 1
ATOM 2509 C C . VAL B 1 87 ? -20.508 -18.156 -56.573 1.00 35.07 83 VAL B C 1
ATOM 2510 O O . VAL B 1 87 ? -21.716 -18.077 -56.800 1.00 35.27 83 VAL B O 1
ATOM 2514 N N . VAL B 1 88 ? -19.702 -17.094 -56.588 1.00 34.81 84 VAL B N 1
ATOM 2515 C CA . VAL B 1 88 ? -20.229 -15.752 -56.855 1.00 34.97 84 VAL B CA 1
ATOM 2516 C C . VAL B 1 88 ? -20.745 -15.661 -58.293 1.00 36.02 84 VAL B C 1
ATOM 2517 O O . VAL B 1 88 ? -21.758 -15.013 -58.550 1.00 36.35 84 VAL B O 1
ATOM 2521 N N . GLY B 1 89 ? -20.050 -16.320 -59.220 1.00 36.71 85 GLY B N 1
ATOM 2522 C CA . GLY B 1 89 ? -20.501 -16.423 -60.608 1.00 37.86 85 GLY B CA 1
ATOM 2523 C C . GLY B 1 89 ? -21.853 -17.106 -60.741 1.00 38.14 85 GLY B C 1
ATOM 2524 O O . GLY B 1 89 ? -22.665 -16.726 -61.582 1.00 39.00 85 GLY B O 1
ATOM 2525 N N . GLU B 1 90 ? -22.089 -18.115 -59.905 1.00 37.61 86 GLU B N 1
ATOM 2526 C CA . GLU B 1 90 ? -23.375 -18.816 -59.850 1.00 37.88 86 GLU B CA 1
ATOM 2527 C C . GLU B 1 90 ? -24.441 -17.936 -59.189 1.00 37.56 86 GLU B C 1
ATOM 2528 O O . GLU B 1 90 ? -25.574 -17.861 -59.666 1.00 38.27 86 GLU B O 1
ATOM 2534 N N . LEU B 1 91 ? -24.070 -17.280 -58.090 1.00 36.62 87 LEU B N 1
ATOM 2535 C CA . LEU B 1 91 ? -24.966 -16.351 -57.389 1.00 36.34 87 LEU B CA 1
ATOM 2536 C C . LEU B 1 91 ? -25.361 -15.138 -58.241 1.00 37.06 87 LEU B C 1
ATOM 2537 O O . LEU B 1 91 ? -26.476 -14.627 -58.120 1.00 37.17 87 LEU B O 1
ATOM 2542 N N . ALA B 1 92 ? -24.441 -14.686 -59.093 1.00 37.55 88 ALA B N 1
ATOM 2543 C CA . ALA B 1 92 ? -24.610 -13.442 -59.855 1.00 38.37 88 ALA B CA 1
ATOM 2544 C C . ALA B 1 92 ? -25.811 -13.460 -60.802 1.00 39.60 88 ALA B C 1
ATOM 2545 O O . ALA B 1 92 ? -26.403 -12.413 -61.073 1.00 40.11 88 ALA B O 1
ATOM 2547 N N . GLY B 1 93 ? -26.165 -14.644 -61.297 1.00 40.22 89 GLY B N 1
ATOM 2548 C CA . GLY B 1 93 ? -27.316 -14.802 -62.189 1.00 41.51 89 GLY B CA 1
ATOM 2549 C C . GLY B 1 93 ? -28.662 -14.932 -61.489 1.00 41.46 89 GLY B C 1
ATOM 2550 O O . GLY B 1 93 ? -29.697 -14.985 -62.156 1.00 42.50 89 GLY B O 1
ATOM 2551 N N . HIS B 1 94 ? -28.658 -14.986 -60.155 1.00 40.38 90 HIS B N 1
ATOM 2552 C CA . HIS B 1 94 ? -29.890 -15.200 -59.380 1.00 40.33 90 HIS B CA 1
ATOM 2553 C C . HIS B 1 94 ? -30.182 -14.159 -58.287 1.00 39.62 90 HIS B C 1
ATOM 2554 O O . HIS B 1 94 ? -31.332 -14.021 -57.866 1.00 40.02 90 HIS B O 1
ATOM 2561 N N . ALA B 1 95 ? -29.162 -13.439 -57.826 1.00 38.67 91 ALA B N 1
ATOM 2562 C CA . ALA B 1 95 ? -29.329 -12.477 -56.733 1.00 37.93 91 ALA B CA 1
ATOM 2563 C C . ALA B 1 95 ? -30.043 -11.208 -57.203 1.00 38.61 91 ALA B C 1
ATOM 2564 O O . ALA B 1 95 ? -29.778 -10.713 -58.298 1.00 39.17 91 ALA B O 1
ATOM 2566 N N . LYS B 1 96 ? -30.944 -10.688 -56.370 1.00 38.44 92 LYS B N 1
ATOM 2567 C CA . LYS B 1 96 ? -31.666 -9.455 -56.685 1.00 39.19 92 LYS B CA 1
ATOM 2568 C C . LYS B 1 96 ? -30.732 -8.251 -56.559 1.00 38.80 92 LYS B C 1
ATOM 2569 O O . LYS B 1 96 ? -29.788 -8.285 -55.767 1.00 37.77 92 LYS B O 1
ATOM 2571 N N . PRO B 1 97 ? -30.982 -7.183 -57.341 1.00 39.64 93 PRO B N 1
ATOM 2572 C CA . PRO B 1 97 ? -30.172 -5.968 -57.218 1.00 39.37 93 PRO B CA 1
ATOM 2573 C C . PRO B 1 97 ? -30.095 -5.460 -55.777 1.00 38.27 93 PRO B C 1
ATOM 2574 O O . PRO B 1 97 ? -31.088 -5.516 -55.050 1.00 38.31 93 PRO B O 1
ATOM 2578 N N . GLY B 1 98 ? -28.920 -4.985 -55.373 1.00 37.33 94 GLY B N 1
ATOM 2579 C CA . GLY B 1 98 ? -28.696 -4.517 -54.004 1.00 36.29 94 GLY B CA 1
ATOM 2580 C C . GLY B 1 98 ? -28.195 -5.583 -53.041 1.00 34.86 94 GLY B C 1
ATOM 2581 O O . GLY B 1 98 ? -27.848 -5.269 -51.902 1.00 34.28 94 GLY B O 1
ATOM 2582 N N . THR B 1 99 ? -28.160 -6.840 -53.486 1.00 34.39 95 THR B N 1
ATOM 2583 C CA . THR B 1 99 ? -27.618 -7.939 -52.682 1.00 33.15 95 THR B CA 1
ATOM 2584 C C . THR B 1 99 ? -26.148 -7.701 -52.346 1.00 32.12 95 THR B C 1
ATOM 2585 O O . THR B 1 99 ? -25.396 -7.177 -53.170 1.00 32.35 95 THR B O 1
ATOM 2589 N N . VAL B 1 100 ? -25.748 -8.087 -51.135 1.00 30.93 96 VAL B N 1
ATOM 2590 C CA . VAL B 1 100 ? -24.349 -8.020 -50.720 1.00 29.97 96 VAL B CA 1
ATOM 2591 C C . VAL B 1 100 ? -23.768 -9.425 -50.589 1.00 29.37 96 VAL B C 1
ATOM 2592 O O . VAL B 1 100 ? -24.401 -10.316 -50.022 1.00 29.30 96 VAL B O 1
ATOM 2596 N N . ILE B 1 101 ? -22.563 -9.613 -51.120 1.00 28.99 97 ILE B N 1
ATOM 2597 C CA . ILE B 1 101 ? -21.835 -10.868 -50.978 1.00 28.37 97 ILE B CA 1
ATOM 2598 C C . ILE B 1 101 ? -20.573 -10.609 -50.166 1.00 27.63 97 ILE B C 1
ATOM 2599 O O . ILE B 1 101 ? -19.744 -9.784 -50.557 1.00 27.81 97 ILE B O 1
ATOM 2604 N N . ALA B 1 102 ? -20.440 -11.308 -49.039 1.00 26.81 98 ALA B N 1
ATOM 2605 C CA . ALA B 1 102 ? -19.281 -11.174 -48.157 1.00 26.23 98 ALA B CA 1
ATOM 2606 C C . ALA B 1 102 ? -18.385 -12.407 -48.247 1.00 26.03 98 ALA B C 1
ATOM 2607 O O . ALA B 1 102 ? -18.819 -13.514 -47.938 1.00 26.05 98 ALA B O 1
ATOM 2609 N N . ILE B 1 103 ? -17.134 -12.207 -48.655 1.00 26.10 99 ILE B N 1
ATOM 2610 C CA . ILE B 1 103 ? -16.169 -13.301 -48.789 1.00 26.07 99 ILE B CA 1
ATOM 2611 C C . ILE B 1 103 ? -15.244 -13.357 -47.569 1.00 25.80 99 ILE B C 1
ATOM 2612 O O . ILE B 1 103 ? -14.537 -12.394 -47.273 1.00 25.65 99 ILE B O 1
ATOM 2617 N N . HIS B 1 104 ? -15.253 -14.492 -46.870 1.00 25.84 100 HIS B N 1
ATOM 2618 C CA . HIS B 1 104 ? -14.497 -14.652 -45.624 1.00 25.75 100 HIS B CA 1
ATOM 2619 C C . HIS B 1 104 ? -13.257 -15.541 -45.741 1.00 26.35 100 HIS B C 1
ATOM 2620 O O . HIS B 1 104 ? -12.381 -15.494 -44.878 1.00 26.44 100 HIS B O 1
ATOM 2627 N N . SER B 1 105 ? -13.182 -16.359 -46.786 1.00 27.13 101 SER B N 1
ATOM 2628 C CA . SER B 1 105 ? -12.045 -17.265 -46.959 1.00 27.81 101 SER B CA 1
ATOM 2629 C C . SER B 1 105 ? -10.935 -16.604 -47.769 1.00 28.71 101 SER B C 1
ATOM 2630 O O . SER B 1 105 ? -11.106 -15.503 -48.298 1.00 28.80 101 SER B O 1
ATOM 2633 N N . THR B 1 106 ? -9.798 -17.286 -47.862 1.00 29.72 102 THR B N 1
ATOM 2634 C CA . THR B 1 106 ? -8.613 -16.713 -48.476 1.00 30.72 102 THR B CA 1
ATOM 2635 C C . THR B 1 106 ? -8.802 -16.430 -49.966 1.00 31.58 102 THR B C 1
ATOM 2636 O O . THR B 1 106 ? -9.219 -17.299 -50.734 1.00 32.10 102 THR B O 1
ATOM 2640 N N . ILE B 1 107 ? -8.506 -15.189 -50.342 1.00 32.09 103 ILE B N 1
ATOM 2641 C CA . ILE B 1 107 ? -8.455 -14.764 -51.735 1.00 33.02 103 ILE B CA 1
ATOM 2642 C C . ILE B 1 107 ? -7.253 -13.833 -51.921 1.00 33.87 103 ILE B C 1
ATOM 2643 O O . ILE B 1 107 ? -6.711 -13.304 -50.947 1.00 33.41 103 ILE B O 1
ATOM 2648 N N . SER B 1 108 ? -6.823 -13.662 -53.167 1.00 35.34 104 SER B N 1
ATOM 2649 C CA . SER B 1 108 ? -5.828 -12.646 -53.506 1.00 36.38 104 SER B CA 1
ATOM 2650 C C . SER B 1 108 ? -6.517 -11.289 -53.393 1.00 36.38 104 SER B C 1
ATOM 2651 O O . SER B 1 108 ? -7.742 -11.217 -53.515 1.00 35.90 104 SER B O 1
ATOM 2654 N N . ASP B 1 109 ? -5.761 -10.217 -53.159 1.00 37.02 105 ASP B N 1
ATOM 2655 C CA . ASP B 1 109 ? -6.398 -8.901 -52.978 1.00 37.09 105 ASP B CA 1
ATOM 2656 C C . ASP B 1 109 ? -7.009 -8.345 -54.275 1.00 37.79 105 ASP B C 1
ATOM 2657 O O . ASP B 1 109 ? -7.975 -7.583 -54.222 1.00 37.65 105 ASP B O 1
ATOM 2662 N N . THR B 1 110 ? -6.475 -8.744 -55.429 1.00 38.79 106 THR B N 1
ATOM 2663 C CA . THR B 1 110 ? -7.059 -8.345 -56.714 1.00 39.57 106 THR B CA 1
ATOM 2664 C C . THR B 1 110 ? -8.365 -9.085 -57.035 1.00 39.19 106 THR B C 1
ATOM 2665 O O . THR B 1 110 ? -9.174 -8.590 -57.816 1.00 39.49 106 THR B O 1
ATOM 2669 N N . THR B 1 111 ? -8.577 -10.255 -56.431 1.00 38.53 107 THR B N 1
ATOM 2670 C CA . THR B 1 111 ? -9.807 -11.023 -56.655 1.00 38.21 107 THR B CA 1
ATOM 2671 C C . THR B 1 111 ? -11.044 -10.252 -56.203 1.00 37.78 107 THR B C 1
ATOM 2672 O O . THR B 1 111 ? -12.055 -10.229 -56.905 1.00 37.91 107 THR B O 1
ATOM 2676 N N . ALA B 1 112 ? -10.953 -9.620 -55.036 1.00 37.35 108 ALA B N 1
ATOM 2677 C CA . ALA B 1 112 ? -12.070 -8.851 -54.483 1.00 37.15 108 ALA B CA 1
ATOM 2678 C C . ALA B 1 112 ? -12.430 -7.675 -55.383 1.00 38.10 108 ALA B C 1
ATOM 2679 O O . ALA B 1 112 ? -13.605 -7.429 -55.653 1.00 38.16 108 ALA B O 1
ATOM 2681 N N . VAL B 1 113 ? -11.408 -6.957 -55.841 1.00 39.24 109 VAL B N 1
ATOM 2682 C CA . VAL B 1 113 ? -11.586 -5.831 -56.760 1.00 40.48 109 VAL B CA 1
ATOM 2683 C C . VAL B 1 113 ? -12.238 -6.273 -58.073 1.00 41.63 109 VAL B C 1
ATOM 2684 O O . VAL B 1 113 ? -13.164 -5.621 -58.560 1.00 42.18 109 VAL B O 1
ATOM 2688 N N . GLU B 1 114 ? -11.752 -7.379 -58.636 1.00 42.30 110 GLU B N 1
ATOM 2689 C CA . GLU B 1 114 ? -12.264 -7.899 -59.910 1.00 43.58 110 GLU B CA 1
ATOM 2690 C C . GLU B 1 114 ? -13.748 -8.236 -59.858 1.00 43.44 110 GLU B C 1
ATOM 2691 O O . GLU B 1 114 ? -14.520 -7.798 -60.714 1.00 44.19 110 GLU B O 1
ATOM 2697 N N . LEU B 1 115 ? -14.136 -9.028 -58.863 1.00 42.65 111 LEU B N 1
ATOM 2698 C CA . LEU B 1 115 ? -15.528 -9.441 -58.714 1.00 42.56 111 LEU B CA 1
ATOM 2699 C C . LEU B 1 115 ? -16.423 -8.229 -58.445 1.00 42.89 111 LEU B C 1
ATOM 2700 O O . LEU B 1 115 ? -17.560 -8.181 -58.911 1.00 43.14 111 LEU B O 1
ATOM 2705 N N . ALA B 1 116 ? -15.901 -7.248 -57.712 1.00 43.08 112 ALA B N 1
ATOM 2706 C CA . ALA B 1 116 ? -16.620 -5.992 -57.483 1.00 43.68 112 ALA B CA 1
ATOM 2707 C C . ALA B 1 116 ? -16.925 -5.285 -58.804 1.00 45.39 112 ALA B C 1
ATOM 2708 O O . ALA B 1 116 ? -18.051 -4.839 -59.027 1.00 45.82 112 ALA B O 1
ATOM 2710 N N . ARG B 1 117 ? -15.920 -5.197 -59.674 1.00 46.72 113 ARG B N 1
ATOM 2711 C CA . ARG B 1 117 ? -16.086 -4.598 -61.001 1.00 48.54 113 ARG B CA 1
ATOM 2712 C C . ARG B 1 117 ? -16.979 -5.455 -61.900 1.00 49.52 113 ARG B C 1
ATOM 2713 O O . ARG B 1 117 ? -17.825 -4.925 -62.622 1.00 50.48 113 ARG B O 1
ATOM 2715 N N . ASP B 1 118 ? -16.780 -6.773 -61.857 1.00 49.54 114 ASP B N 1
ATOM 2716 C CA . ASP B 1 118 ? -17.624 -7.724 -62.595 1.00 50.37 114 ASP B CA 1
ATOM 2717 C C . ASP B 1 118 ? -19.109 -7.541 -62.300 1.00 50.37 114 ASP B C 1
ATOM 2718 O O . ASP B 1 118 ? -19.936 -7.572 -63.211 1.00 51.41 114 ASP B O 1
ATOM 2723 N N . LEU B 1 119 ? -19.436 -7.361 -61.022 1.00 49.48 115 LEU B N 1
ATOM 2724 C CA . LEU B 1 119 ? -20.824 -7.401 -60.561 1.00 49.32 115 LEU B CA 1
ATOM 2725 C C . LEU B 1 119 ? -21.489 -6.031 -60.416 1.00 49.69 115 LEU B C 1
ATOM 2726 O O . LEU B 1 119 ? -22.673 -5.961 -60.081 1.00 49.62 115 LEU B O 1
ATOM 2731 N N . LYS B 1 120 ? -20.746 -4.952 -60.657 1.00 50.13 116 LYS B N 1
ATOM 2732 C CA . LYS B 1 120 ? -21.319 -3.604 -60.600 1.00 50.61 116 LYS B CA 1
ATOM 2733 C C . LYS B 1 120 ? -22.539 -3.507 -61.515 1.00 51.66 116 LYS B C 1
ATOM 2734 O O . LYS B 1 120 ? -23.527 -2.852 -61.181 1.00 51.85 116 LYS B O 1
ATOM 2736 N N . ALA B 1 121 ? -22.450 -4.173 -62.665 1.00 52.34 117 ALA B N 1
ATOM 2737 C CA . ALA B 1 121 ? -23.554 -4.276 -63.625 1.00 53.39 117 ALA B CA 1
ATOM 2738 C C . ALA B 1 121 ? -24.891 -4.632 -62.976 1.00 52.67 117 ALA B C 1
ATOM 2739 O O . ALA B 1 121 ? -25.899 -3.956 -63.198 1.00 53.54 117 ALA B O 1
ATOM 2741 N N . ARG B 1 122 ? -24.881 -5.675 -62.150 1.00 50.96 118 ARG B N 1
ATOM 2742 C CA . ARG B 1 122 ? -26.113 -6.268 -61.628 1.00 50.24 118 ARG B CA 1
ATOM 2743 C C . ARG B 1 122 ? -26.548 -5.544 -60.356 1.00 48.70 118 ARG B C 1
ATOM 2744 O O . ARG B 1 122 ? -27.519 -5.942 -59.706 1.00 48.35 118 ARG B O 1
ATOM 2752 N N . ASP B 1 123 ? -25.824 -4.479 -60.015 1.00 47.54 119 ASP B N 1
ATOM 2753 C CA . ASP B 1 123 ? -25.953 -3.805 -58.733 1.00 45.99 119 ASP B CA 1
ATOM 2754 C C . ASP B 1 123 ? -25.850 -4.809 -57.581 1.00 43.58 119 ASP B C 1
ATOM 2755 O O . ASP B 1 123 ? -26.615 -4.743 -56.619 1.00 43.10 119 ASP B O 1
ATOM 2760 N N . ILE B 1 124 ? -24.908 -5.747 -57.701 1.00 41.75 120 ILE B N 1
ATOM 2761 C CA . ILE B 1 124 ? -24.575 -6.665 -56.614 1.00 39.57 120 ILE B CA 1
ATOM 2762 C C . ILE B 1 124 ? -23.275 -6.186 -55.992 1.00 37.92 120 ILE B C 1
ATOM 2763 O O . ILE B 1 124 ? -22.308 -5.895 -56.698 1.00 38.16 120 ILE B O 1
ATOM 2768 N N . HIS B 1 125 ? -23.263 -6.114 -54.666 1.00 35.87 121 HIS B N 1
ATOM 2769 C CA . HIS B 1 125 ? -22.138 -5.566 -53.925 1.00 34.42 121 HIS B CA 1
ATOM 2770 C C . HIS B 1 125 ? -21.229 -6.677 -53.398 1.00 32.79 121 HIS B C 1
ATOM 2771 O O . HIS B 1 125 ? -21.705 -7.653 -52.815 1.00 32.21 121 HIS B O 1
ATOM 2778 N N . ILE B 1 126 ? -19.924 -6.522 -53.621 1.00 31.82 122 ILE B N 1
ATOM 2779 C CA . ILE B 1 126 ? -18.915 -7.439 -53.094 1.00 30.50 122 ILE B CA 1
ATOM 2780 C C . ILE B 1 126 ? -18.191 -6.800 -51.916 1.00 29.35 122 ILE B C 1
ATOM 2781 O O . ILE B 1 126 ? -17.864 -5.610 -51.943 1.00 29.53 122 ILE B O 1
ATOM 2786 N N . VAL B 1 127 ? -17.948 -7.611 -50.891 1.00 27.82 123 VAL B N 1
ATOM 2787 C CA . VAL B 1 127 ? -17.176 -7.216 -49.726 1.00 26.86 123 VAL B CA 1
ATOM 2788 C C . VAL B 1 127 ? -16.184 -8.337 -49.389 1.00 26.05 123 VAL B C 1
ATOM 2789 O O . VAL B 1 127 ? -16.576 -9.503 -49.303 1.00 25.69 123 VAL B O 1
ATOM 2793 N N . ASP B 1 128 ? -14.907 -7.998 -49.224 1.00 25.44 124 ASP B N 1
ATOM 2794 C CA . ASP B 1 128 ? -13.942 -8.962 -48.687 1.00 24.80 124 ASP B CA 1
ATOM 2795 C C . ASP B 1 128 ? -13.838 -8.737 -47.186 1.00 24.12 124 ASP B C 1
ATOM 2796 O O . ASP B 1 128 ? -13.486 -7.647 -46.733 1.00 24.07 124 ASP B O 1
ATOM 2801 N N . ALA B 1 129 ? -14.181 -9.772 -46.426 1.00 23.54 125 ALA B N 1
ATOM 2802 C CA . ALA B 1 129 ? -14.286 -9.679 -44.979 1.00 23.14 125 ALA B CA 1
ATOM 2803 C C . ALA B 1 129 ? -13.620 -10.883 -44.326 1.00 23.03 125 ALA B C 1
ATOM 2804 O O . ALA B 1 129 ? -14.284 -11.658 -43.633 1.00 22.58 125 ALA B O 1
ATOM 2806 N N . PRO B 1 130 ? -12.301 -11.049 -44.546 1.00 23.51 126 PRO B N 1
ATOM 2807 C CA . PRO B 1 130 ? -11.587 -12.122 -43.862 1.00 23.72 126 PRO B CA 1
ATOM 2808 C C . PRO B 1 130 ? -11.731 -12.023 -42.348 1.00 23.92 126 PRO B C 1
ATOM 2809 O O . PRO B 1 130 ? -11.925 -10.929 -41.809 1.00 23.61 126 PRO B O 1
ATOM 2813 N N . VAL B 1 131 ? -11.637 -13.170 -41.681 1.00 24.58 127 VAL B N 1
ATOM 2814 C CA . VAL B 1 131 ? -11.838 -13.257 -40.242 1.00 24.94 127 VAL B CA 1
ATOM 2815 C C . VAL B 1 131 ? -10.622 -13.845 -39.522 1.00 25.75 127 VAL B C 1
ATOM 2816 O O . VAL B 1 131 ? -9.705 -14.386 -40.150 1.00 26.11 127 VAL B O 1
ATOM 2820 N N . SER B 1 132 ? -10.654 -13.724 -38.194 1.00 26.21 128 SER B N 1
ATOM 2821 C CA . SER B 1 132 ? -9.562 -14.083 -37.284 1.00 26.84 128 SER B CA 1
ATOM 2822 C C . SER B 1 132 ? -10.153 -13.938 -35.868 1.00 27.15 128 SER B C 1
ATOM 2823 O O . SER B 1 132 ? -11.002 -13.072 -35.678 1.00 27.05 128 SER B O 1
ATOM 2826 N N . GLY B 1 133 ? -9.807 -14.763 -34.877 1.00 27.89 129 GLY B N 1
ATOM 2827 C CA . GLY B 1 133 ? -9.148 -16.049 -35.024 1.00 28.46 129 GLY B CA 1
ATOM 2828 C C . GLY B 1 133 ? -9.851 -17.118 -34.195 1.00 28.79 129 GLY B C 1
ATOM 2829 O O . GLY B 1 133 ? -9.997 -16.992 -32.973 1.00 29.14 129 GLY B O 1
ATOM 2830 N N . GLY B 1 134 ? -10.315 -18.159 -34.879 1.00 28.78 130 GLY B N 1
ATOM 2831 C CA . GLY B 1 134 ? -10.664 -19.415 -34.235 1.00 29.23 130 GLY B CA 1
ATOM 2832 C C . GLY B 1 134 ? -12.107 -19.842 -34.388 1.00 28.97 130 GLY B C 1
ATOM 2833 O O . GLY B 1 134 ? -13.019 -19.012 -34.428 1.00 28.65 130 GLY B O 1
ATOM 2834 N N . ALA B 1 135 ? -12.290 -21.158 -34.459 1.00 29.19 131 ALA B N 1
ATOM 2835 C CA . ALA B 1 135 ? -13.601 -21.778 -34.549 1.00 29.08 131 ALA B CA 1
ATOM 2836 C C . ALA B 1 135 ? -14.431 -21.533 -33.289 1.00 29.25 131 ALA B C 1
ATOM 2837 O O . ALA B 1 135 ? -15.648 -21.370 -33.373 1.00 29.08 131 ALA B O 1
ATOM 2839 N N . ALA B 1 136 ? -13.774 -21.511 -32.129 1.00 29.60 132 ALA B N 1
ATOM 2840 C CA . ALA B 1 136 ? -14.463 -21.270 -30.857 1.00 29.93 132 ALA B CA 1
ATOM 2841 C C . ALA B 1 136 ? -15.034 -19.857 -30.813 1.00 29.48 132 ALA B C 1
ATOM 2842 O O . ALA B 1 136 ? -16.205 -19.665 -30.475 1.00 29.51 132 ALA B O 1
ATOM 2844 N N . ALA B 1 137 ? -14.201 -18.879 -31.163 1.00 29.05 133 ALA B N 1
ATOM 2845 C CA . ALA B 1 137 ? -14.636 -17.490 -31.302 1.00 28.77 133 ALA B CA 1
ATOM 2846 C C . ALA B 1 137 ? -15.805 -17.369 -32.278 1.00 28.58 133 ALA B C 1
ATOM 2847 O O . ALA B 1 137 ? -16.727 -16.581 -32.057 1.00 28.44 133 ALA B O 1
ATOM 2849 N N . ALA B 1 138 ? -15.754 -18.154 -33.354 1.00 28.70 134 ALA B N 1
ATOM 2850 C CA . ALA B 1 138 ? -16.781 -18.128 -34.397 1.00 28.70 134 ALA B CA 1
ATOM 2851 C C . ALA B 1 138 ? -18.145 -18.562 -33.872 1.00 29.32 134 ALA B C 1
ATOM 2852 O O . ALA B 1 138 ? -19.161 -17.951 -34.202 1.00 29.28 134 ALA B O 1
ATOM 2854 N N . ALA B 1 139 ? -18.163 -19.614 -33.057 1.00 30.21 135 ALA B N 1
ATOM 2855 C CA . ALA B 1 139 ? -19.404 -20.095 -32.446 1.00 30.94 135 ALA B CA 1
ATOM 2856 C C . ALA B 1 139 ? -19.990 -19.087 -31.447 1.00 31.32 135 ALA B C 1
ATOM 2857 O O . ALA B 1 139 ? -21.211 -18.996 -31.303 1.00 31.66 135 ALA B O 1
ATOM 2859 N N . ARG B 1 140 ? -19.120 -18.334 -30.772 1.00 31.43 136 ARG B N 1
ATOM 2860 C CA . ARG B 1 140 ? -19.534 -17.393 -29.719 1.00 31.90 136 ARG B CA 1
ATOM 2861 C C . ARG B 1 140 ? -19.883 -15.993 -30.233 1.00 30.97 136 ARG B C 1
ATOM 2862 O O . ARG B 1 140 ? -20.367 -15.153 -29.471 1.00 31.44 136 ARG B O 1
ATOM 2870 N N . GLY B 1 141 ? -19.631 -15.739 -31.512 1.00 29.76 137 GLY B N 1
ATOM 2871 C CA . GLY B 1 141 ? -19.841 -14.417 -32.091 1.00 28.95 137 GLY B CA 1
ATOM 2872 C C . GLY B 1 141 ? -18.807 -13.404 -31.631 1.00 28.35 137 GLY B C 1
ATOM 2873 O O . GLY B 1 141 ? -19.124 -12.225 -31.468 1.00 28.30 137 GLY B O 1
ATOM 2874 N N . GLU B 1 142 ? -17.572 -13.865 -31.433 1.00 27.67 138 GLU B N 1
ATOM 2875 C CA . GLU B 1 142 ? -16.484 -13.022 -30.926 1.00 27.31 138 GLU B CA 1
ATOM 2876 C C . GLU B 1 142 ? -15.333 -12.853 -31.924 1.00 26.02 138 GLU B C 1
ATOM 2877 O O . GLU B 1 142 ? -14.240 -12.425 -31.549 1.00 26.11 138 GLU B O 1
ATOM 2883 N N . LEU B 1 143 ? -15.582 -13.157 -33.196 1.00 24.75 139 LEU B N 1
ATOM 2884 C CA . LEU B 1 143 ? -14.555 -13.009 -34.227 1.00 23.77 139 LEU B CA 1
ATOM 2885 C C . LEU B 1 143 ? -14.106 -11.563 -34.409 1.00 23.14 139 LEU B C 1
ATOM 2886 O O . LEU B 1 143 ? -14.807 -10.622 -34.027 1.00 23.04 139 LEU B O 1
ATOM 2891 N N . ALA B 1 144 ? -12.914 -11.411 -34.974 1.00 22.46 140 ALA B N 1
ATOM 2892 C CA . ALA B 1 144 ? -12.507 -10.166 -35.590 1.00 22.05 140 ALA B CA 1
ATOM 2893 C C . ALA B 1 144 ? -12.736 -10.328 -37.085 1.00 21.60 140 ALA B C 1
ATOM 2894 O O . ALA B 1 144 ? -12.524 -11.411 -37.631 1.00 21.41 140 ALA B O 1
ATOM 2896 N N . THR B 1 145 ? -13.195 -9.265 -37.740 1.00 21.24 141 THR B N 1
ATOM 2897 C CA . THR B 1 145 ? -13.283 -9.252 -39.195 1.00 20.97 141 THR B CA 1
ATOM 2898 C C . THR B 1 145 ? -12.789 -7.919 -39.753 1.00 21.11 141 THR B C 1
ATOM 2899 O O . THR B 1 145 ? -13.028 -6.864 -39.169 1.00 21.37 141 THR B O 1
ATOM 2903 N N . MET B 1 146 ? -12.092 -7.991 -40.882 1.00 21.16 142 MET B N 1
ATOM 2904 C CA . MET B 1 146 ? -11.473 -6.832 -41.507 1.00 21.55 142 MET B CA 1
ATOM 2905 C C . MET B 1 146 ? -12.092 -6.677 -42.881 1.00 21.80 142 MET B C 1
ATOM 2906 O O . MET B 1 146 ? -11.879 -7.508 -43.758 1.00 21.94 142 MET B O 1
ATOM 2911 N N . VAL B 1 147 ? -12.849 -5.602 -43.063 1.00 22.17 143 VAL B N 1
ATOM 2912 C CA . VAL B 1 147 ? -13.817 -5.520 -44.148 1.00 22.46 143 VAL B CA 1
ATOM 2913 C C . VAL B 1 147 ? -13.426 -4.484 -45.200 1.00 23.20 143 VAL B C 1
ATOM 2914 O O . VAL B 1 147 ? -13.266 -3.305 -44.887 1.00 23.44 143 VAL B O 1
ATOM 2918 N N . GLY B 1 148 ? -13.263 -4.935 -46.441 1.00 23.75 144 GLY B N 1
ATOM 2919 C CA . GLY B 1 148 ? -13.135 -4.033 -47.582 1.00 24.70 144 GLY B CA 1
ATOM 2920 C C . GLY B 1 148 ? -14.505 -3.834 -48.200 1.00 25.14 144 GLY B C 1
ATOM 2921 O O . GLY B 1 148 ? -15.129 -4.797 -48.641 1.00 25.01 144 GLY B O 1
ATOM 2922 N N . ALA B 1 149 ? -14.986 -2.593 -48.220 1.00 25.90 145 ALA B N 1
ATOM 2923 C CA . ALA B 1 149 ? -16.342 -2.314 -48.688 1.00 26.52 145 ALA B CA 1
ATOM 2924 C C . ALA B 1 149 ? -16.550 -0.839 -48.992 1.00 27.64 145 ALA B C 1
ATOM 2925 O O . ALA B 1 149 ? -15.886 0.022 -48.412 1.00 27.75 145 ALA B O 1
ATOM 2927 N N . ASP B 1 150 ? -17.476 -0.557 -49.906 1.00 28.75 146 ASP B N 1
ATOM 2928 C CA . ASP B 1 150 ? -17.939 0.810 -50.126 1.00 29.98 146 ASP B CA 1
ATOM 2929 C C . ASP B 1 150 ? -18.693 1.271 -48.882 1.00 29.70 146 ASP B C 1
ATOM 2930 O O . ASP B 1 150 ? -1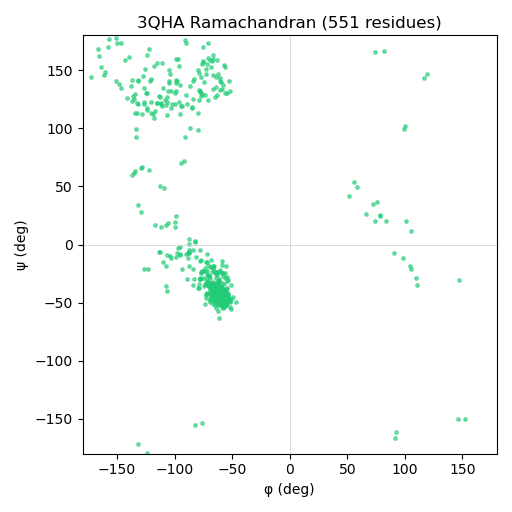9.357 0.470 -48.220 1.00 29.23 146 ASP B O 1
ATOM 2935 N N . ARG B 1 151 ? -18.576 2.559 -48.568 1.00 30.24 147 ARG B N 1
ATOM 2936 C CA . ARG B 1 151 ? -19.065 3.106 -47.300 1.00 30.18 147 ARG B CA 1
ATOM 2937 C C . ARG B 1 151 ? -20.523 2.753 -47.015 1.00 30.16 147 ARG B C 1
ATOM 2938 O O . ARG B 1 151 ? -20.857 2.321 -45.912 1.00 29.76 147 ARG B O 1
ATOM 2940 N N . GLU B 1 152 ? -21.381 2.932 -48.015 1.00 30.75 148 GLU B N 1
ATOM 2941 C CA . GLU B 1 152 ? -22.812 2.676 -47.861 1.00 30.96 148 GLU B CA 1
ATOM 2942 C C . GLU B 1 152 ? -23.138 1.210 -47.572 1.00 30.12 148 GLU B C 1
ATOM 2943 O O . GLU B 1 152 ? -24.027 0.928 -46.770 1.00 29.98 148 GLU B O 1
ATOM 2945 N N . VAL B 1 153 ? -22.430 0.281 -48.212 1.00 29.76 149 VAL B N 1
ATOM 2946 C CA . VAL B 1 153 ? -22.719 -1.144 -48.010 1.00 29.13 149 VAL B CA 1
ATOM 2947 C C . VAL B 1 153 ? -22.131 -1.619 -46.679 1.00 28.31 149 VAL B C 1
ATOM 2948 O O . VAL B 1 153 ? -22.670 -2.532 -46.053 1.00 27.91 149 VAL B O 1
ATOM 2952 N N . TYR B 1 154 ? -21.038 -0.993 -46.244 1.00 28.14 150 TYR B N 1
ATOM 2953 C CA . TYR B 1 154 ? -20.498 -1.251 -44.911 1.00 27.57 150 TYR B CA 1
ATOM 2954 C C . TYR B 1 154 ? -21.520 -0.908 -43.835 1.00 27.82 150 TYR B C 1
ATOM 2955 O O . TYR B 1 154 ? -21.721 -1.682 -42.903 1.00 27.34 150 TYR B O 1
ATOM 2964 N N . GLU B 1 155 ? -22.156 0.252 -43.966 1.00 28.71 151 GLU B N 1
ATOM 2965 C CA . GLU B 1 155 ? -23.127 0.711 -42.971 1.00 29.34 151 GLU B CA 1
ATOM 2966 C C . GLU B 1 155 ? -24.382 -0.151 -42.954 1.00 29.34 151 GLU B C 1
ATOM 2967 O O . GLU B 1 155 ? -24.988 -0.347 -41.904 1.00 29.30 151 GLU B O 1
ATOM 2973 N N . ARG B 1 156 ? -24.761 -0.663 -44.120 1.00 29.56 152 ARG B N 1
ATOM 2974 C CA . ARG B 1 156 ? -25.914 -1.546 -44.241 1.00 29.80 152 ARG B CA 1
ATOM 2975 C C . ARG B 1 156 ? -25.695 -2.866 -43.505 1.00 28.90 152 ARG B C 1
ATOM 2976 O O . ARG B 1 156 ? -26.613 -3.381 -42.870 1.00 29.04 152 ARG B O 1
ATOM 2984 N N . ILE B 1 157 ? -24.481 -3.405 -43.586 1.00 28.13 153 ILE B N 1
ATOM 2985 C CA . ILE B 1 157 ? -24.207 -4.756 -43.090 1.00 27.49 153 ILE B CA 1
ATOM 2986 C C . ILE B 1 157 ? -23.581 -4.796 -41.695 1.00 27.17 153 ILE B C 1
ATOM 2987 O O . ILE B 1 157 ? -23.501 -5.866 -41.091 1.00 26.79 153 ILE B O 1
ATOM 2992 N N . LYS B 1 158 ? -23.151 -3.643 -41.187 1.00 27.37 154 LYS B N 1
ATOM 2993 C CA . LYS B 1 158 ? -22.420 -3.588 -39.919 1.00 27.32 154 LYS B CA 1
ATOM 2994 C C . LYS B 1 158 ? -23.213 -4.167 -38.741 1.00 27.30 154 LYS B C 1
ATOM 2995 O O . LYS B 1 158 ? -22.644 -4.905 -37.936 1.00 26.92 154 LYS B O 1
ATOM 3001 N N . PRO B 1 159 ? -24.516 -3.836 -38.627 1.00 27.69 155 PRO B N 1
ATOM 3002 C CA . PRO B 1 159 ? -25.299 -4.482 -37.568 1.00 27.86 155 PRO B CA 1
ATOM 3003 C C . PRO B 1 159 ? -25.308 -6.011 -37.660 1.00 27.33 155 PRO B C 1
ATOM 3004 O O . PRO B 1 159 ? -25.249 -6.686 -36.632 1.00 27.49 155 PRO B O 1
ATOM 3008 N N . ALA B 1 160 ? -25.369 -6.542 -38.878 1.00 26.89 156 ALA B N 1
ATOM 3009 C CA . ALA B 1 160 ? -25.331 -7.986 -39.101 1.00 26.45 156 ALA B CA 1
ATOM 3010 C C . ALA B 1 160 ? -23.986 -8.578 -38.673 1.00 25.80 156 ALA B C 1
ATOM 3011 O O . ALA B 1 160 ? -23.939 -9.602 -37.988 1.00 25.56 156 ALA B O 1
ATOM 3013 N N . PHE B 1 161 ? -22.903 -7.922 -39.083 1.00 25.32 157 PHE B N 1
ATOM 3014 C CA . PHE B 1 161 ? -21.545 -8.348 -38.736 1.00 24.81 157 PHE B CA 1
ATOM 3015 C C . PHE B 1 161 ? -21.300 -8.309 -37.231 1.00 25.00 157 PHE B C 1
ATOM 3016 O O . PHE B 1 161 ? -20.660 -9.207 -36.681 1.00 24.93 157 PHE B O 1
ATOM 3024 N N . LYS B 1 162 ? -21.816 -7.274 -36.571 1.00 25.40 158 LYS B N 1
ATOM 3025 C CA . LYS B 1 162 ? -21.666 -7.116 -35.119 1.00 25.77 158 LYS B CA 1
ATOM 3026 C C . LYS B 1 162 ? -22.241 -8.291 -34.317 1.00 26.07 158 LYS B C 1
ATOM 3027 O O . LYS B 1 162 ? -21.817 -8.538 -33.188 1.00 26.49 158 LYS B O 1
ATOM 3029 N N . HIS B 1 163 ? -23.198 -9.008 -34.900 1.00 26.24 159 HIS B N 1
ATOM 3030 C CA . HIS B 1 163 ? -23.809 -10.168 -34.253 1.00 26.63 159 HIS B CA 1
ATOM 3031 C C . HIS B 1 163 ? -22.836 -11.339 -34.084 1.00 26.42 159 HIS B C 1
ATOM 3032 O O . HIS B 1 163 ? -22.886 -12.044 -33.074 1.00 26.66 159 HIS B O 1
ATOM 3039 N N . TRP B 1 164 ? -21.963 -11.547 -35.070 1.00 25.97 160 TRP B N 1
ATOM 3040 C CA . TRP B 1 164 ? -21.014 -12.670 -35.046 1.00 25.85 160 TRP B CA 1
ATOM 3041 C C . TRP B 1 164 ? -19.548 -12.243 -34.915 1.00 25.44 160 TRP B C 1
ATOM 3042 O O . TRP B 1 164 ? -18.662 -13.093 -34.769 1.00 25.28 160 TRP B O 1
ATOM 3053 N N . ALA B 1 165 ? -19.293 -10.938 -34.971 1.00 25.25 161 ALA B N 1
ATOM 3054 C CA . ALA B 1 165 ? -17.944 -10.404 -34.814 1.00 25.07 161 ALA B CA 1
ATOM 3055 C C . ALA B 1 165 ? -17.928 -9.338 -33.726 1.00 25.37 161 ALA B C 1
ATOM 3056 O O . ALA B 1 165 ? -18.661 -8.350 -33.811 1.00 25.57 161 ALA B O 1
ATOM 3058 N N . ALA B 1 166 ? -17.093 -9.545 -32.710 1.00 25.48 162 ALA B N 1
ATOM 3059 C CA . ALA B 1 166 ? -16.907 -8.566 -31.637 1.00 25.71 162 ALA B CA 1
ATOM 3060 C C . ALA B 1 166 ? -16.040 -7.384 -32.080 1.00 25.44 162 ALA B C 1
ATOM 3061 O O . ALA B 1 166 ? -16.105 -6.308 -31.480 1.00 25.75 162 ALA B O 1
ATOM 3063 N N . VAL B 1 167 ? -15.219 -7.594 -33.110 1.00 24.83 163 VAL B N 1
ATOM 3064 C CA . VAL B 1 167 ? -14.373 -6.539 -33.671 1.00 24.63 163 VAL B CA 1
ATOM 3065 C C . VAL B 1 167 ? -14.578 -6.452 -35.182 1.00 24.27 163 VAL B C 1
ATOM 3066 O O . VAL B 1 167 ? -14.209 -7.368 -35.920 1.00 23.96 163 VAL B O 1
ATOM 3070 N N . VAL B 1 168 ? -15.169 -5.348 -35.631 1.00 24.35 164 VAL B N 1
ATOM 3071 C CA . VAL B 1 168 ? -15.440 -5.130 -37.048 1.00 24.14 164 VAL B CA 1
ATOM 3072 C C . VAL B 1 168 ? -14.679 -3.899 -37.529 1.00 24.31 164 VAL B C 1
ATOM 3073 O O . VAL B 1 168 ? -15.015 -2.770 -37.163 1.00 24.64 164 VAL B O 1
ATOM 3077 N N . ILE B 1 169 ? -13.650 -4.132 -38.340 1.00 23.96 165 ILE B N 1
ATOM 3078 C CA . ILE B 1 169 ? -12.838 -3.060 -38.894 1.00 23.97 165 ILE B CA 1
ATOM 3079 C C . ILE B 1 169 ? -13.271 -2.769 -40.324 1.00 23.97 165 ILE B C 1
ATOM 3080 O O . ILE B 1 169 ? -13.405 -3.687 -41.139 1.00 23.87 165 ILE B O 1
ATOM 3085 N N . HIS B 1 170 ? -13.493 -1.490 -40.616 1.00 24.14 166 HIS B N 1
ATOM 3086 C CA . HIS B 1 170 ? -13.664 -1.035 -41.986 1.00 24.34 166 HIS B CA 1
ATOM 3087 C C . HIS B 1 170 ? -12.285 -0.649 -42.500 1.00 24.61 166 HIS B C 1
ATOM 3088 O O . HIS B 1 170 ? -11.822 0.480 -42.311 1.00 24.90 166 HIS B O 1
ATOM 3095 N N . ALA B 1 171 ? -11.626 -1.616 -43.132 1.00 24.54 167 ALA B N 1
ATOM 3096 C CA . ALA B 1 171 ? -10.231 -1.474 -43.539 1.00 24.91 167 ALA B CA 1
ATOM 3097 C C . ALA B 1 171 ? -10.085 -0.505 -44.705 1.00 25.59 167 ALA B C 1
ATOM 3098 O O . ALA B 1 171 ? -9.030 0.098 -44.882 1.00 25.99 167 ALA B O 1
ATOM 3100 N N . GLY B 1 172 ? -11.149 -0.368 -45.492 1.00 25.98 168 GLY B N 1
ATOM 3101 C CA . GLY B 1 172 ? -11.157 0.508 -46.659 1.00 26.90 168 GLY B CA 1
ATOM 3102 C C . GLY B 1 172 ? -12.127 0.023 -47.721 1.00 27.15 168 GLY B C 1
ATOM 3103 O O . GLY B 1 172 ? -13.141 -0.603 -47.412 1.00 26.63 168 GLY B O 1
ATOM 3104 N N . GLU B 1 173 ? -11.804 0.325 -48.975 1.00 28.14 169 GLU B N 1
ATOM 3105 C CA . GLU B 1 173 ? -12.572 -0.138 -50.134 1.00 28.68 169 GLU B CA 1
ATOM 3106 C C . GLU B 1 173 ? -12.358 -1.639 -50.335 1.00 28.06 169 GLU B C 1
ATOM 3107 O O . GLU B 1 173 ? -11.539 -2.240 -49.638 1.00 27.77 169 GLU B O 1
ATOM 3113 N N . PRO B 1 174 ? -13.101 -2.258 -51.273 1.00 24.17 170 PRO B N 1
ATOM 3114 C CA . PRO B 1 174 ? -12.876 -3.679 -51.528 1.00 23.87 170 PRO B CA 1
ATOM 3115 C C . PRO B 1 174 ? -11.429 -4.011 -51.895 1.00 23.52 170 PRO B C 1
ATOM 3116 O O . PRO B 1 174 ? -10.838 -3.366 -52.762 1.00 23.62 170 PRO B O 1
ATOM 3120 N N . GLY B 1 175 ? -10.880 -5.012 -51.215 1.00 22.99 171 GLY B N 1
ATOM 3121 C CA . GLY B 1 175 ? -9.474 -5.381 -51.333 1.00 22.73 171 GLY B CA 1
ATOM 3122 C C . GLY B 1 175 ? -8.693 -5.040 -50.073 1.00 22.26 171 GLY B C 1
ATOM 3123 O O . GLY B 1 175 ? -7.703 -5.701 -49.757 1.00 22.21 171 GLY B O 1
ATOM 3124 N N . ALA B 1 176 ? -9.140 -4.008 -49.356 1.00 21.86 172 ALA B N 1
ATOM 3125 C CA . ALA B 1 176 ? -8.457 -3.534 -48.147 1.00 21.52 172 ALA B CA 1
ATOM 3126 C C . ALA B 1 176 ? -8.548 -4.530 -46.992 1.00 21.11 172 ALA B C 1
ATOM 3127 O O . ALA B 1 176 ? -7.626 -4.636 -46.184 1.00 20.80 172 ALA B O 1
ATOM 3129 N N . GLY B 1 177 ? -9.667 -5.244 -46.909 1.00 20.87 173 GLY B N 1
ATOM 3130 C CA . GLY B 1 177 ? -9.829 -6.295 -45.916 1.00 20.72 173 GLY B CA 1
ATOM 3131 C C . GLY B 1 177 ? -8.776 -7.368 -46.102 1.00 20.61 173 GLY B C 1
ATOM 3132 O O . GLY B 1 177 ? -8.082 -7.738 -45.154 1.00 20.34 173 GLY B O 1
ATOM 3133 N N . THR B 1 178 ? -8.652 -7.849 -47.338 1.00 20.77 174 THR B N 1
ATOM 3134 C CA . THR B 1 178 ? -7.674 -8.875 -47.682 1.00 20.89 174 THR B CA 1
ATOM 3135 C C . THR B 1 178 ? -6.284 -8.435 -47.253 1.00 21.26 174 THR B C 1
ATOM 3136 O O . THR B 1 178 ? -5.567 -9.178 -46.592 1.00 21.10 174 THR B O 1
ATOM 3140 N N . ARG B 1 179 ? -5.925 -7.210 -47.618 1.00 21.82 175 ARG B N 1
ATOM 3141 C CA . ARG B 1 179 ? -4.592 -6.686 -47.345 1.00 22.35 175 ARG B CA 1
ATOM 3142 C C . ARG B 1 179 ? -4.291 -6.525 -45.850 1.00 22.19 175 ARG B C 1
ATOM 3143 O O . ARG B 1 179 ? -3.162 -6.780 -45.429 1.00 22.12 175 ARG B O 1
ATOM 3151 N N . MET B 1 180 ? -5.277 -6.123 -45.046 1.00 22.12 176 MET B N 1
ATOM 3152 C CA . MET B 1 180 ? -5.077 -6.095 -43.591 1.00 22.04 176 MET B CA 1
ATOM 3153 C C . MET B 1 180 ? -4.880 -7.522 -43.075 1.00 21.83 176 MET B C 1
ATOM 3154 O O . MET B 1 180 ? -4.054 -7.755 -42.193 1.00 21.63 176 MET B O 1
ATOM 3159 N N . LYS B 1 181 ? -5.629 -8.467 -43.640 1.00 21.81 177 LYS B N 1
ATOM 3160 C CA . LYS B 1 181 ? -5.504 -9.879 -43.275 1.00 21.86 177 LYS B CA 1
ATOM 3161 C C . LYS B 1 181 ? -4.121 -10.437 -43.605 1.00 21.91 177 LYS B C 1
ATOM 3162 O O . LYS B 1 181 ? -3.554 -11.198 -42.818 1.00 21.98 177 LYS B O 1
ATOM 3164 N N . LEU B 1 182 ? -3.579 -10.061 -44.763 1.00 22.05 178 LEU B N 1
ATOM 3165 C CA . LEU B 1 182 ? -2.237 -10.498 -45.152 1.00 22.06 178 LEU B CA 1
ATOM 3166 C C . LEU B 1 182 ? -1.181 -9.994 -44.171 1.00 21.87 178 LEU B C 1
ATOM 3167 O O . LEU B 1 182 ? -0.271 -10.737 -43.801 1.00 21.85 178 LEU B O 1
ATOM 3172 N N . ALA B 1 183 ? -1.308 -8.741 -43.742 1.00 21.52 179 ALA B N 1
ATOM 3173 C CA . ALA B 1 183 ? -0.395 -8.189 -42.746 1.00 21.32 179 ALA B CA 1
ATOM 3174 C C . ALA B 1 183 ? -0.556 -8.927 -41.420 1.00 21.16 179 ALA B C 1
ATOM 3175 O O . ALA B 1 183 ? 0.435 -9.288 -40.778 1.00 21.22 179 ALA B O 1
ATOM 3177 N N . ARG B 1 184 ? -1.804 -9.168 -41.026 1.00 20.87 180 ARG B N 1
ATOM 3178 C CA . ARG B 1 184 ? -2.087 -9.825 -39.754 1.00 20.73 180 ARG B CA 1
ATOM 3179 C C . ARG B 1 184 ? -1.536 -11.251 -39.724 1.00 20.54 180 ARG B C 1
ATOM 3180 O O . ARG B 1 184 ? -0.898 -11.652 -38.752 1.00 20.28 180 ARG B O 1
ATOM 3188 N N . ASN B 1 185 ? -1.789 -12.014 -40.783 1.00 20.45 181 ASN B N 1
ATOM 3189 C CA . ASN B 1 185 ? -1.351 -13.408 -40.833 1.00 20.40 181 ASN B CA 1
ATOM 3190 C C . ASN B 1 185 ? 0.137 -13.574 -41.132 1.00 20.34 181 ASN B C 1
ATOM 3191 O O . ASN B 1 185 ? 0.728 -14.593 -40.775 1.00 20.15 181 ASN B O 1
ATOM 3196 N N . MET B 1 186 ? 0.749 -12.581 -41.772 1.00 20.37 182 MET B N 1
ATOM 3197 C CA . MET B 1 186 ? 2.207 -12.557 -41.880 1.00 20.43 182 MET B CA 1
ATOM 3198 C C . MET B 1 186 ? 2.816 -12.616 -40.481 1.00 20.40 182 MET B C 1
ATOM 3199 O O . MET B 1 186 ? 3.750 -13.386 -40.238 1.00 20.35 182 MET B O 1
ATOM 3204 N N . LEU B 1 187 ? 2.272 -11.810 -39.568 1.00 20.30 183 LEU B N 1
ATOM 3205 C CA . LEU B 1 187 ? 2.706 -11.816 -38.169 1.00 20.34 183 LEU B CA 1
ATOM 3206 C C . LEU B 1 187 ? 2.430 -13.147 -37.484 1.00 20.37 183 LEU B C 1
ATOM 3207 O O . LEU B 1 187 ? 3.272 -13.630 -36.722 1.00 20.37 183 LEU B O 1
ATOM 3212 N N . THR B 1 188 ? 1.254 -13.724 -37.734 1.00 20.21 184 THR B N 1
ATOM 3213 C CA . THR B 1 188 ? 0.890 -15.003 -37.130 1.00 20.16 184 THR B CA 1
ATOM 3214 C C . THR B 1 188 ? 1.944 -16.054 -37.449 1.00 20.36 184 THR B C 1
ATOM 3215 O O . THR B 1 188 ? 2.487 -16.693 -36.547 1.00 20.21 184 THR B O 1
ATOM 3219 N N . PHE B 1 189 ? 2.256 -16.196 -38.735 1.00 20.52 185 PHE B N 1
ATOM 3220 C CA . PHE B 1 189 ? 3.100 -17.290 -39.203 1.00 20.77 185 PHE B CA 1
ATOM 3221 C C . PHE B 1 189 ? 4.594 -17.022 -39.057 1.00 21.04 185 PHE B C 1
ATOM 3222 O O . PHE B 1 189 ? 5.373 -17.961 -38.869 1.00 21.15 185 PHE B O 1
ATOM 3230 N N . THR B 1 190 ? 4.994 -15.755 -39.123 1.00 21.23 186 THR B N 1
ATOM 3231 C CA . THR B 1 190 ? 6.361 -15.388 -38.774 1.00 21.48 186 THR B CA 1
ATOM 3232 C C . THR B 1 190 ? 6.590 -15.662 -37.285 1.00 21.87 186 THR B C 1
ATOM 3233 O O . THR B 1 190 ? 7.665 -16.124 -36.900 1.00 22.02 186 THR B O 1
ATOM 3237 N N . SER B 1 191 ? 5.578 -15.405 -36.455 1.00 22.08 187 SER B N 1
ATOM 3238 C CA . SER B 1 191 ? 5.708 -15.637 -35.013 1.00 22.45 187 SER B CA 1
ATOM 3239 C C . SER B 1 191 ? 5.681 -17.127 -34.654 1.00 22.52 187 SER B C 1
ATOM 3240 O O . SER B 1 191 ? 6.356 -17.540 -33.712 1.00 22.66 187 SER B O 1
ATOM 3243 N N . TYR B 1 192 ? 4.918 -17.932 -35.397 1.00 22.68 188 TYR B N 1
ATOM 3244 C CA . TYR B 1 192 ? 4.995 -19.398 -35.260 1.00 22.85 188 TYR B CA 1
ATOM 3245 C C . TYR B 1 192 ? 6.387 -19.910 -35.645 1.00 22.81 188 TYR B C 1
ATOM 3246 O O . TYR B 1 192 ? 6.957 -20.748 -34.948 1.00 22.98 188 TYR B O 1
ATOM 3255 N N . ALA B 1 193 ? 6.927 -19.408 -36.754 1.00 22.64 189 ALA B N 1
ATOM 3256 C CA . ALA B 1 193 ? 8.306 -19.714 -37.148 1.00 22.56 189 ALA B CA 1
ATOM 3257 C C . ALA B 1 193 ? 9.278 -19.431 -36.003 1.00 22.35 189 ALA B C 1
ATOM 3258 O O . ALA B 1 193 ? 10.121 -20.266 -35.673 1.00 22.32 189 ALA B O 1
ATOM 3260 N N . ALA B 1 194 ? 9.145 -18.253 -35.398 1.00 21.91 190 ALA B N 1
ATOM 3261 C CA . ALA B 1 194 ? 9.986 -17.855 -34.265 1.00 21.82 190 ALA B CA 1
ATOM 3262 C C . ALA B 1 194 ? 9.779 -18.754 -33.049 1.00 21.66 190 ALA B C 1
ATOM 3263 O O . ALA B 1 194 ? 10.732 -19.049 -32.325 1.00 21.99 190 ALA B O 1
ATOM 3265 N N . ALA B 1 195 ? 8.540 -19.187 -32.822 1.00 21.28 191 ALA B N 1
ATOM 3266 C CA . ALA B 1 195 ? 8.242 -20.084 -31.707 1.00 21.11 191 ALA B CA 1
ATOM 3267 C C . ALA B 1 195 ? 8.999 -21.404 -31.867 1.00 21.16 191 ALA B C 1
ATOM 3268 O O . ALA B 1 195 ? 9.605 -21.900 -30.916 1.00 21.21 191 ALA B O 1
ATOM 3270 N N . CYS B 1 196 ? 8.975 -21.952 -33.078 1.00 20.96 192 CYS B N 1
ATOM 3271 C CA . CYS B 1 196 ? 9.672 -23.202 -33.375 1.00 21.14 192 CYS B CA 1
ATOM 3272 C C . CYS B 1 196 ? 11.183 -23.076 -33.190 1.00 21.37 192 CYS B C 1
ATOM 3273 O O . CYS B 1 196 ? 11.829 -23.995 -32.686 1.00 21.57 192 CYS B O 1
ATOM 3276 N N . GLU B 1 197 ? 11.740 -21.940 -33.601 1.00 21.32 193 GLU B N 1
ATOM 3277 C CA . GLU B 1 197 ? 13.153 -21.653 -33.375 1.00 21.63 193 GLU B CA 1
ATOM 3278 C C . GLU B 1 197 ? 13.466 -21.603 -31.874 1.00 21.68 193 GLU B C 1
ATOM 3279 O O . GLU B 1 197 ? 14.494 -22.127 -31.431 1.00 22.02 193 GLU B O 1
ATOM 3285 N N . ALA B 1 198 ? 12.576 -20.981 -31.100 1.00 21.46 194 ALA B N 1
ATOM 3286 C CA . ALA B 1 198 ? 12.705 -20.948 -29.640 1.00 21.45 194 ALA B CA 1
ATOM 3287 C C . ALA B 1 198 ? 12.658 -22.350 -29.040 1.00 21.66 194 ALA B C 1
ATOM 3288 O O . ALA B 1 198 ? 13.428 -22.661 -28.128 1.00 21.56 194 ALA B O 1
ATOM 3290 N N . MET B 1 199 ? 11.751 -23.184 -29.553 1.00 21.64 195 MET B N 1
ATOM 3291 C CA . MET B 1 199 ? 11.639 -24.578 -29.119 1.00 21.99 195 MET B CA 1
ATOM 3292 C C . MET B 1 199 ? 12.909 -25.371 -29.430 1.00 22.31 195 MET B C 1
ATOM 3293 O O . MET B 1 199 ? 13.301 -26.241 -28.656 1.00 22.33 195 MET B O 1
ATOM 3298 N N . LYS B 1 200 ? 13.539 -25.072 -30.563 1.00 22.63 196 LYS B N 1
ATOM 3299 C CA . LYS B 1 200 ? 14.779 -25.742 -30.950 1.00 23.18 196 LYS B CA 1
ATOM 3300 C C . LYS B 1 200 ? 15.898 -25.384 -29.974 1.00 23.46 196 LYS B C 1
ATOM 3301 O O . LYS B 1 200 ? 16.672 -26.248 -29.564 1.00 23.56 196 LYS B O 1
ATOM 3303 N N . LEU B 1 201 ? 15.961 -24.107 -29.599 1.00 23.66 197 LEU B N 1
ATOM 3304 C CA . LEU B 1 201 ? 16.940 -23.628 -28.627 1.00 24.08 197 LEU B CA 1
ATOM 3305 C C . LEU B 1 201 ? 16.731 -24.268 -27.257 1.00 24.34 197 LEU B C 1
ATOM 3306 O O . LEU B 1 201 ? 17.677 -24.769 -26.647 1.00 24.64 197 LEU B O 1
ATOM 3311 N N . ALA B 1 202 ? 15.489 -24.236 -26.782 1.00 24.27 198 ALA B N 1
ATOM 3312 C CA . ALA B 1 202 ? 15.143 -24.771 -25.467 1.00 24.44 198 ALA B CA 1
ATOM 3313 C C . ALA B 1 202 ? 15.554 -26.235 -25.345 1.00 24.80 198 ALA B C 1
ATOM 3314 O O . ALA B 1 202 ? 16.106 -26.650 -24.327 1.00 24.81 198 ALA B O 1
ATOM 3316 N N . GLU B 1 203 ? 15.297 -27.004 -26.399 1.00 25.06 199 GLU B N 1
ATOM 3317 C CA . GLU B 1 203 ? 15.595 -28.434 -26.403 1.00 25.52 199 GLU B CA 1
ATOM 3318 C C . GLU B 1 203 ? 17.101 -28.714 -26.427 1.00 25.85 199 GLU B C 1
ATOM 3319 O O . GLU B 1 203 ? 17.578 -29.585 -25.704 1.00 26.07 199 GLU B O 1
ATOM 3325 N N . ALA B 1 204 ? 17.844 -27.976 -27.249 1.00 25.96 200 ALA B N 1
ATOM 3326 C CA . ALA B 1 204 ? 19.300 -28.125 -27.298 1.00 26.39 200 ALA B CA 1
ATOM 3327 C C . ALA B 1 204 ? 19.926 -27.772 -25.949 1.00 26.56 200 ALA B C 1
ATOM 3328 O O . ALA B 1 204 ? 20.947 -28.342 -25.565 1.00 27.03 200 ALA B O 1
ATOM 3330 N N . ALA B 1 205 ? 19.297 -26.837 -25.237 1.00 26.32 201 ALA B N 1
ATOM 3331 C CA . ALA B 1 205 ? 19.718 -26.443 -23.891 1.00 26.49 201 ALA B CA 1
ATOM 3332 C C . ALA B 1 205 ? 19.208 -27.378 -22.781 1.00 26.57 201 ALA B C 1
ATOM 3333 O O . ALA B 1 205 ? 19.443 -27.117 -21.600 1.00 26.70 201 ALA B O 1
ATOM 3335 N N . GLY B 1 206 ? 18.504 -28.447 -23.152 1.00 26.52 202 GLY B N 1
ATOM 3336 C CA . GLY B 1 206 ? 18.036 -29.452 -22.192 1.00 26.65 202 GLY B CA 1
ATOM 3337 C C . GLY B 1 206 ? 16.804 -29.062 -21.391 1.00 26.37 202 GLY B C 1
ATOM 3338 O O . GLY B 1 206 ? 16.584 -29.581 -20.294 1.00 26.55 202 GLY B O 1
ATOM 3339 N N . LEU B 1 207 ? 15.991 -28.164 -21.938 1.00 25.96 203 LEU B N 1
ATOM 3340 C CA . LEU B 1 207 ? 14.816 -27.661 -21.233 1.00 25.62 203 LEU B CA 1
ATOM 3341 C C . LEU B 1 207 ? 13.547 -28.399 -21.650 1.00 25.48 203 LEU B C 1
ATOM 3342 O O . LEU B 1 207 ? 13.492 -29.019 -22.711 1.00 25.34 203 LEU B O 1
ATOM 3347 N N . ASP B 1 208 ? 12.533 -28.315 -20.794 1.00 25.41 204 ASP B N 1
ATOM 3348 C CA . ASP B 1 208 ? 11.246 -28.970 -21.012 1.00 25.36 204 ASP B CA 1
ATOM 3349 C C . ASP B 1 208 ? 10.350 -28.080 -21.877 1.00 24.75 204 ASP B C 1
ATOM 3350 O O . ASP B 1 208 ? 10.007 -26.963 -21.479 1.00 24.56 204 ASP B O 1
ATOM 3355 N N . LEU B 1 209 ? 9.973 -28.582 -23.052 1.00 24.31 205 LEU B N 1
ATOM 3356 C CA . LEU B 1 209 ? 9.163 -27.821 -24.001 1.00 23.92 205 LEU B CA 1
ATOM 3357 C C . LEU B 1 209 ? 7.723 -27.591 -23.524 1.00 23.47 205 LEU B C 1
ATOM 3358 O O . LEU B 1 209 ? 7.160 -26.525 -23.769 1.00 23.10 205 LEU B O 1
ATOM 3363 N N . GLN B 1 210 ? 7.136 -28.578 -22.848 1.00 23.20 206 GLN B N 1
ATOM 3364 C CA . GLN B 1 210 ? 5.786 -28.434 -22.289 1.00 22.89 206 GLN B CA 1
ATOM 3365 C C . GLN B 1 210 ? 5.711 -27.205 -21.381 1.00 22.72 206 GLN B C 1
ATOM 3366 O O . GLN B 1 210 ? 4.791 -26.392 -21.498 1.00 22.55 206 GLN B O 1
ATOM 3372 N N . ALA B 1 211 ? 6.697 -27.074 -20.494 1.00 22.61 207 ALA B N 1
ATOM 3373 C CA . ALA B 1 211 ? 6.767 -25.954 -19.554 1.00 22.51 207 ALA B CA 1
ATOM 3374 C C . ALA B 1 211 ? 6.974 -24.623 -20.273 1.00 22.16 207 ALA B C 1
ATOM 3375 O O . ALA B 1 211 ? 6.346 -23.623 -19.918 1.00 22.16 207 ALA B O 1
ATOM 3377 N N . LEU B 1 212 ? 7.850 -24.615 -21.278 1.00 21.98 208 LEU B N 1
ATOM 3378 C CA . LEU B 1 212 ? 8.113 -23.406 -22.066 1.00 21.65 208 LEU B CA 1
ATOM 3379 C C . LEU B 1 212 ? 6.832 -22.889 -22.713 1.00 21.57 208 LEU B C 1
ATOM 3380 O O . LEU B 1 212 ? 6.566 -21.687 -22.699 1.00 21.26 208 LEU B O 1
ATOM 3385 N N . GLY B 1 213 ? 6.048 -23.803 -23.280 1.00 21.80 209 GLY B N 1
ATOM 3386 C CA . GLY B 1 213 ? 4.770 -23.455 -23.888 1.00 21.74 209 GLY B CA 1
ATOM 3387 C C . GLY B 1 213 ? 3.791 -22.884 -22.880 1.00 21.94 209 GLY B C 1
ATOM 3388 O O . GLY B 1 213 ? 3.129 -21.885 -23.156 1.00 21.92 209 GLY B O 1
ATOM 3389 N N . ARG B 1 214 ? 3.705 -23.505 -21.705 1.00 22.32 210 ARG B N 1
ATOM 3390 C CA . ARG B 1 214 ? 2.813 -23.008 -20.654 1.00 22.62 210 ARG B CA 1
ATOM 3391 C C . ARG B 1 214 ? 3.184 -21.578 -20.247 1.00 22.31 210 ARG B C 1
ATOM 3392 O O . ARG B 1 214 ? 2.301 -20.741 -20.082 1.00 22.37 210 ARG B O 1
ATOM 3400 N N . VAL B 1 215 ? 4.480 -21.295 -20.121 1.00 22.16 211 VAL B N 1
ATOM 3401 C CA . VAL B 1 215 ? 4.935 -19.947 -19.769 1.00 22.01 211 VAL B CA 1
ATOM 3402 C C . VAL B 1 215 ? 4.579 -18.944 -20.864 1.00 21.78 211 VAL B C 1
ATOM 3403 O O . VAL B 1 215 ? 4.069 -17.862 -20.573 1.00 21.73 211 VAL B O 1
ATOM 3407 N N . VAL B 1 216 ? 4.832 -19.317 -22.117 1.00 21.62 212 VAL B N 1
ATOM 3408 C CA . VAL B 1 216 ? 4.541 -18.448 -23.257 1.00 21.31 212 VAL B CA 1
ATOM 3409 C C . VAL B 1 216 ? 3.066 -18.054 -23.287 1.00 21.40 212 VAL B C 1
ATOM 3410 O O . VAL B 1 216 ? 2.738 -16.868 -23.334 1.00 21.29 212 VAL B O 1
ATOM 3414 N N . ARG B 1 217 ? 2.186 -19.053 -23.247 1.00 21.43 213 ARG B N 1
ATOM 3415 C CA . ARG B 1 217 ? 0.749 -18.810 -23.330 1.00 21.41 213 ARG B CA 1
ATOM 3416 C C . ARG B 1 217 ? 0.233 -18.021 -22.129 1.00 21.62 213 ARG B C 1
ATOM 3417 O O . ARG B 1 217 ? -0.597 -17.127 -22.284 1.00 21.35 213 ARG B O 1
ATOM 3425 N N . HIS B 1 218 ? 0.734 -18.335 -20.937 1.00 21.98 214 HIS B N 1
ATOM 3426 C CA . HIS B 1 218 ? 0.296 -17.627 -19.740 1.00 22.27 214 HIS B CA 1
ATOM 3427 C C . HIS B 1 218 ? 0.678 -16.155 -19.795 1.00 22.41 214 HIS B C 1
ATOM 3428 O O . HIS B 1 218 ? -0.151 -15.283 -19.533 1.00 22.24 214 HIS B O 1
ATOM 3435 N N . THR B 1 219 ? 1.935 -15.887 -20.136 1.00 22.58 215 THR B N 1
ATOM 3436 C CA . THR B 1 219 ? 2.454 -14.525 -20.118 1.00 22.78 215 THR B CA 1
ATOM 3437 C C . THR B 1 219 ? 1.886 -13.677 -21.258 1.00 23.04 215 THR B C 1
ATOM 3438 O O . THR B 1 219 ? 1.679 -12.472 -21.092 1.00 23.11 215 THR B O 1
ATOM 3442 N N . ASP B 1 220 ? 1.613 -14.304 -22.401 1.00 23.21 216 ASP B N 1
ATOM 3443 C CA . ASP B 1 220 ? 0.969 -13.602 -23.514 1.00 23.48 216 ASP B CA 1
ATOM 3444 C C . ASP B 1 220 ? -0.492 -13.237 -23.220 1.00 23.84 216 ASP B C 1
ATOM 3445 O O . ASP B 1 220 ? -0.992 -12.241 -23.746 1.00 23.81 216 ASP B O 1
ATOM 3450 N N . ALA B 1 221 ? -1.170 -14.024 -22.385 1.00 24.36 217 ALA B N 1
ATOM 3451 C CA . ALA B 1 221 ? -2.494 -13.633 -21.894 1.00 24.80 217 ALA B CA 1
ATOM 3452 C C . ALA B 1 221 ? -2.388 -12.338 -21.083 1.00 25.25 217 ALA B C 1
ATOM 3453 O O . ALA B 1 221 ? -3.243 -11.460 -21.185 1.00 25.55 217 ALA B O 1
ATOM 3455 N N . LEU B 1 222 ? -1.324 -12.223 -20.291 1.00 25.70 218 LEU B N 1
ATOM 3456 C CA . LEU B 1 222 ? -1.110 -11.052 -19.442 1.00 26.02 218 LEU B CA 1
ATOM 3457 C C . LEU B 1 222 ? -0.689 -9.811 -20.224 1.00 26.03 218 LEU B C 1
ATOM 3458 O O . LEU B 1 222 ? -1.283 -8.746 -20.057 1.00 26.46 218 LEU B O 1
ATOM 3463 N N . THR B 1 223 ? 0.334 -9.942 -21.066 1.00 25.95 219 THR B N 1
ATOM 3464 C CA . THR B 1 223 ? 0.925 -8.781 -21.746 1.00 25.94 219 THR B CA 1
ATOM 3465 C C . THR B 1 223 ? 0.190 -8.368 -23.022 1.00 25.85 219 THR B C 1
ATOM 3466 O O . THR B 1 223 ? 0.334 -7.232 -23.477 1.00 25.91 219 THR B O 1
ATOM 3470 N N . GLY B 1 224 ? -0.577 -9.289 -23.602 1.00 25.65 220 GLY B N 1
ATOM 3471 C CA . GLY B 1 224 ? -1.300 -9.022 -24.845 1.00 25.38 220 GLY B CA 1
ATOM 3472 C C . GLY B 1 224 ? -0.671 -9.662 -26.072 1.00 25.13 220 GLY B C 1
ATOM 3473 O O . GLY B 1 224 ? -1.334 -9.805 -27.103 1.00 25.14 220 GLY B O 1
ATOM 3474 N N . GLY B 1 225 ? 0.604 -10.040 -25.975 1.00 24.85 221 GLY B N 1
ATOM 3475 C CA . GLY B 1 225 ? 1.312 -10.678 -27.087 1.00 24.47 221 GLY B CA 1
ATOM 3476 C C . GLY B 1 225 ? 2.024 -9.670 -27.978 1.00 24.26 221 GLY B C 1
ATOM 3477 O O . GLY B 1 225 ? 2.165 -8.505 -27.607 1.00 24.24 221 GLY B O 1
ATOM 3478 N N . PRO B 1 226 ? 2.464 -10.107 -29.174 1.00 23.89 222 PRO B N 1
ATOM 3479 C CA . PRO B 1 226 ? 3.158 -9.225 -30.127 1.00 23.86 222 PRO B CA 1
ATOM 3480 C C . PRO B 1 226 ? 2.373 -7.956 -30.457 1.00 23.68 222 PRO B C 1
ATOM 3481 O O . PRO B 1 226 ? 2.971 -6.916 -30.733 1.00 23.76 222 PRO B O 1
ATOM 3485 N N . GLY B 1 227 ? 1.044 -8.055 -30.425 1.00 23.47 223 GLY B N 1
ATOM 3486 C CA . GLY B 1 227 ? 0.166 -6.919 -30.654 1.00 23.47 223 GLY B CA 1
ATOM 3487 C C . GLY B 1 227 ? 0.390 -5.761 -29.700 1.00 23.70 223 GLY B C 1
ATOM 3488 O O . GLY B 1 227 ? 0.076 -4.619 -30.031 1.00 23.75 223 GLY B O 1
ATOM 3489 N N . ALA B 1 228 ? 0.938 -6.052 -28.521 1.00 23.82 224 ALA B N 1
ATOM 3490 C CA . ALA B 1 228 ? 1.224 -5.028 -27.518 1.00 24.14 224 ALA B CA 1
ATOM 3491 C C . ALA B 1 228 ? 2.125 -3.914 -28.047 1.00 24.32 224 ALA B C 1
ATOM 3492 O O . ALA B 1 228 ? 2.034 -2.779 -27.593 1.00 24.56 224 ALA B O 1
ATOM 3494 N N . ILE B 1 229 ? 2.984 -4.234 -29.011 1.00 24.40 225 ILE B N 1
ATOM 3495 C CA . ILE B 1 229 ? 3.910 -3.249 -29.569 1.00 24.49 225 ILE B CA 1
ATOM 3496 C C . ILE B 1 229 ? 3.292 -2.464 -30.733 1.00 24.36 225 ILE B C 1
ATOM 3497 O O . ILE B 1 229 ? 3.886 -1.497 -31.212 1.00 24.59 225 ILE B O 1
ATOM 3502 N N . MET B 1 230 ? 2.102 -2.870 -31.172 1.00 24.03 226 MET B N 1
ATOM 3503 C CA . MET B 1 230 ? 1.457 -2.266 -32.338 1.00 23.93 226 MET B CA 1
ATOM 3504 C C . MET B 1 230 ? 0.506 -1.162 -31.882 1.00 24.03 226 MET B C 1
ATOM 3505 O O . MET B 1 230 ? -0.717 -1.291 -31.967 1.00 23.79 226 MET B O 1
ATOM 3510 N N . VAL B 1 231 ? 1.098 -0.071 -31.400 1.00 24.22 227 VAL B N 1
ATOM 3511 C CA . VAL B 1 231 ? 0.352 1.041 -30.819 1.00 24.34 227 VAL B CA 1
ATOM 3512 C C . VAL B 1 231 ? 0.824 2.383 -31.396 1.00 24.55 227 VAL B C 1
ATOM 3513 O O . VAL B 1 231 ? 0.821 3.401 -30.706 1.00 24.68 227 VAL B O 1
ATOM 3517 N N . ARG B 1 232 ? 1.204 2.370 -32.675 1.00 24.61 228 ARG B N 1
ATOM 3518 C CA . ARG B 1 232 ? 1.655 3.572 -33.380 1.00 24.88 228 ARG B CA 1
ATOM 3519 C C . ARG B 1 232 ? 0.789 3.898 -34.599 1.00 24.59 228 ARG B C 1
ATOM 3520 O O . ARG B 1 232 ? 0.352 3.000 -35.316 1.00 24.24 228 ARG B O 1
ATOM 3528 N N . ASP B 1 233 ? 0.569 5.193 -34.831 1.00 24.63 229 ASP B N 1
ATOM 3529 C CA . ASP B 1 233 ? -0.201 5.676 -35.984 1.00 24.67 229 ASP B CA 1
ATOM 3530 C C . ASP B 1 233 ? 0.540 5.489 -37.304 1.00 24.88 229 ASP B C 1
ATOM 3531 O O . ASP B 1 233 ? -0.077 5.242 -38.343 1.00 24.69 229 ASP B O 1
ATOM 3536 N N . ASN B 1 234 ? 1.860 5.639 -37.255 1.00 25.32 230 ASN B N 1
ATOM 3537 C CA . ASN B 1 234 ? 2.709 5.573 -38.440 1.00 25.71 230 ASN B CA 1
ATOM 3538 C C . ASN B 1 234 ? 4.087 5.043 -38.056 1.00 26.03 230 ASN B C 1
ATOM 3539 O O . ASN B 1 234 ? 4.372 4.874 -36.872 1.00 25.95 230 ASN B O 1
ATOM 3544 N N . MET B 1 235 ? 4.944 4.794 -39.042 1.00 26.66 231 MET B N 1
ATOM 3545 C CA . MET B 1 235 ? 6.253 4.188 -38.771 1.00 27.17 231 MET B CA 1
ATOM 3546 C C . MET B 1 235 ? 7.410 5.196 -38.708 1.00 27.68 231 MET B C 1
ATOM 3547 O O . MET B 1 235 ? 8.572 4.833 -38.901 1.00 27.94 231 MET B O 1
ATOM 3552 N N . LYS B 1 236 ? 7.096 6.452 -38.400 1.00 28.04 232 LYS B N 1
ATOM 3553 C CA . LYS B 1 236 ? 8.126 7.460 -38.181 1.00 28.60 232 LYS B CA 1
ATOM 3554 C C . LYS B 1 236 ? 8.903 7.158 -36.904 1.00 28.52 232 LYS B C 1
ATOM 3555 O O . LYS B 1 236 ? 8.372 6.546 -35.968 1.00 28.15 232 LYS B O 1
ATOM 3561 N N . ASP B 1 237 ? 10.155 7.602 -36.865 1.00 28.65 233 ASP B N 1
ATOM 3562 C CA . ASP B 1 237 ? 10.972 7.463 -35.668 1.00 28.80 233 ASP B CA 1
ATOM 3563 C C . ASP B 1 237 ? 10.361 8.272 -34.532 1.00 28.73 233 ASP B C 1
ATOM 3564 O O . ASP B 1 237 ? 9.810 9.351 -34.753 1.00 28.84 233 ASP B O 1
ATOM 3569 N N . LEU B 1 238 ? 10.462 7.738 -33.319 1.00 28.53 234 LEU B N 1
ATOM 3570 C CA . LEU B 1 238 ? 9.930 8.403 -32.138 1.00 28.60 234 LEU B CA 1
ATOM 3571 C C . LEU B 1 238 ? 10.869 9.516 -31.677 1.00 29.17 234 LEU B C 1
ATOM 3572 O O . LEU B 1 238 ? 12.055 9.283 -31.435 1.00 29.33 234 LEU B O 1
ATOM 3577 N N . GLU B 1 239 ? 10.331 10.726 -31.565 1.00 29.49 235 GLU B N 1
ATOM 3578 C CA . GLU B 1 239 ? 11.068 11.844 -30.995 1.00 30.04 235 GLU B CA 1
ATOM 3579 C C . GLU B 1 239 ? 11.124 11.689 -29.477 1.00 29.69 235 GLU B C 1
ATOM 3580 O O . GLU B 1 239 ? 10.276 11.010 -28.898 1.00 29.18 235 GLU B O 1
ATOM 3586 N N . PRO B 1 240 ? 12.123 12.315 -28.827 1.00 29.74 236 PRO B N 1
ATOM 3587 C CA . PRO B 1 240 ? 12.310 12.156 -27.380 1.00 29.66 236 PRO B CA 1
ATOM 3588 C C . PRO B 1 240 ? 11.110 12.517 -26.490 1.00 29.38 236 PRO B C 1
ATOM 3589 O O . PRO B 1 240 ? 11.010 11.998 -25.379 1.00 29.31 236 PRO B O 1
ATOM 3593 N N . ASP B 1 241 ? 10.215 13.384 -26.962 1.00 29.08 237 ASP B N 1
ATOM 3594 C CA . ASP B 1 241 ? 9.035 13.766 -26.179 1.00 28.92 237 ASP B CA 1
ATOM 3595 C C . ASP B 1 241 ? 7.787 12.958 -26.522 1.00 28.14 237 ASP B C 1
ATOM 3596 O O . ASP B 1 241 ? 6.738 13.158 -25.907 1.00 28.09 237 ASP B O 1
ATOM 3601 N N . ASN B 1 242 ? 7.896 12.050 -27.493 1.00 27.52 238 ASN B N 1
ATOM 3602 C CA . ASN B 1 242 ? 6.816 11.107 -27.783 1.00 26.71 238 ASN B CA 1
ATOM 3603 C C . ASN B 1 242 ? 6.543 10.291 -26.527 1.00 26.36 238 ASN B C 1
ATOM 3604 O O . ASN B 1 242 ? 7.481 9.817 -25.877 1.00 26.46 238 ASN B O 1
ATOM 3609 N N . PHE B 1 243 ? 5.268 10.138 -26.178 1.00 25.97 239 PHE B N 1
ATOM 3610 C CA . PHE B 1 243 ? 4.885 9.376 -24.984 1.00 25.64 239 PHE B CA 1
ATOM 3611 C C . PHE B 1 243 ? 5.396 7.940 -25.006 1.00 25.44 239 PHE B C 1
ATOM 3612 O O . PHE B 1 243 ? 5.602 7.339 -23.953 1.00 25.51 239 PHE B O 1
ATOM 3620 N N . LEU B 1 244 ? 5.599 7.394 -26.202 1.00 25.32 240 LEU B N 1
ATOM 3621 C CA . LEU B 1 244 ? 6.130 6.042 -26.348 1.00 25.31 240 LEU B CA 1
ATOM 3622 C C . LEU B 1 244 ? 7.662 5.974 -26.372 1.00 25.77 240 LEU B C 1
ATOM 3623 O O . LEU B 1 244 ? 8.217 4.878 -26.385 1.00 25.75 240 LEU B O 1
ATOM 3628 N N . TYR B 1 245 ? 8.348 7.116 -26.354 1.00 26.47 241 TYR B N 1
ATOM 3629 C CA . TYR B 1 245 ? 9.805 7.129 -26.540 1.00 27.03 241 TYR B CA 1
ATOM 3630 C C . TYR B 1 245 ? 10.568 6.377 -25.451 1.00 27.30 241 TYR B C 1
ATOM 3631 O O . TYR B 1 245 ? 11.328 5.460 -25.758 1.00 27.15 241 TYR B O 1
ATOM 3640 N N . GLN B 1 246 ? 10.382 6.761 -24.190 1.00 27.86 242 GLN B N 1
ATOM 3641 C CA . GLN B 1 246 ? 11.122 6.111 -23.099 1.00 28.26 242 GLN B CA 1
ATOM 3642 C C . GLN B 1 246 ? 10.732 4.638 -22.927 1.00 27.86 242 GLN B C 1
ATOM 3643 O O . GLN B 1 246 ? 11.603 3.803 -22.702 1.00 28.01 242 GLN B O 1
ATOM 3649 N N . PRO B 1 247 ? 9.431 4.311 -23.033 1.00 27.71 243 PRO B N 1
ATOM 3650 C CA . PRO B 1 247 ? 9.051 2.896 -22.995 1.00 27.41 243 PRO B CA 1
ATOM 3651 C C . PRO B 1 247 ? 9.661 2.050 -24.118 1.00 27.24 243 PRO B C 1
ATOM 3652 O O . PRO B 1 247 ? 10.133 0.945 -23.856 1.00 27.19 243 PRO B O 1
ATOM 3656 N N . PHE B 1 248 ? 9.657 2.562 -25.348 1.00 27.14 244 PHE B N 1
ATOM 3657 C CA . PHE B 1 248 ? 10.218 1.814 -26.482 1.00 27.01 244 PHE B CA 1
ATOM 3658 C C . PHE B 1 248 ? 11.741 1.718 -26.415 1.00 27.43 244 PHE B C 1
ATOM 3659 O O . PHE B 1 248 ? 12.323 0.699 -26.797 1.00 27.28 244 PHE B O 1
ATOM 3667 N N . LEU B 1 249 ? 12.376 2.775 -25.918 1.00 27.93 245 LEU B N 1
ATOM 3668 C CA . LEU B 1 249 ? 13.816 2.775 -25.706 1.00 28.36 245 LEU B CA 1
ATOM 3669 C C . LEU B 1 249 ? 14.189 1.700 -24.685 1.00 28.32 245 LEU B C 1
ATOM 3670 O O . LEU B 1 249 ? 15.125 0.932 -24.897 1.00 28.35 245 LEU B O 1
ATOM 3675 N N . HIS B 1 250 ? 13.439 1.650 -23.587 1.00 28.32 246 HIS B N 1
ATOM 3676 C CA . HIS B 1 250 ? 13.579 0.599 -22.570 1.00 28.38 246 HIS B CA 1
ATOM 3677 C C . HIS B 1 250 ? 13.380 -0.793 -23.194 1.00 27.81 246 HIS B C 1
ATOM 3678 O O . HIS B 1 250 ? 14.155 -1.712 -22.929 1.00 27.77 246 HIS B O 1
ATOM 3685 N N . THR B 1 251 ? 12.361 -0.932 -24.041 1.00 27.35 247 THR B N 1
ATOM 3686 C CA . THR B 1 251 ? 12.112 -2.187 -24.763 1.00 26.91 247 THR B CA 1
ATOM 3687 C C . THR B 1 251 ? 13.256 -2.558 -25.723 1.00 26.79 247 THR B C 1
ATOM 3688 O O . THR B 1 251 ? 13.608 -3.734 -25.850 1.00 26.68 247 THR B O 1
ATOM 3692 N N . ARG B 1 252 ? 13.833 -1.562 -26.393 1.00 26.70 248 ARG B N 1
ATOM 3693 C CA . ARG B 1 252 ? 15.011 -1.790 -27.237 1.00 26.59 248 ARG B CA 1
ATOM 3694 C C . ARG B 1 252 ? 16.185 -2.325 -26.417 1.00 26.76 248 ARG B C 1
ATOM 3695 O O . ARG B 1 252 ? 16.879 -3.244 -26.848 1.00 26.82 248 ARG B O 1
ATOM 3703 N N . GLY B 1 253 ? 16.408 -1.733 -25.245 1.00 26.72 249 GLY B N 1
ATOM 3704 C CA . GLY B 1 253 ? 17.484 -2.155 -24.354 1.00 26.82 249 GLY B CA 1
ATOM 3705 C C . GLY B 1 253 ? 17.306 -3.586 -23.880 1.00 26.49 249 GLY B C 1
ATOM 3706 O O . GLY B 1 253 ? 18.221 -4.402 -23.996 1.00 26.45 249 GLY B O 1
ATOM 3707 N N . LEU B 1 254 ? 16.123 -3.891 -23.351 1.00 26.10 250 LEU B N 1
ATOM 3708 C CA . LEU B 1 254 ? 15.792 -5.253 -22.920 1.00 25.87 250 LEU B CA 1
ATOM 3709 C C . LEU B 1 254 ? 15.923 -6.256 -24.065 1.00 25.44 250 LEU B C 1
ATOM 3710 O O . LEU B 1 254 ? 16.491 -7.338 -23.891 1.00 25.45 250 LEU B O 1
ATOM 3715 N N . GLY B 1 255 ? 15.388 -5.890 -25.226 1.00 24.97 251 GLY B N 1
ATOM 3716 C CA . GLY B 1 255 ? 15.346 -6.785 -26.382 1.00 24.68 251 GLY B CA 1
ATOM 3717 C C . GLY B 1 255 ? 16.715 -7.140 -26.921 1.00 24.66 251 GLY B C 1
ATOM 3718 O O . GLY B 1 255 ? 17.016 -8.309 -27.147 1.00 24.43 251 GLY B O 1
ATOM 3719 N N . GLU B 1 256 ? 17.545 -6.124 -27.121 1.00 24.92 252 GLU B N 1
ATOM 3720 C CA . GLU B 1 256 ? 18.900 -6.322 -27.622 1.00 25.19 252 GLU B CA 1
ATOM 3721 C C . GLU B 1 256 ? 19.761 -7.110 -26.633 1.00 25.29 252 GLU B C 1
ATOM 3722 O O . GLU B 1 256 ? 20.598 -7.916 -27.038 1.00 25.51 252 GLU B O 1
ATOM 3728 N N . LYS B 1 257 ? 19.542 -6.895 -25.339 1.00 25.20 253 LYS B N 1
ATOM 3729 C CA . LYS B 1 257 ? 20.266 -7.648 -24.321 1.00 25.49 253 LYS B CA 1
ATOM 3730 C C . LYS B 1 257 ? 19.829 -9.120 -24.312 1.00 25.24 253 LYS B C 1
ATOM 3731 O O . LYS B 1 257 ? 20.676 -10.015 -24.348 1.00 25.34 253 LYS B O 1
ATOM 3737 N N . ASP B 1 258 ? 18.521 -9.375 -24.283 1.00 24.86 254 ASP B N 1
ATOM 3738 C CA . ASP B 1 258 ? 18.020 -10.760 -24.284 1.00 24.80 254 ASP B CA 1
ATOM 3739 C C . ASP B 1 258 ? 18.340 -11.495 -25.588 1.00 24.76 254 ASP B C 1
ATOM 3740 O O . ASP B 1 258 ? 18.727 -12.666 -25.559 1.00 24.63 254 ASP B O 1
ATOM 3745 N N . LEU B 1 259 ? 18.190 -10.812 -26.721 1.00 24.86 255 LEU B N 1
ATOM 3746 C CA . LEU B 1 259 ? 18.501 -11.416 -28.019 1.00 25.01 255 LEU B CA 1
ATOM 3747 C C . LEU B 1 259 ? 19.983 -11.779 -28.132 1.00 25.39 255 LEU B C 1
ATOM 3748 O O . LEU B 1 259 ? 20.319 -12.865 -28.602 1.00 25.29 255 LEU B O 1
ATOM 3753 N N . SER B 1 260 ? 20.862 -10.885 -27.684 1.00 25.89 256 SER B N 1
ATOM 3754 C CA . SER B 1 260 ? 22.299 -11.153 -27.711 1.00 26.41 256 SER B CA 1
ATOM 3755 C C . SER B 1 260 ? 22.654 -12.345 -26.825 1.00 26.37 256 SER B C 1
ATOM 3756 O O . SER B 1 260 ? 23.435 -13.210 -27.228 1.00 26.59 256 SER B O 1
ATOM 3759 N N . LEU B 1 261 ? 22.076 -12.388 -25.626 1.00 26.13 257 LEU B N 1
ATOM 3760 C CA . LEU B 1 261 ? 22.261 -13.527 -24.726 1.00 26.03 257 LEU B CA 1
ATOM 3761 C C . LEU B 1 261 ? 21.716 -14.811 -25.346 1.00 25.72 257 LEU B C 1
ATOM 3762 O O . LEU B 1 261 ? 22.345 -15.866 -25.251 1.00 25.98 257 LEU B O 1
ATOM 3767 N N . ALA B 1 262 ? 20.554 -14.715 -25.985 1.00 25.24 258 ALA B N 1
ATOM 3768 C CA . ALA B 1 262 ? 19.948 -15.869 -26.646 1.00 24.94 258 ALA B CA 1
ATOM 3769 C C . ALA B 1 262 ? 20.828 -16.367 -27.793 1.00 25.06 258 ALA B C 1
ATOM 3770 O O . ALA B 1 262 ? 20.981 -17.571 -27.981 1.00 25.00 258 ALA B O 1
ATOM 3772 N N . LEU B 1 263 ? 21.413 -15.437 -28.546 1.00 25.18 259 LEU B N 1
ATOM 3773 C CA . LEU B 1 263 ? 22.294 -15.795 -29.661 1.00 25.39 259 LEU B CA 1
ATOM 3774 C C . LEU B 1 263 ? 23.586 -16.456 -29.177 1.00 25.72 259 LEU B C 1
ATOM 3775 O O . LEU B 1 263 ? 24.113 -17.355 -29.835 1.00 25.78 259 LEU B O 1
ATOM 3780 N N . ALA B 1 264 ? 24.087 -16.007 -28.029 1.00 25.89 260 ALA B N 1
ATOM 3781 C CA . ALA B 1 264 ? 25.288 -16.587 -27.435 1.00 26.34 260 ALA B CA 1
ATOM 3782 C C . ALA B 1 264 ? 25.002 -17.991 -26.918 1.00 26.30 260 ALA B C 1
ATOM 3783 O O . ALA B 1 264 ? 25.820 -18.899 -27.098 1.00 26.47 260 ALA B O 1
ATOM 3785 N N . LEU B 1 265 ? 23.843 -18.169 -26.281 1.00 26.06 261 LEU B N 1
ATOM 3786 C CA . LEU B 1 265 ? 23.413 -19.496 -25.835 1.00 26.00 261 LEU B CA 1
ATOM 3787 C C . LEU B 1 265 ? 23.301 -20.446 -27.027 1.00 26.23 261 LEU B C 1
ATOM 3788 O O . LEU B 1 265 ? 23.671 -21.616 -26.928 1.00 26.30 261 LEU B O 1
ATOM 3793 N N . GLY B 1 266 ? 22.795 -19.935 -28.148 1.00 26.43 262 GLY B N 1
ATOM 3794 C CA . GLY B 1 266 ? 22.646 -20.729 -29.367 1.00 26.78 262 GLY B CA 1
ATOM 3795 C C . GLY B 1 266 ? 23.975 -21.176 -29.945 1.00 27.54 262 GLY B C 1
ATOM 3796 O O . GLY B 1 266 ? 24.087 -22.280 -30.475 1.00 27.86 262 GLY B O 1
ATOM 3797 N N . GLU B 1 267 ? 24.983 -20.314 -29.848 1.00 28.28 263 GLU B N 1
ATOM 3798 C CA . GLU B 1 267 ? 26.343 -20.676 -30.233 1.00 29.03 263 GLU B CA 1
ATOM 3799 C C . GLU B 1 267 ? 26.881 -21.770 -29.310 1.00 29.58 263 GLU B C 1
ATOM 3800 O O . GLU B 1 267 ? 27.578 -22.683 -29.759 1.00 29.94 263 GLU B O 1
ATOM 3802 N N . ALA B 1 268 ? 26.541 -21.675 -28.026 1.00 29.79 264 ALA B N 1
ATOM 3803 C CA . ALA B 1 268 ? 27.007 -22.630 -27.017 1.00 30.27 264 ALA B CA 1
ATOM 3804 C C . ALA B 1 268 ? 26.399 -24.024 -27.174 1.00 30.45 264 ALA B C 1
ATOM 3805 O O . ALA B 1 268 ? 27.074 -25.019 -26.915 1.00 30.71 264 ALA B O 1
ATOM 3807 N N . VAL B 1 269 ? 25.134 -24.103 -27.585 1.00 30.44 265 VAL B N 1
ATOM 3808 C CA . VAL B 1 269 ? 24.474 -25.404 -27.760 1.00 30.68 265 VAL B CA 1
ATOM 3809 C C . VAL B 1 269 ? 24.311 -25.801 -29.235 1.00 30.91 265 VAL B C 1
ATOM 3810 O O . VAL B 1 269 ? 23.507 -26.675 -29.560 1.00 30.81 265 VAL B O 1
ATOM 3814 N N . SER B 1 270 ? 25.088 -25.165 -30.112 1.00 31.48 266 SER B N 1
ATOM 3815 C CA . SER B 1 270 ? 25.161 -25.531 -31.531 1.00 31.86 266 SER B CA 1
ATOM 3816 C C . SER B 1 270 ? 23.794 -25.531 -32.217 1.00 31.71 266 SER B C 1
ATOM 3817 O O . SER B 1 270 ? 23.385 -26.520 -32.826 1.00 31.86 266 SER B O 1
ATOM 3820 N N . VAL B 1 271 ? 23.096 -24.407 -32.100 1.00 31.65 267 VAL B N 1
ATOM 3821 C CA . VAL B 1 271 ? 21.828 -24.198 -32.789 1.00 31.52 267 VAL B CA 1
ATOM 3822 C C . VAL B 1 271 ? 21.896 -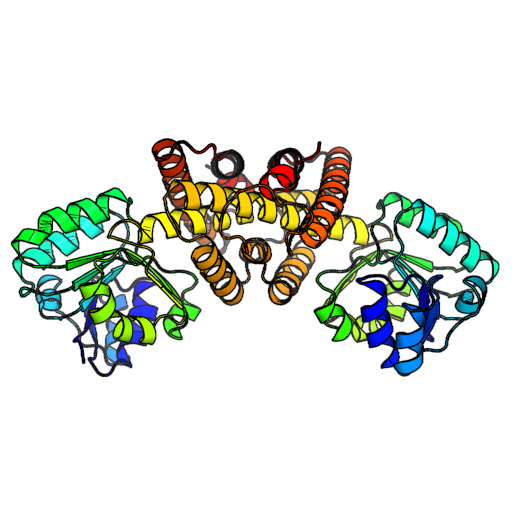22.892 -33.579 1.00 31.48 267 VAL B C 1
ATOM 3823 O O . VAL B 1 271 ? 22.369 -21.871 -33.074 1.00 31.49 267 VAL B O 1
ATOM 3827 N N . ASP B 1 272 ? 21.434 -22.953 -34.824 1.00 31.41 268 ASP B N 1
ATOM 3828 C CA . ASP B 1 272 ? 21.359 -21.804 -35.715 1.00 31.43 268 ASP B CA 1
ATOM 3829 C C . ASP B 1 272 ? 20.059 -21.053 -35.413 1.00 30.53 268 ASP B C 1
ATOM 3830 O O . ASP B 1 272 ? 18.978 -21.646 -35.438 1.00 30.15 268 ASP B O 1
ATOM 3835 N N . LEU B 1 273 ? 20.166 -19.756 -35.129 1.00 29.90 269 LEU B N 1
ATOM 3836 C CA . LEU B 1 273 ? 19.012 -18.929 -34.759 1.00 29.03 269 LEU B CA 1
ATOM 3837 C C . LEU B 1 273 ? 18.852 -17.747 -35.723 1.00 28.73 269 LEU B C 1
ATOM 3838 O O . LEU B 1 273 ? 18.971 -16.587 -35.317 1.00 28.60 269 LEU B O 1
ATOM 3843 N N . PRO B 1 274 ? 18.568 -18.037 -37.007 1.00 28.30 270 PRO B N 1
ATOM 3844 C CA . PRO B 1 274 ? 18.560 -16.988 -38.028 1.00 28.13 270 PRO B CA 1
ATOM 3845 C C . PRO B 1 274 ? 17.455 -15.932 -37.884 1.00 27.59 270 PRO B C 1
ATOM 3846 O O . PRO B 1 274 ? 17.709 -14.759 -38.163 1.00 27.82 270 PRO B O 1
ATOM 3850 N N . LEU B 1 275 ? 16.252 -16.326 -37.466 1.00 26.98 271 LEU B N 1
ATOM 3851 C CA . LEU B 1 275 ? 15.185 -15.342 -37.220 1.00 26.51 271 LEU B CA 1
ATOM 3852 C C . LEU B 1 275 ? 15.590 -14.386 -36.097 1.00 26.37 271 LEU B C 1
ATOM 3853 O O . LEU B 1 275 ? 15.380 -13.177 -36.198 1.00 26.19 271 LEU B O 1
ATOM 3858 N N . ALA B 1 276 ? 16.183 -14.936 -35.039 1.00 26.32 272 ALA B N 1
ATOM 3859 C CA . ALA B 1 276 ? 16.659 -14.139 -33.907 1.00 26.44 272 ALA B CA 1
ATOM 3860 C C . ALA B 1 276 ? 17.785 -13.175 -34.294 1.00 26.76 272 ALA B C 1
ATOM 3861 O O . ALA B 1 276 ? 17.818 -12.040 -33.815 1.00 26.70 272 ALA B O 1
ATOM 3863 N N . ARG B 1 277 ? 18.700 -13.622 -35.153 1.00 27.10 273 ARG B N 1
ATOM 3864 C CA . ARG B 1 277 ? 19.788 -12.765 -35.635 1.00 27.61 273 ARG B CA 1
ATOM 3865 C C . ARG B 1 277 ? 19.224 -11.556 -36.376 1.00 27.72 273 ARG B C 1
ATOM 3866 O O . ARG B 1 277 ? 19.623 -10.422 -36.124 1.00 27.84 273 ARG B O 1
ATOM 3868 N N . LEU B 1 278 ? 18.285 -11.815 -37.279 1.00 27.83 274 LEU B N 1
ATOM 3869 C CA . LEU B 1 278 ? 17.630 -10.764 -38.053 1.00 28.11 274 LEU B CA 1
ATOM 3870 C C . LEU B 1 278 ? 16.829 -9.824 -37.146 1.00 28.05 274 LEU B C 1
ATOM 3871 O O . LEU B 1 278 ? 16.842 -8.608 -37.341 1.00 28.27 274 LEU B O 1
ATOM 3876 N N . ALA B 1 279 ? 16.147 -10.389 -36.152 1.00 27.95 275 ALA B N 1
ATOM 3877 C CA . ALA B 1 279 ? 15.406 -9.593 -35.173 1.00 27.93 275 ALA B CA 1
ATOM 3878 C C . ALA B 1 279 ? 16.346 -8.672 -34.400 1.00 28.35 275 ALA B C 1
ATOM 3879 O O . ALA B 1 279 ? 16.062 -7.484 -34.228 1.00 28.52 275 ALA B O 1
ATOM 3881 N N . TYR B 1 280 ? 17.469 -9.230 -33.951 1.00 28.53 276 TYR B N 1
ATOM 3882 C CA . TYR B 1 280 ? 18.487 -8.480 -33.219 1.00 28.87 276 TYR B CA 1
ATOM 3883 C C . TYR B 1 280 ? 19.009 -7.267 -33.999 1.00 28.99 276 TYR B C 1
ATOM 3884 O O . TYR B 1 280 ? 19.147 -6.182 -33.434 1.00 29.06 276 TYR B O 1
ATOM 3893 N N . GLU B 1 281 ? 19.286 -7.455 -35.289 1.00 28.97 277 GLU B N 1
ATOM 3894 C CA . GLU B 1 281 ? 19.825 -6.381 -36.138 1.00 29.18 277 GLU B CA 1
ATOM 3895 C C . GLU B 1 281 ? 18.802 -5.279 -36.443 1.00 28.49 277 GLU B C 1
ATOM 3896 O O . GLU B 1 281 ? 19.170 -4.108 -36.566 1.00 28.61 277 GLU B O 1
ATOM 3902 N N . GLY B 1 282 ? 17.528 -5.652 -36.560 1.00 27.47 278 GLY B N 1
ATOM 3903 C CA . GLY B 1 282 ? 16.488 -4.732 -37.037 1.00 26.81 278 GLY B CA 1
ATOM 3904 C C . GLY B 1 282 ? 15.505 -4.197 -36.007 1.00 26.10 278 GLY B C 1
ATOM 3905 O O . GLY B 1 282 ? 14.726 -3.287 -36.315 1.00 25.86 278 GLY B O 1
ATOM 3906 N N . LEU B 1 283 ? 15.531 -4.742 -34.791 1.00 25.41 279 LEU B N 1
ATOM 3907 C CA . LEU B 1 283 ? 14.536 -4.393 -33.775 1.00 24.94 279 LEU B CA 1
ATOM 3908 C C . LEU B 1 283 ? 14.481 -2.897 -33.508 1.00 24.91 279 LEU B C 1
ATOM 3909 O O . LEU B 1 283 ? 13.407 -2.294 -33.551 1.00 24.63 279 LEU B O 1
ATOM 3914 N N . ALA B 1 284 ? 15.644 -2.316 -33.220 1.00 25.02 280 ALA B N 1
ATOM 3915 C CA . ALA B 1 284 ? 15.754 -0.894 -32.900 1.00 25.16 280 ALA B CA 1
ATOM 3916 C C . ALA B 1 284 ? 15.082 -0.028 -33.965 1.00 25.05 280 ALA B C 1
ATOM 3917 O O . ALA B 1 284 ? 14.289 0.856 -33.642 1.00 25.00 280 ALA B O 1
ATOM 3919 N N . ALA B 1 285 ? 15.395 -0.302 -35.229 1.00 25.06 281 ALA B N 1
ATOM 3920 C CA . ALA B 1 285 ? 14.812 0.430 -36.356 1.00 25.14 281 ALA B CA 1
ATOM 3921 C C . ALA B 1 285 ? 13.309 0.197 -36.461 1.00 24.73 281 ALA B C 1
ATOM 3922 O O . ALA B 1 285 ? 12.543 1.136 -36.680 1.00 24.70 281 ALA B O 1
ATOM 3924 N N . GLY B 1 286 ? 12.893 -1.057 -36.306 1.00 24.53 282 GLY B N 1
ATOM 3925 C CA . GLY B 1 286 ? 11.474 -1.410 -36.338 1.00 24.19 282 GLY B CA 1
ATOM 3926 C C . GLY B 1 286 ? 10.663 -0.679 -35.280 1.00 24.15 282 GLY B C 1
ATOM 3927 O O . GLY B 1 286 ? 9.557 -0.228 -35.552 1.00 23.90 282 GLY B O 1
ATOM 3928 N N . LEU B 1 287 ? 11.222 -0.557 -34.077 1.00 24.38 283 LEU B N 1
ATOM 3929 C CA . LEU B 1 287 ? 10.577 0.174 -32.978 1.00 24.47 283 LEU B CA 1
ATOM 3930 C C . LEU B 1 287 ? 10.559 1.700 -33.157 1.00 25.10 283 LEU B C 1
ATOM 3931 O O . LEU B 1 287 ? 9.930 2.409 -32.367 1.00 25.12 283 LEU B O 1
ATOM 3936 N N . GLY B 1 288 ? 11.251 2.211 -34.173 1.00 25.64 284 GLY B N 1
ATOM 3937 C CA . GLY B 1 288 ? 11.342 3.653 -34.385 1.00 26.22 284 GLY B CA 1
ATOM 3938 C C . GLY B 1 288 ? 12.265 4.350 -33.397 1.00 26.87 284 GLY B C 1
ATOM 3939 O O . GLY B 1 288 ? 12.160 5.561 -33.196 1.00 26.79 284 GLY B O 1
ATOM 3940 N N . VAL B 1 289 ? 13.159 3.583 -32.775 1.00 27.44 285 VAL B N 1
ATOM 3941 C CA . VAL B 1 289 ? 14.224 4.137 -31.937 1.00 28.22 285 VAL B CA 1
ATOM 3942 C C . VAL B 1 289 ? 15.566 3.543 -32.378 1.00 28.99 285 VAL B C 1
ATOM 3943 O O . VAL B 1 289 ? 16.199 2.795 -31.631 1.00 28.90 285 VAL B O 1
ATOM 3947 N N . PRO B 1 290 ? 16.001 3.874 -33.608 1.00 29.91 286 PRO B N 1
ATOM 3948 C CA . PRO B 1 290 ? 17.279 3.379 -34.115 1.00 30.79 286 PRO B CA 1
ATOM 3949 C C . PRO B 1 290 ? 18.462 3.960 -33.347 1.00 32.04 286 PRO B C 1
ATOM 3950 O O . PRO B 1 290 ? 18.315 4.965 -32.645 1.00 32.07 286 PRO B O 1
ATOM 3954 N N . HIS B 1 291 ? 19.621 3.324 -33.479 1.00 33.25 287 HIS B N 1
ATOM 3955 C CA . HIS B 1 291 ? 20.841 3.823 -32.854 1.00 34.56 287 HIS B CA 1
ATOM 3956 C C . HIS B 1 291 ? 21.435 4.968 -33.673 1.00 35.58 287 HIS B C 1
ATOM 3957 O O . HIS B 1 291 ? 21.325 4.988 -34.901 1.00 35.68 287 HIS B O 1
ATOM 3964 N N . LYS B 1 292 ? 22.067 5.912 -32.979 1.00 36.68 288 LYS B N 1
ATOM 3965 C CA . LYS B 1 292 ? 22.584 7.136 -33.597 1.00 37.59 288 LYS B CA 1
ATOM 3966 C C . LYS B 1 292 ? 24.065 7.018 -33.951 1.00 38.29 288 LYS B C 1
ATOM 396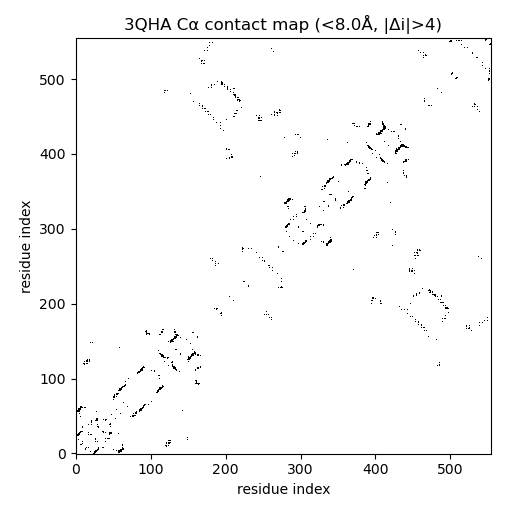7 O O . LYS B 1 292 ? 24.755 6.106 -33.494 1.00 38.68 288 LYS B O 1
#

Solvent-accessible surface area: 21978 Å² total; per-residue (Å²): 148,52,40,3,0,0,6,8,6,30,131,50,0,26,21,0,0,54,52,0,31,111,24,106,29,27,6,35,1,44,15,155,124,95,72,15,29,75,63,3,51,145,45,61,9,88,59,11,129,45,24,27,66,1,2,97,11,69,0,0,0,0,23,23,140,56,28,70,78,0,91,69,19,1,48,84,0,30,65,104,14,61,108,40,7,10,0,0,0,10,16,30,4,31,26,82,5,0,68,62,15,13,158,91,22,127,100,190,68,4,46,5,0,0,0,5,24,12,12,30,48,66,3,0,49,126,7,62,0,0,0,0,0,0,3,71,135,138,12,8,97,65,0,84,82,2,0,100,29,0,0,40,28,16,16,54,14,24,65,28,0,4,0,2,52,0,11,4,0,8,23,3,2,28,13,1,3,28,8,2,0,3,19,0,0,35,0,0,72,46,18,70,16,79,4,57,2,0,0,120,0,0,70,48,1,18,86,48,60,23,3,4,0,35,9,8,81,14,95,54,38,157,79,20,103,98,127,62,200,46,48,118,68,10,44,115,26,41,38,81,0,35,44,14,0,43,47,0,16,62,10,0,143,80,41,106,33,122,7,51,9,0,106,55,1,78,121,35,1,8,69,18,0,0,4,64,160,117,23,41,3,0,0,6,7,7,26,141,52,0,24,22,0,0,49,53,0,31,112,31,120,27,27,6,37,0,39,12,149,110,128,125,14,14,66,67,2,38,146,43,63,11,86,68,5,131,42,24,26,65,2,0,93,9,53,0,0,0,0,21,29,75,66,41,72,82,0,84,128,18,2,48,78,0,6,55,108,13,62,106,25,7,0,0,0,0,9,16,62,6,32,33,84,0,0,73,80,8,28,72,93,8,70,94,125,74,4,55,7,0,0,0,17,32,13,13,29,49,65,2,0,50,123,8,65,0,0,0,2,0,0,1,74,72,81,10,14,112,123,0,92,83,2,0,58,31,0,2,61,27,30,10,73,15,25,129,20,0,5,0,6,51,0,15,9,0,9,42,2,2,28,10,2,4,32,8,2,0,2,20,0,2,32,0,0,72,48,18,66,15,73,9,104,4,0,0,113,0,0,79,45,1,19,83,55,57,22,3,4,0,33,10,1,50,9,111,60,43,151,84,15,118,86,140,63,197,47,45,117,69,9,49,104,23,42,39,81,0,35,93,6,0,38,21,0,48,61,16,0,83,82,39,107,34,121,10,55,10,0,35,50,0,86,133,33,0,7,66,18,0,1,6,60,110,156

Sequence (555 aa):
QLKLGYIGLGNMGAPMATRMTEWPGGVTVYDIRIEAMTPLAEAGATLADSVADVAAADLIHITVLDDAQVREVVGELAGHAKPGTVIAIHSTISDTTAVELARDLKARDIHIVDAPVSGGAAAAARGELATMVGADREVYERIKPAFKHWAAVVIHAGEPGAGTRMKLARNMLTFTSYAAACEAMKLAEAAGLDLQALGRVVRHTDALTGGPGAIMVRDNMKDLEPDNFLYQPFLHTRGLGEKDLSLALALGEAVSVDLPLARLAYEGLAAGLGVPHQLKLGYIGLGNMGAPMATRMTEWPGGVTVYDIRIEAMTPLAEAGATLADSVADVAAADLIHITVLDDAQVREVVGELAGHAKPGTVIAIHSTISDTTAVELARDLKARDIHIVDAPVSGGAAAAARGELATMVGADREVYERIKPAFKHWAAVVIHAGEPGAGTRMKLARNMLTFTSYAAACEAMKLAEAAGLDLQALGRVVRHTDALTGGPGAIMVRDNMKDLEPDNFLYQPFLHTRGLGEKDLSLALALGEAVSVDLPLARLAYEGLAAGLGVPHK

Foldseek 3Di:
DWQEEEEDQPLQRLLLLLLQCPPPSAYEYDDPDPVSVPVSVVSPHHYAPDLCRRLATQEYEYADDELVVVCVSLVSSLVRHAANREYEYAYDYQLVSQVVSQVVRVVRNYHYKYWHWDDDSVLQNVLDIAIEIAGDPVNCVVCVVVSSSRYVHYHHQYHRSSRNVVVVVVVVVVVLVVVVLVLVLVLCVLVVHDSVVVVVVQVVVCVVQVPPCNLVPDPDLAQDDPVDPVQVVLVVVLVVLLVVLVVSVVSCVVSVHDRVSSVVCNVCVCSRSSRHD/DFAEEEEDQPLQRVLLLLLQCPPPNAYEYDDPDPVSVVVSVVSRHHYAPDLLRRLATQEYEYEDDELVVVVVSVVSSLV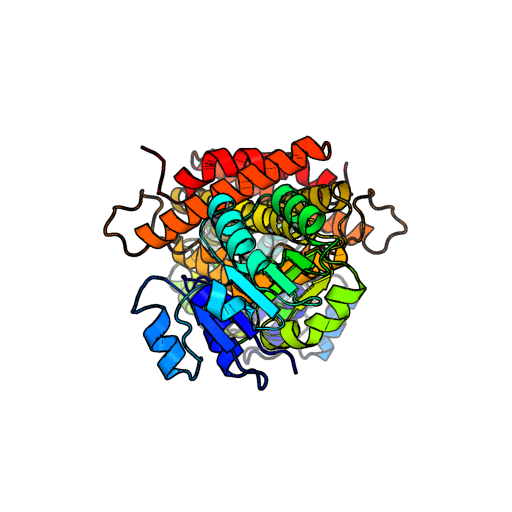RHAANHEYEYAYDYQLVSQVVVQVVNVVRNYFYKYWHWDDDSVLQNVLDIAIEIADDPVVCVVCVVVSSSNHVHYHHQYHRSSRNVVVVVVVVCVVLVVVLLVLVLVLCVLVPHDPVVVVVVVVVVCVVCVPPCNLVPDPDLAADDPPRPCNVVLVVVLVVLLVVLVVSVVSCVVSVHDRVSSVVCNVCVCSRSSNDDD

Secondary structure (DSSP, 8-state):
---EEEE--STTHHHHHHHHTTSTT-EEEE-SSTTTSHHHHHTTPEEPSSHHHHTTSSEEEE--SSHHHHHHHHHHHHTTPPTT-EEEE-S---HHHHHHHHHHHGGGT-EEEE--EES-HHHHHHT-EEEEEE--HHHHHHHHHHHHHHEEEEEEEESTTHHHHHHHHHHHHHHHHHHHHHHHHHHHHHTT--HHHHHHHHHHHHHHH--GGGG---SS-SPP-TTSTTHHHHHHHHHHHHHHHHHHHHHHHHTT---HHHHHHHHHHHHHHT---/-PPEEEE--STTHHHHHHHGGGSTT-EEEE-S-HHHHHHHHTTTPEEPSSHHHHTTSSEEEE--SSHHHHHHHHHHHHTTPPTT-EEEE-S---HHHHHHHHHHHGGGT-EEEE--EES-HHHHHHT-EEEEEE--HHHHHHHHHHHHHHEEEEEEEESTTHHHHHHHHHHHHHHHHHHHHHHHHHHHHHTT--HHHHHHHHHHHHHHH--GGGG---SS-PPPPTTSTTHHHHHHHHHHHHHHHHHHHHHHHHTT---HHHHHHHHHHHHHTT----

Nearest PDB structures (foldseek):
  3qha-assembly1_A  TM=1.004E+00  e=8.163E-54  Mycobacterium avium 104
  2cvz-assembly1_B  TM=7.086E-01  e=2.154E-18  Thermus thermophilus HB8
  7y8o-assembly1_B  TM=7.390E-01  e=6.612E-16  Streptomyces clavuligerus
  8hwy-assembly1_B  TM=7.515E-01  e=2.650E-15  Escherichia
  8bk1-assembly3_D  TM=7.145E-01  e=2.228E-15  Amycolatopsis azurea

Organism: Mycobacterium avium (strain 104) (NCBI:txid243243)

B-factor: mean 28.41, std 6.24, range [7.73, 54.11]

InterPro domains:
  IPR002204 3-hydroxyisobutyrate dehydrogenase-related, conserved site [PS00895] (16-29)
  IPR006115 6-phosphogluconate dehydrogenase, NADP-binding [PF03446] (13-168)
  IPR008927 6-phosphogluconate dehydrogenase-like, C-terminal domain superfamily [SSF48179] (169-288)
  IPR013328 6-phosphogluconate dehydrogenase, domain 2 [G3DSA:1.10.1040.10] (170-292)
  IPR015815 3-hydroxyisobutyrate dehydrogenase-related [PIRSF000103] (9-290)
  IPR029154 3-hydroxyisobutyrate dehydrogenase-like, NAD-binding domain [PF14833] (171-280)
  IPR036291 NAD(P)-binding domain superfamily [SSF51735] (12-169)